Protein AF-A0AAI8BGS9-F1 (afdb_monomer_lite)

Organism: Francisella tularensis subsp. holarctica (strain LVS) (NCBI:txid376619)

Foldseek 3Di:
DADKDWDWDWPDDDAKIKIKIFIDGVPDDPVPRPGIDIDIDGDDCPVDVPDCPVVVVVVVVVQVVLLLVLLLVVVVCCQCPVLVHDDDPLLSVLLSVLLPLLFDADDDDAFDVVLQQVDDPVLLVVVCVLDVPRPSPDGRSVVVVVQLVPLVSLVSSLLSLLLLLLLLLLLVLLVCLVVVNDDPPRDFKDAPSSCVSVCVLCVVCVVVQQPDWDWDADPVRDIDIDRCDDPRMGRVNVVCNVVVVSSVVSNVVSPPDPSVLSPDDLCDDDCVVCVVLCVDPDDSSVSSNSSSSSSNNSVVSSCCSVPVHDHSVVSLVVLLCLLCDCPDPDPSSNVVSVCQVVCVSSNDHSVNVSVVSSVSSPDRSVVSCVVVVDCVVCVPDDPVVVVVVVPVD

InterPro domains:
  IPR013492 CRISPR system subtype II-B RNA-guided endonuclease Cas9/Csx12 [TIGR03031] (7-376)
  IPR049465 CRISPR-associated endonuclease Cas9, alpha-helical lobe [PF21069] (52-377)

Structure (mmCIF, N/CA/C/O backbone):
data_AF-A0AAI8BGS9-F1
#
_entry.id   AF-A0AAI8BGS9-F1
#
loop_
_atom_site.group_PDB
_atom_site.id
_atom_site.type_symbol
_atom_site.label_atom_id
_atom_site.label_alt_id
_atom_site.label_comp_id
_atom_site.label_asym_id
_atom_site.label_entity_id
_atom_site.label_seq_id
_atom_site.pdbx_PDB_ins_code
_atom_site.Cartn_x
_atom_site.Cartn_y
_atom_site.Cartn_z
_atom_site.occupancy
_atom_site.B_iso_or_equiv
_atom_site.auth_seq_id
_atom_site.auth_comp_id
_atom_site.auth_asym_id
_atom_site.auth_atom_id
_atom_site.pdbx_PDB_model_num
ATOM 1 N N . MET A 1 1 ? 33.879 -66.033 4.710 1.00 58.47 1 MET A N 1
ATOM 2 C CA . MET A 1 1 ? 33.145 -64.982 3.961 1.00 58.47 1 MET A CA 1
ATOM 3 C C . MET A 1 1 ? 34.106 -63.839 3.647 1.00 58.47 1 MET A C 1
ATOM 5 O O . MET A 1 1 ? 34.722 -63.334 4.578 1.00 58.47 1 MET A O 1
ATOM 9 N N . ASN A 1 2 ? 34.278 -63.455 2.375 1.00 82.69 2 ASN A N 1
ATOM 10 C CA . ASN A 1 2 ? 35.316 -62.503 1.944 1.00 82.69 2 ASN A CA 1
ATOM 11 C C . ASN A 1 2 ? 34.790 -61.064 1.728 1.00 82.69 2 ASN A C 1
ATOM 13 O O . ASN A 1 2 ? 34.991 -60.478 0.673 1.00 82.69 2 ASN A O 1
ATOM 17 N N . VAL A 1 3 ? 34.055 -60.515 2.698 1.00 94.00 3 VAL A N 1
ATOM 18 C CA . VAL A 1 3 ? 33.483 -59.158 2.614 1.00 94.00 3 VAL A CA 1
ATOM 19 C C . VAL A 1 3 ? 34.093 -58.290 3.711 1.00 94.00 3 VAL A C 1
ATOM 21 O O . VAL A 1 3 ? 34.062 -58.683 4.877 1.00 94.00 3 VAL A O 1
ATOM 24 N N . LYS A 1 4 ? 34.620 -57.117 3.354 1.00 94.75 4 LYS A N 1
ATOM 25 C CA . LYS A 1 4 ? 34.988 -56.059 4.306 1.00 94.75 4 LYS A CA 1
ATOM 26 C C . LYS A 1 4 ? 33.780 -55.154 4.552 1.00 94.75 4 LYS A C 1
ATOM 28 O O . LYS A 1 4 ? 33.075 -54.811 3.609 1.00 94.75 4 LYS A O 1
ATOM 33 N N . ILE A 1 5 ? 33.541 -54.792 5.806 1.00 95.81 5 ILE A N 1
ATOM 34 C CA . ILE A 1 5 ? 32.445 -53.927 6.244 1.00 95.81 5 ILE A CA 1
ATOM 35 C C . ILE A 1 5 ? 33.050 -52.620 6.749 1.00 95.81 5 ILE A C 1
ATOM 37 O O . ILE A 1 5 ? 33.975 -52.642 7.561 1.00 95.81 5 ILE A O 1
ATOM 41 N N . LEU A 1 6 ? 32.509 -51.500 6.273 1.00 97.19 6 LEU A N 1
ATOM 42 C CA . LEU A 1 6 ? 32.819 -50.161 6.758 1.00 97.19 6 LEU A CA 1
ATOM 43 C C . LEU A 1 6 ? 31.507 -49.494 7.187 1.00 97.19 6 LEU A C 1
ATOM 45 O O . LEU A 1 6 ? 30.851 -48.871 6.352 1.00 97.19 6 LEU A O 1
ATOM 49 N N . PRO A 1 7 ? 31.036 -49.690 8.433 1.00 96.75 7 PRO A N 1
ATOM 50 C CA . PRO A 1 7 ? 29.874 -48.955 8.898 1.00 96.75 7 PRO A CA 1
ATOM 51 C C . PRO A 1 7 ? 30.270 -47.510 9.204 1.00 96.75 7 PRO A C 1
ATOM 53 O O . PRO A 1 7 ? 31.354 -47.251 9.731 1.00 96.75 7 PRO A O 1
ATOM 56 N N . ILE A 1 8 ? 29.357 -46.589 8.910 1.00 98.06 8 ILE A N 1
ATOM 57 C CA . ILE A 1 8 ? 29.434 -45.187 9.315 1.00 98.06 8 ILE A CA 1
ATOM 58 C C . ILE A 1 8 ? 28.152 -44.894 10.090 1.00 98.06 8 ILE A C 1
ATOM 60 O O . ILE A 1 8 ? 27.064 -44.913 9.518 1.00 98.06 8 ILE A O 1
ATOM 64 N N . ALA A 1 9 ? 28.284 -44.677 11.393 1.00 98.06 9 ALA A N 1
ATOM 65 C CA . ALA A 1 9 ? 27.206 -44.236 12.263 1.00 98.06 9 ALA A CA 1
ATOM 66 C C . ALA A 1 9 ? 27.325 -42.722 12.456 1.00 98.06 9 ALA A C 1
ATOM 68 O O . ALA A 1 9 ? 28.408 -42.216 12.753 1.00 98.06 9 ALA A O 1
ATOM 69 N N . ILE A 1 10 ? 26.221 -42.009 12.248 1.00 98.19 10 ILE A N 1
ATOM 70 C CA . ILE A 1 10 ? 26.186 -40.547 12.239 1.00 98.19 10 ILE A CA 1
ATOM 71 C C . ILE A 1 10 ? 25.209 -40.086 13.317 1.00 98.19 10 ILE A C 1
ATOM 73 O O . ILE A 1 10 ? 24.028 -40.424 13.259 1.00 98.19 10 ILE A O 1
ATOM 77 N N . ASP A 1 11 ? 25.718 -39.312 14.269 1.00 97.75 11 ASP A N 1
ATOM 78 C CA . ASP A 1 11 ? 24.931 -38.492 15.184 1.00 97.75 11 ASP A CA 1
ATOM 79 C C . ASP A 1 11 ? 24.780 -37.107 14.545 1.00 97.75 11 ASP A C 1
ATOM 81 O O . ASP A 1 11 ? 25.697 -36.282 14.575 1.00 97.75 11 ASP A O 1
ATOM 85 N N . LEU A 1 12 ? 23.681 -36.925 13.813 1.00 97.38 12 LEU A N 1
ATOM 86 C CA . LEU A 1 12 ? 23.479 -35.778 12.935 1.00 97.38 12 LEU A CA 1
ATOM 87 C C . LEU A 1 12 ? 22.842 -34.616 13.699 1.00 97.38 12 LEU A C 1
ATOM 89 O O . LEU A 1 12 ? 21.647 -34.642 13.986 1.00 97.38 12 LEU A O 1
ATOM 93 N N . ASP A 1 13 ? 23.620 -33.561 13.922 1.00 95.00 13 ASP A N 1
ATOM 94 C CA . ASP A 1 13 ? 23.134 -32.274 14.419 1.00 95.00 13 ASP A CA 1
ATOM 95 C C . ASP A 1 13 ? 23.712 -31.114 13.587 1.00 95.00 13 ASP A C 1
ATOM 97 O O . ASP A 1 13 ? 24.730 -31.238 12.901 1.00 95.00 13 ASP A O 1
ATOM 101 N N . VAL A 1 14 ? 23.018 -29.977 13.609 1.00 93.00 14 VAL A N 1
ATOM 102 C CA . VAL A 1 14 ? 23.268 -28.806 12.761 1.00 93.00 14 VAL A CA 1
ATOM 103 C C . VAL A 1 14 ? 24.621 -28.169 13.061 1.00 93.00 14 VAL A C 1
ATOM 105 O O . VAL A 1 14 ? 25.329 -27.783 12.133 1.00 93.00 14 VAL A O 1
ATOM 108 N N . LYS A 1 15 ? 24.974 -28.026 14.344 1.00 95.56 15 LYS A N 1
ATOM 109 C CA . LYS A 1 15 ? 26.229 -27.374 14.747 1.00 95.56 15 LYS A CA 1
ATOM 110 C C . LYS A 1 15 ? 27.377 -28.357 14.853 1.00 95.56 15 LYS A C 1
ATOM 112 O O . LYS A 1 15 ? 28.476 -28.018 14.441 1.00 95.56 15 LYS A O 1
ATOM 117 N N . ASN A 1 16 ? 27.126 -29.538 15.410 1.00 97.12 16 ASN A N 1
ATOM 118 C CA . ASN A 1 16 ? 28.145 -30.550 15.650 1.00 97.12 16 ASN A CA 1
ATOM 119 C C . ASN A 1 16 ? 27.627 -31.908 15.191 1.00 97.12 16 ASN A C 1
ATOM 121 O O . ASN A 1 16 ? 26.730 -32.454 15.811 1.00 97.12 16 ASN A O 1
ATOM 125 N N . THR A 1 17 ? 28.199 -32.480 14.137 1.00 97.56 17 THR A N 1
ATOM 126 C CA . THR A 1 17 ? 27.844 -33.835 13.694 1.00 97.56 17 THR A CA 1
ATOM 127 C C . THR A 1 17 ? 28.911 -34.827 14.143 1.00 97.56 17 THR A C 1
ATOM 129 O O . THR A 1 17 ? 30.070 -34.732 13.724 1.00 97.56 17 THR A O 1
ATOM 132 N N . GLY A 1 18 ? 28.520 -35.793 14.972 1.00 97.94 18 GLY A N 1
ATOM 133 C CA . GLY A 1 18 ? 29.359 -36.919 15.366 1.00 97.94 18 GLY A CA 1
ATOM 134 C C . GLY A 1 18 ? 29.372 -38.002 14.287 1.00 97.94 18 GLY A C 1
ATOM 135 O O . GLY A 1 18 ? 28.334 -38.373 13.749 1.00 97.94 18 GLY A O 1
ATOM 136 N N . VAL A 1 19 ? 30.544 -38.538 13.961 1.00 98.31 19 VAL A N 1
ATOM 137 C CA . VAL A 1 19 ? 30.706 -39.630 12.995 1.00 98.31 19 VAL A CA 1
ATOM 138 C C . VAL A 1 19 ? 31.597 -40.704 13.596 1.00 98.31 19 VAL A C 1
ATOM 140 O O . VAL A 1 19 ? 32.795 -40.493 13.793 1.00 98.31 19 VAL A O 1
ATOM 143 N N . PHE A 1 20 ? 31.019 -41.873 13.848 1.00 98.25 20 PHE A N 1
ATOM 144 C CA . PHE A 1 20 ? 31.757 -43.089 14.157 1.00 98.25 20 PHE A CA 1
ATOM 145 C C . PHE A 1 20 ? 31.896 -43.929 12.890 1.00 98.25 20 PHE A C 1
ATOM 147 O O . PHE A 1 20 ? 30.920 -44.190 12.192 1.00 98.25 20 PHE A O 1
ATOM 154 N N . SER A 1 21 ? 33.104 -44.392 12.599 1.00 97.94 21 SER A N 1
ATOM 155 C CA . SER A 1 21 ? 33.360 -45.326 11.504 1.00 97.94 21 SER A CA 1
ATOM 156 C C . SER A 1 21 ? 34.224 -46.476 11.990 1.00 97.94 21 SER A C 1
ATOM 158 O O . SER A 1 21 ? 35.060 -46.295 12.873 1.00 97.94 21 SER A O 1
ATOM 160 N N . ALA A 1 22 ? 34.027 -47.662 11.427 1.00 97.88 22 ALA A N 1
ATOM 161 C CA . ALA A 1 22 ? 34.878 -48.813 11.702 1.00 97.88 22 ALA A CA 1
ATOM 162 C C . ALA A 1 22 ? 35.219 -49.554 10.411 1.00 97.88 22 ALA A C 1
ATOM 164 O O . ALA A 1 22 ? 34.604 -49.315 9.378 1.00 97.88 22 ALA A O 1
ATOM 165 N N . PHE A 1 23 ? 36.192 -50.457 10.451 1.00 97.75 23 PHE A N 1
ATOM 166 C CA . PHE A 1 23 ? 36.565 -51.267 9.298 1.00 97.75 23 PHE A CA 1
ATOM 167 C C . PHE A 1 23 ? 36.966 -52.679 9.718 1.00 97.75 23 PHE A C 1
ATOM 169 O O . PHE A 1 23 ? 37.942 -52.873 10.439 1.00 97.75 23 PHE A O 1
ATOM 176 N N . TYR A 1 24 ? 36.219 -53.689 9.274 1.00 96.31 24 TYR A N 1
ATOM 177 C CA . TYR A 1 24 ? 36.414 -55.073 9.722 1.00 96.31 24 TYR A CA 1
ATOM 178 C C . TYR A 1 24 ? 35.957 -56.106 8.685 1.00 96.31 24 TYR A C 1
ATOM 180 O O . TYR A 1 24 ? 35.348 -55.776 7.672 1.00 96.31 24 TYR A O 1
ATOM 188 N N . GLN A 1 25 ? 36.285 -57.382 8.902 1.00 96.12 25 GLN A N 1
ATOM 189 C CA . GLN A 1 25 ? 35.812 -58.484 8.059 1.00 96.12 25 GLN A CA 1
ATOM 190 C C . GLN A 1 25 ? 34.395 -58.899 8.482 1.00 96.12 25 GLN A C 1
ATOM 192 O O . GLN A 1 25 ? 34.083 -58.957 9.665 1.00 96.12 25 GLN A O 1
ATOM 197 N N . LYS A 1 26 ? 33.519 -59.254 7.541 1.00 95.00 26 LYS A N 1
ATOM 198 C CA . LYS A 1 26 ? 32.186 -59.777 7.864 1.00 95.00 26 LYS A CA 1
ATOM 199 C C . LYS A 1 26 ? 32.296 -60.998 8.790 1.00 95.00 26 LYS A C 1
ATOM 201 O O . LYS A 1 26 ? 32.939 -61.983 8.431 1.00 95.00 26 LYS A O 1
ATOM 206 N N . GLY A 1 27 ? 31.640 -60.922 9.949 1.00 93.25 27 GLY A N 1
ATOM 207 C CA . GLY A 1 27 ? 31.692 -61.943 11.003 1.00 93.25 27 GLY A CA 1
ATOM 208 C C . GLY A 1 27 ? 32.782 -61.728 12.064 1.00 93.25 27 GLY A C 1
ATOM 209 O O . GLY A 1 27 ? 32.939 -62.585 12.927 1.00 93.25 27 GLY A O 1
ATOM 210 N N . THR A 1 28 ? 33.536 -60.622 12.023 1.00 94.00 28 THR A N 1
ATOM 211 C CA . THR A 1 28 ? 34.477 -60.245 13.094 1.00 94.00 28 THR A CA 1
ATOM 212 C C . THR A 1 28 ? 33.745 -60.098 14.437 1.00 94.00 28 THR A C 1
ATOM 214 O O . THR A 1 28 ? 32.726 -59.418 14.513 1.00 94.00 28 THR A O 1
ATOM 217 N N . SER A 1 29 ? 34.279 -60.731 15.492 1.00 94.56 29 SER A N 1
ATOM 218 C CA . SER A 1 29 ? 33.807 -60.558 16.876 1.00 94.56 29 SER A CA 1
ATOM 219 C C . SER A 1 29 ? 34.004 -59.116 17.347 1.00 94.56 29 SER A C 1
ATOM 221 O O . SER A 1 29 ? 34.993 -58.479 16.984 1.00 94.56 29 SER A O 1
ATOM 223 N N . LEU A 1 30 ? 33.100 -58.628 18.198 1.00 94.56 30 LEU A N 1
ATOM 224 C CA . LEU A 1 30 ? 33.134 -57.269 18.739 1.00 94.56 30 LEU A CA 1
ATOM 225 C C . LEU A 1 30 ? 34.450 -56.949 19.468 1.00 94.56 30 LEU A C 1
ATOM 227 O O . LEU A 1 30 ? 34.979 -55.852 19.314 1.00 94.56 30 LEU A O 1
ATOM 231 N N . GLU A 1 31 ? 35.013 -57.918 20.191 1.00 94.81 31 GLU A N 1
ATOM 232 C CA . GLU A 1 31 ? 36.288 -57.774 20.914 1.00 94.81 31 GLU A CA 1
ATOM 233 C C . GLU A 1 31 ? 37.482 -57.487 19.989 1.00 94.81 31 GLU A C 1
ATOM 235 O O . GLU A 1 31 ? 38.501 -56.988 20.446 1.00 94.81 31 GLU A O 1
ATOM 240 N N . LYS A 1 32 ? 37.356 -57.790 18.688 1.00 93.25 32 LYS A N 1
ATOM 241 C CA . LYS A 1 32 ? 38.391 -57.588 17.657 1.00 93.25 32 LYS A CA 1
ATOM 242 C C . LYS A 1 32 ? 38.084 -56.402 16.736 1.00 93.25 32 LYS A C 1
ATOM 244 O O . LYS A 1 32 ? 38.609 -56.314 15.623 1.00 93.25 32 LYS A O 1
ATOM 249 N N . LEU A 1 33 ? 37.178 -55.513 17.147 1.00 93.12 33 LEU A N 1
ATOM 250 C CA . LEU A 1 33 ? 36.842 -54.294 16.413 1.00 93.12 33 LEU A CA 1
ATOM 251 C C . LEU A 1 33 ? 37.882 -53.198 16.695 1.00 93.12 33 LEU A C 1
ATOM 253 O O . LEU A 1 33 ? 37.591 -52.195 17.351 1.00 93.12 33 LEU A O 1
ATOM 257 N N . ASP A 1 34 ? 39.108 -53.397 16.216 1.00 92.38 34 ASP A N 1
ATOM 258 C CA . ASP A 1 34 ? 40.243 -52.526 16.552 1.00 92.38 34 ASP A CA 1
ATOM 259 C C . ASP A 1 34 ? 40.316 -51.282 15.662 1.00 92.38 34 ASP A C 1
ATOM 261 O O . ASP A 1 34 ? 40.570 -50.180 16.147 1.00 92.38 34 ASP A O 1
ATOM 265 N N . ASN A 1 35 ? 40.023 -51.433 14.368 1.00 95.56 35 ASN A N 1
ATOM 266 C CA . ASN A 1 35 ? 40.068 -50.340 13.400 1.00 95.56 35 ASN A CA 1
ATOM 267 C C . ASN A 1 35 ? 38.751 -49.545 13.419 1.00 95.56 35 ASN A C 1
ATOM 269 O O . ASN A 1 35 ? 37.800 -49.878 12.706 1.00 95.56 35 ASN A O 1
ATOM 273 N N . LYS A 1 36 ? 38.687 -48.534 14.292 1.00 96.00 36 LYS A N 1
ATOM 274 C CA . LYS A 1 36 ? 37.540 -47.635 14.473 1.00 96.00 36 LYS A CA 1
ATOM 275 C C . LYS A 1 36 ? 37.985 -46.202 14.771 1.00 96.00 36 LYS A C 1
ATOM 277 O O . LYS A 1 36 ? 38.982 -45.986 15.455 1.00 96.00 36 LYS A O 1
ATOM 282 N N . ASN A 1 37 ? 37.226 -45.221 14.291 1.00 96.75 37 ASN A N 1
ATOM 283 C CA . ASN A 1 37 ? 37.487 -43.795 14.469 1.00 96.75 37 ASN A CA 1
ATOM 284 C C . ASN A 1 37 ? 36.207 -43.048 14.847 1.00 96.75 37 ASN A C 1
ATOM 286 O O . ASN A 1 37 ? 35.133 -43.350 14.331 1.00 96.75 37 ASN A O 1
ATOM 290 N N . GLY A 1 38 ? 36.350 -42.029 15.695 1.00 97.44 38 GLY A N 1
ATOM 291 C CA . GLY A 1 38 ? 35.322 -41.030 15.972 1.00 97.44 38 GLY A CA 1
ATOM 292 C C . GLY A 1 38 ? 35.779 -39.652 15.499 1.00 97.44 38 GLY A C 1
ATOM 293 O O . GLY A 1 38 ? 36.945 -39.296 15.677 1.00 97.44 38 GLY A O 1
ATOM 294 N N . LYS A 1 39 ? 34.878 -38.885 14.886 1.00 97.56 39 LYS A N 1
ATOM 295 C CA . LYS A 1 39 ? 35.079 -37.476 14.529 1.00 97.56 39 LYS A CA 1
ATOM 296 C C . LYS A 1 39 ? 33.865 -36.659 14.945 1.00 97.56 39 LYS A C 1
ATOM 298 O O . LYS A 1 39 ? 32.754 -37.172 14.917 1.00 97.56 39 LYS A O 1
ATOM 303 N N . VAL A 1 40 ? 34.082 -35.391 15.274 1.00 97.31 40 VAL A N 1
ATOM 304 C CA . VAL A 1 40 ? 33.015 -34.396 15.422 1.00 97.31 40 VAL A CA 1
ATOM 305 C C . VAL A 1 40 ? 33.311 -33.276 14.436 1.00 97.31 40 VAL A C 1
ATOM 307 O O . VAL A 1 40 ? 34.405 -32.713 14.452 1.00 97.31 40 VAL A O 1
ATOM 310 N N . TYR A 1 41 ? 32.369 -33.012 13.537 1.00 97.25 41 TYR A N 1
ATOM 311 C CA . TYR A 1 41 ? 32.454 -31.929 12.565 1.00 97.25 41 TYR A CA 1
ATOM 312 C C . TYR A 1 41 ? 31.625 -30.751 13.056 1.00 97.25 41 TYR A C 1
ATOM 314 O O . TYR A 1 41 ? 30.410 -30.878 13.194 1.00 97.25 41 TYR A O 1
ATOM 322 N N . GLU A 1 42 ? 32.282 -29.619 13.292 1.00 96.56 42 GLU A N 1
ATOM 323 C CA . GLU A 1 42 ? 31.615 -28.373 13.654 1.00 96.56 42 GLU A CA 1
ATOM 324 C C . GLU A 1 42 ? 31.307 -27.544 12.398 1.00 96.56 42 GLU A C 1
ATOM 326 O O . GLU A 1 42 ? 32.180 -27.323 11.554 1.00 96.56 42 GLU A O 1
ATOM 331 N N . LEU A 1 43 ? 30.068 -27.064 12.279 1.00 96.88 43 LEU A N 1
ATOM 332 C CA . LEU A 1 43 ? 29.632 -26.142 11.235 1.00 96.88 43 LEU A CA 1
ATOM 333 C C . LEU A 1 43 ? 29.011 -24.893 11.869 1.00 96.88 43 LEU A C 1
ATOM 335 O O . LEU A 1 43 ? 27.870 -24.900 12.335 1.00 96.88 43 LEU A O 1
ATOM 339 N N . SER A 1 44 ? 29.752 -23.784 11.841 1.00 94.38 44 SER A N 1
ATOM 340 C CA . SER A 1 44 ? 29.203 -22.477 12.204 1.00 94.38 44 SER A CA 1
ATOM 341 C C . SER A 1 44 ? 28.337 -21.914 11.072 1.00 94.38 44 SER A C 1
ATOM 343 O O . SER A 1 44 ? 28.609 -22.118 9.886 1.00 94.38 44 SER A O 1
ATOM 345 N N . LYS A 1 45 ? 27.306 -21.142 11.439 1.00 92.81 45 LYS A N 1
ATOM 346 C CA . LYS A 1 45 ? 26.364 -20.486 10.510 1.00 92.81 45 LYS A CA 1
ATOM 347 C C . LYS A 1 45 ? 27.039 -19.548 9.499 1.00 92.81 45 LYS A C 1
ATOM 349 O O . LYS A 1 45 ? 26.453 -19.274 8.457 1.00 92.81 45 LYS A O 1
ATOM 354 N N . ASP A 1 46 ? 28.241 -19.067 9.815 1.00 93.06 46 ASP A N 1
ATOM 355 C CA . ASP A 1 46 ? 29.002 -18.118 8.996 1.00 93.06 46 ASP A CA 1
ATOM 356 C C . ASP A 1 46 ? 30.084 -18.808 8.145 1.00 93.06 46 ASP A C 1
ATOM 358 O O . ASP A 1 46 ? 30.640 -18.199 7.233 1.00 93.06 46 ASP A O 1
ATOM 362 N N . SER A 1 47 ? 30.366 -20.094 8.392 1.00 94.50 47 SER A N 1
ATOM 363 C CA . SER A 1 47 ? 31.346 -20.871 7.619 1.00 94.50 47 SER A CA 1
ATOM 364 C C . SER A 1 47 ? 30.867 -21.159 6.194 1.00 94.50 47 SER A C 1
ATOM 366 O O . SER A 1 47 ? 31.680 -2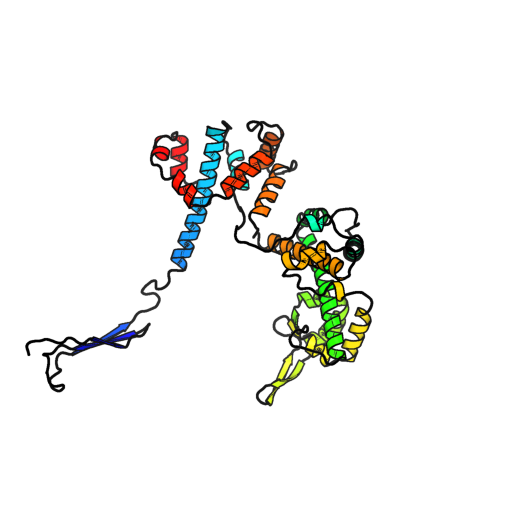1.296 5.283 1.00 94.50 47 SER A O 1
ATOM 368 N N . TYR A 1 48 ? 29.549 -21.238 5.997 1.00 94.81 48 TYR A N 1
ATOM 369 C CA . TYR A 1 48 ? 28.903 -21.401 4.699 1.00 94.81 48 TYR A CA 1
ATOM 370 C C . TYR A 1 48 ? 27.634 -20.557 4.633 1.00 94.81 48 TYR A C 1
ATOM 372 O O . TYR A 1 48 ? 26.924 -20.382 5.617 1.00 94.81 48 TYR A O 1
ATOM 380 N N . THR A 1 49 ? 27.284 -20.077 3.440 1.00 93.50 49 THR A N 1
ATOM 381 C CA . THR A 1 49 ? 25.977 -19.443 3.230 1.00 93.50 49 THR A CA 1
ATOM 382 C C . THR A 1 49 ? 24.888 -20.515 3.170 1.00 93.50 49 THR A C 1
ATOM 384 O O . THR A 1 49 ? 24.634 -21.089 2.113 1.00 93.50 49 THR A O 1
ATOM 387 N N . LEU A 1 50 ? 24.231 -20.773 4.303 1.00 94.50 50 LEU A N 1
ATOM 388 C CA . LEU A 1 50 ? 23.175 -21.790 4.415 1.00 94.50 50 LEU A CA 1
ATOM 389 C C . LEU A 1 50 ? 21.815 -21.314 3.873 1.00 94.50 50 LEU A C 1
ATOM 391 O O . LEU A 1 50 ? 20.969 -22.129 3.516 1.00 94.50 50 LEU A O 1
ATOM 395 N N . LEU A 1 51 ? 21.604 -19.995 3.773 1.00 92.38 51 LEU A N 1
ATOM 396 C CA . LEU A 1 51 ? 20.345 -19.394 3.322 1.00 92.38 51 LEU A CA 1
ATOM 397 C C . LEU A 1 51 ? 20.539 -18.489 2.102 1.00 92.38 51 LEU A C 1
ATOM 399 O O . LEU A 1 51 ? 21.418 -17.633 2.059 1.00 92.38 51 LEU A O 1
ATOM 403 N N . MET A 1 52 ? 19.654 -18.627 1.113 1.00 94.31 52 MET A N 1
ATOM 404 C CA . MET A 1 52 ? 19.744 -17.912 -0.169 1.00 94.31 52 MET A CA 1
ATOM 405 C C . MET A 1 52 ? 18.955 -16.594 -0.213 1.00 94.31 52 MET A C 1
ATOM 407 O O . MET A 1 52 ? 18.793 -16.030 -1.300 1.00 94.31 52 MET A O 1
ATOM 411 N N . ASN A 1 53 ? 18.460 -16.103 0.931 1.00 88.94 53 ASN A N 1
ATOM 412 C CA . ASN A 1 53 ? 17.607 -14.911 1.004 1.00 88.94 53 ASN A CA 1
ATOM 413 C C . ASN A 1 53 ? 18.300 -13.685 0.382 1.00 88.94 53 ASN A C 1
ATOM 415 O O . ASN A 1 53 ? 17.840 -13.144 -0.623 1.00 88.94 53 ASN A O 1
ATOM 419 N N . ASN A 1 54 ? 19.491 -13.341 0.883 1.00 89.69 54 ASN A N 1
ATOM 420 C CA . ASN A 1 54 ? 20.250 -12.174 0.420 1.00 89.69 54 ASN A CA 1
ATOM 421 C C . ASN A 1 54 ? 20.656 -12.297 -1.055 1.00 89.69 54 ASN A C 1
ATOM 423 O O . ASN A 1 54 ? 20.501 -11.355 -1.835 1.00 89.69 54 ASN A O 1
ATOM 427 N N . ARG A 1 55 ? 21.105 -13.488 -1.476 1.00 94.19 55 ARG A N 1
ATOM 428 C CA . ARG A 1 55 ? 21.455 -13.767 -2.878 1.00 94.19 55 ARG A CA 1
ATOM 429 C C . ARG A 1 55 ? 20.260 -13.553 -3.808 1.00 94.19 55 ARG A C 1
ATOM 431 O O . ARG A 1 55 ? 20.406 -12.992 -4.896 1.00 94.19 55 ARG A O 1
ATOM 438 N N . THR A 1 56 ? 19.087 -14.027 -3.401 1.00 88.69 56 THR A N 1
ATOM 439 C CA . THR A 1 56 ? 17.849 -13.894 -4.169 1.00 88.69 56 THR A CA 1
ATOM 440 C C . THR A 1 56 ? 17.395 -12.438 -4.217 1.00 88.69 56 THR A C 1
ATOM 442 O O . THR A 1 56 ? 17.186 -11.929 -5.319 1.00 88.69 56 THR A O 1
ATOM 445 N N . ALA A 1 57 ? 17.355 -11.736 -3.083 1.00 80.56 57 ALA A N 1
ATOM 446 C CA . ALA A 1 57 ? 16.993 -10.321 -3.012 1.00 80.56 57 ALA A CA 1
ATOM 447 C C . ALA A 1 57 ? 17.875 -9.449 -3.924 1.00 80.56 57 ALA A C 1
ATOM 449 O O . ALA A 1 57 ? 17.362 -8.756 -4.804 1.00 80.56 57 ALA A O 1
ATOM 450 N N . GLN A 1 58 ? 19.204 -9.575 -3.827 1.00 94.56 58 GLN A N 1
ATOM 451 C CA . GLN A 1 58 ? 20.137 -8.830 -4.682 1.00 94.56 58 GLN A CA 1
ATOM 452 C C . GLN A 1 58 ? 19.963 -9.150 -6.174 1.00 94.56 58 GLN A C 1
ATOM 454 O O . GLN A 1 58 ? 20.075 -8.272 -7.033 1.00 94.56 58 GLN A O 1
ATOM 459 N N . ARG A 1 59 ? 19.674 -10.414 -6.517 1.00 94.81 59 ARG A N 1
ATOM 460 C CA . ARG A 1 59 ? 19.380 -10.807 -7.902 1.00 94.81 59 ARG A CA 1
ATOM 461 C C . ARG A 1 59 ? 18.127 -10.100 -8.420 1.00 94.81 59 ARG A C 1
ATOM 463 O O . ARG A 1 59 ? 18.136 -9.644 -9.563 1.00 94.81 59 ARG A O 1
ATOM 470 N N . HIS A 1 60 ? 17.066 -10.017 -7.619 1.00 90.12 60 HIS A N 1
ATOM 471 C CA . HIS A 1 60 ? 15.836 -9.320 -8.002 1.00 90.12 60 HIS A CA 1
ATOM 472 C C . HIS A 1 60 ? 16.032 -7.802 -8.074 1.00 90.12 60 HIS A C 1
ATOM 474 O O . HIS A 1 60 ? 15.551 -7.193 -9.028 1.00 90.12 60 HIS A O 1
ATOM 480 N N . GLN A 1 61 ? 16.822 -7.215 -7.171 1.00 93.00 61 GLN A N 1
ATOM 481 C CA . GLN A 1 61 ? 17.201 -5.801 -7.224 1.00 93.00 61 GLN A CA 1
ATOM 482 C C . GLN A 1 61 ? 17.915 -5.456 -8.539 1.00 93.00 61 GLN A C 1
ATOM 484 O O . GLN A 1 61 ? 17.459 -4.573 -9.267 1.00 93.00 61 GLN A O 1
ATOM 489 N N . ARG A 1 62 ? 18.973 -6.199 -8.905 1.00 95.38 62 ARG A N 1
ATOM 490 C CA . ARG A 1 62 ? 19.692 -5.996 -10.181 1.00 95.38 62 ARG A CA 1
ATOM 491 C C . ARG A 1 62 ? 18.768 -6.137 -11.389 1.00 95.38 62 ARG A C 1
ATOM 493 O O . ARG A 1 62 ? 18.750 -5.281 -12.261 1.00 95.38 62 ARG A O 1
ATOM 500 N N . ARG A 1 63 ? 17.922 -7.170 -11.402 1.00 94.50 63 ARG A N 1
ATOM 501 C CA . ARG A 1 63 ? 16.914 -7.375 -12.457 1.00 94.50 63 ARG A CA 1
ATOM 502 C C . ARG A 1 63 ? 15.912 -6.219 -12.557 1.00 94.50 63 ARG A C 1
ATOM 504 O O . ARG A 1 63 ? 15.498 -5.870 -13.660 1.00 94.50 63 ARG A O 1
ATOM 511 N N . GLY A 1 64 ? 15.517 -5.629 -11.431 1.00 92.00 64 GLY A N 1
ATOM 512 C CA . GLY A 1 64 ? 14.659 -4.445 -11.399 1.00 92.00 64 GLY A CA 1
ATOM 513 C C . GLY A 1 64 ? 15.325 -3.228 -12.046 1.00 92.00 64 GLY A C 1
ATOM 514 O O . GLY A 1 64 ? 14.679 -2.532 -12.832 1.00 92.00 64 GLY A O 1
ATOM 515 N N . ILE A 1 65 ? 16.616 -3.017 -11.769 1.00 94.44 65 ILE A N 1
ATOM 516 C CA . ILE A 1 65 ? 17.436 -1.960 -12.382 1.00 94.44 65 ILE A CA 1
ATOM 517 C C . ILE A 1 65 ? 17.561 -2.192 -13.893 1.00 94.44 65 ILE A C 1
ATOM 519 O O . ILE A 1 65 ? 17.196 -1.304 -14.666 1.00 94.44 65 ILE A O 1
ATOM 523 N N . ASP A 1 66 ? 17.951 -3.402 -14.316 1.00 94.50 66 ASP A N 1
ATOM 524 C CA . ASP A 1 66 ? 18.046 -3.776 -15.735 1.00 94.50 66 ASP A CA 1
ATOM 525 C C . ASP A 1 66 ? 16.732 -3.485 -16.466 1.00 94.50 66 ASP A C 1
ATOM 527 O O . ASP A 1 66 ? 16.714 -2.891 -17.541 1.00 94.50 66 ASP A O 1
ATOM 531 N N . ARG A 1 67 ? 15.597 -3.875 -15.871 1.00 97.19 67 ARG A N 1
ATOM 532 C CA . ARG A 1 67 ? 14.273 -3.686 -16.474 1.00 97.19 67 ARG A CA 1
ATOM 533 C C . ARG A 1 67 ? 14.006 -2.211 -16.761 1.00 97.19 67 ARG A C 1
ATOM 535 O O . ARG A 1 67 ? 13.534 -1.889 -17.850 1.00 97.19 67 ARG A O 1
ATOM 542 N N . LYS A 1 68 ? 14.307 -1.325 -15.804 1.00 95.56 68 LYS A N 1
ATOM 543 C CA . LYS A 1 68 ? 14.137 0.128 -15.968 1.00 95.56 68 LYS A CA 1
ATOM 544 C C . LYS A 1 68 ? 15.010 0.680 -17.095 1.00 95.56 68 LYS A C 1
ATOM 546 O O . LYS A 1 68 ? 14.545 1.523 -17.851 1.00 95.56 68 LYS A O 1
ATOM 551 N N . GLN A 1 69 ? 16.250 0.215 -17.217 1.00 94.62 69 GLN A N 1
ATOM 552 C CA . GLN A 1 69 ? 17.149 0.668 -18.280 1.00 94.62 69 GLN A CA 1
ATOM 553 C C . GLN A 1 69 ? 16.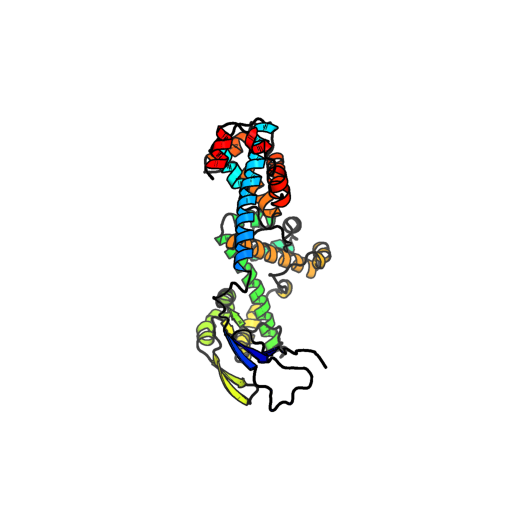690 0.173 -19.656 1.00 94.62 69 GLN A C 1
ATOM 555 O O . GLN A 1 69 ? 16.617 0.954 -20.602 1.00 94.62 69 GLN A O 1
ATOM 560 N N . LEU A 1 70 ? 16.333 -1.110 -19.770 1.00 95.06 70 LEU A N 1
ATOM 561 C CA . LEU A 1 70 ? 15.942 -1.707 -21.048 1.00 95.06 70 LEU A CA 1
ATOM 562 C C . LEU A 1 70 ? 14.651 -1.096 -21.606 1.00 95.06 70 LEU A C 1
ATOM 564 O O . LEU A 1 70 ? 14.592 -0.830 -22.801 1.00 95.06 70 LEU A O 1
ATOM 568 N N . VAL A 1 71 ? 13.644 -0.812 -20.771 1.00 97.50 71 VAL A N 1
ATOM 569 C CA . VAL A 1 71 ? 12.406 -0.178 -21.265 1.00 97.50 71 VAL A CA 1
ATOM 570 C C . VAL A 1 71 ? 12.648 1.245 -21.772 1.00 97.50 71 VAL A C 1
ATOM 572 O O . VAL A 1 71 ? 12.157 1.595 -22.839 1.00 97.50 71 VAL A O 1
ATOM 575 N N . LYS A 1 72 ? 13.474 2.043 -21.080 1.00 97.62 72 LYS A N 1
ATOM 576 C CA . LYS A 1 72 ? 13.829 3.401 -21.524 1.00 97.62 72 LYS A CA 1
ATOM 577 C C . LYS A 1 72 ? 14.630 3.383 -22.824 1.00 97.62 72 LYS A C 1
ATOM 579 O O . LYS A 1 72 ? 14.388 4.197 -23.708 1.00 97.62 72 LYS A O 1
ATOM 584 N N . ARG A 1 73 ? 15.549 2.420 -22.970 1.00 95.06 73 ARG A N 1
ATOM 585 C CA . ARG A 1 73 ? 16.289 2.200 -24.223 1.00 95.06 73 ARG A CA 1
ATOM 586 C C . ARG A 1 73 ? 15.359 1.815 -25.370 1.00 95.06 73 ARG A C 1
ATOM 588 O O . ARG A 1 73 ? 15.526 2.334 -26.466 1.00 95.06 73 ARG A O 1
ATOM 595 N N . LEU A 1 74 ? 14.390 0.934 -25.119 1.00 96.38 74 LEU A N 1
ATOM 596 C CA . LEU A 1 74 ? 13.401 0.542 -26.123 1.00 96.38 74 LEU A CA 1
ATOM 597 C C . LEU A 1 74 ? 12.540 1.738 -26.535 1.00 96.38 74 LEU A C 1
ATOM 599 O O . LEU A 1 74 ? 12.392 1.985 -27.725 1.00 96.38 74 LEU A O 1
ATOM 603 N N . PHE A 1 75 ? 12.039 2.513 -25.570 1.00 97.56 75 PHE A N 1
ATOM 604 C CA . PHE A 1 75 ? 11.261 3.713 -25.866 1.00 97.56 75 PHE A CA 1
ATOM 605 C C . PHE A 1 75 ? 12.062 4.726 -26.681 1.00 97.56 75 PHE A C 1
ATOM 607 O O . PHE A 1 75 ? 11.540 5.255 -27.651 1.00 97.56 75 PHE A O 1
ATOM 614 N N . LYS A 1 76 ? 13.336 4.960 -26.338 1.00 97.44 76 LYS A N 1
ATOM 615 C CA . LYS A 1 76 ? 14.205 5.847 -27.118 1.00 97.44 76 LYS A CA 1
ATOM 616 C C . LYS A 1 76 ? 14.300 5.408 -28.582 1.00 97.44 76 LYS A C 1
ATOM 618 O O . LYS A 1 76 ? 14.185 6.256 -29.451 1.00 97.44 76 LYS A O 1
ATOM 623 N N . LEU A 1 77 ? 14.462 4.109 -28.853 1.00 94.38 77 LEU A N 1
ATOM 624 C CA . LEU A 1 77 ? 14.484 3.591 -30.228 1.00 94.38 77 LEU A CA 1
ATOM 625 C C . LEU A 1 77 ? 13.146 3.810 -30.943 1.00 94.38 77 LEU A C 1
ATOM 627 O O . LEU A 1 77 ? 13.132 4.203 -32.102 1.00 94.38 77 LEU A O 1
ATOM 631 N N . VAL A 1 78 ? 12.019 3.603 -30.258 1.00 95.19 78 VAL A N 1
ATOM 632 C CA . VAL A 1 78 ? 10.697 3.918 -30.825 1.00 95.19 78 VAL A CA 1
ATOM 633 C C . VAL A 1 78 ? 10.585 5.420 -31.122 1.00 95.19 78 VAL A C 1
ATOM 635 O O . VAL A 1 78 ? 10.128 5.808 -32.189 1.00 95.19 78 VAL A O 1
ATOM 638 N N . TRP A 1 79 ? 11.048 6.273 -30.213 1.00 95.94 79 TRP A N 1
ATOM 639 C CA . TRP A 1 79 ? 11.003 7.724 -30.366 1.00 95.94 79 TRP A CA 1
ATOM 640 C C . TRP A 1 79 ? 11.853 8.226 -31.542 1.00 95.94 79 TRP A C 1
ATOM 642 O O . TRP A 1 79 ? 11.357 8.986 -32.370 1.00 95.94 79 TRP A O 1
ATOM 652 N N . THR A 1 80 ? 13.107 7.781 -31.651 1.00 94.62 80 THR A N 1
ATOM 653 C CA . THR A 1 80 ? 14.034 8.291 -32.673 1.00 94.62 80 THR A CA 1
ATOM 654 C C . THR A 1 80 ? 13.895 7.589 -34.015 1.00 94.62 80 THR A C 1
ATOM 656 O O . THR A 1 80 ? 13.936 8.258 -35.036 1.00 94.62 80 THR A O 1
ATOM 659 N N . GLU A 1 81 ? 13.702 6.269 -34.035 1.00 93.56 81 GLU A N 1
ATOM 660 C CA . GLU A 1 81 ? 13.738 5.489 -35.282 1.00 93.56 81 GLU A CA 1
ATOM 661 C C . GLU A 1 81 ? 12.346 5.250 -35.873 1.00 93.56 81 GLU A C 1
ATOM 663 O O . GLU A 1 81 ? 12.186 5.214 -37.088 1.00 93.56 81 GLU A O 1
ATOM 668 N N . GLN A 1 82 ? 11.325 5.064 -35.027 1.00 93.50 82 GLN A N 1
ATOM 669 C CA . GLN A 1 82 ? 9.964 4.785 -35.503 1.00 93.50 82 GLN A CA 1
ATOM 670 C C . GLN A 1 82 ? 9.138 6.064 -35.660 1.00 93.50 82 GLN A C 1
ATOM 672 O O . GLN A 1 82 ? 8.361 6.179 -36.606 1.00 93.50 82 GLN A O 1
ATOM 677 N N . LEU A 1 83 ? 9.279 7.014 -34.730 1.00 92.81 83 LEU A N 1
ATOM 678 C CA . LEU A 1 83 ? 8.546 8.283 -34.752 1.00 92.81 83 LEU A CA 1
ATOM 679 C C . LEU A 1 83 ? 9.344 9.430 -35.389 1.00 92.81 83 LEU A C 1
ATOM 681 O O . LEU A 1 83 ? 8.755 10.473 -35.660 1.00 92.81 83 LEU A O 1
ATOM 685 N N . ASN A 1 84 ? 10.641 9.230 -35.661 1.00 95.44 84 ASN A N 1
ATOM 686 C CA . ASN A 1 84 ? 11.549 10.230 -36.238 1.00 95.44 84 ASN A CA 1
ATOM 687 C C . ASN A 1 84 ? 11.583 11.549 -35.447 1.00 95.44 84 ASN A C 1
ATOM 689 O O . ASN A 1 84 ? 11.607 12.633 -36.029 1.00 95.44 84 ASN A O 1
ATOM 693 N N . LEU A 1 85 ? 11.554 11.460 -34.115 1.00 95.31 85 LEU A N 1
ATOM 694 C CA . LEU A 1 85 ? 11.567 12.614 -33.219 1.00 95.31 85 LEU A CA 1
ATOM 695 C C . LEU A 1 85 ? 12.964 12.862 -32.644 1.00 95.31 85 LEU A C 1
ATOM 697 O O . LEU A 1 85 ? 13.729 11.931 -32.377 1.00 95.31 85 LEU A O 1
ATOM 701 N N . GLU A 1 86 ? 13.284 14.135 -32.414 1.00 95.44 86 GLU A N 1
ATOM 702 C CA . GLU A 1 86 ? 14.564 14.538 -31.834 1.00 95.44 86 GLU A CA 1
ATOM 703 C C . GLU A 1 86 ? 14.723 14.052 -30.385 1.00 95.44 86 GLU A C 1
ATOM 705 O O . GLU A 1 86 ? 13.749 13.878 -29.646 1.00 95.44 86 GLU A O 1
ATOM 710 N N . TRP A 1 87 ? 15.974 13.817 -29.976 1.00 95.25 87 TRP A N 1
ATOM 711 C CA . TRP A 1 87 ? 16.317 13.340 -28.637 1.00 95.25 87 TRP A CA 1
ATOM 712 C C . TRP A 1 87 ? 17.404 14.201 -28.005 1.00 95.25 87 TRP A C 1
ATOM 714 O O . TRP A 1 87 ? 18.590 14.060 -28.317 1.00 95.25 87 TRP A O 1
ATOM 724 N N . ASP A 1 88 ? 17.002 15.037 -27.058 1.00 94.69 88 ASP A N 1
ATOM 725 C CA . ASP A 1 88 ? 17.887 15.864 -26.247 1.00 94.69 88 ASP A CA 1
ATOM 726 C C . ASP A 1 88 ? 17.854 15.450 -24.761 1.00 94.69 88 ASP A C 1
ATOM 728 O O . ASP A 1 88 ? 17.274 14.428 -24.372 1.00 94.69 88 ASP A O 1
ATOM 732 N N . LYS A 1 89 ? 18.561 16.215 -23.921 1.00 95.56 89 LYS A N 1
ATOM 733 C CA . LYS A 1 89 ? 18.658 15.941 -22.482 1.00 95.56 89 LYS A CA 1
ATOM 734 C C . LYS A 1 89 ? 17.329 16.163 -21.758 1.00 95.56 89 LYS A C 1
ATOM 736 O O . LYS A 1 89 ? 16.990 15.350 -20.900 1.00 95.56 89 LYS A O 1
ATOM 741 N N . ASP A 1 90 ? 16.581 17.197 -22.123 1.00 95.25 90 ASP A N 1
ATOM 742 C CA . ASP A 1 90 ? 15.321 17.555 -21.465 1.00 95.25 90 ASP A CA 1
ATOM 743 C C . ASP A 1 90 ? 14.229 16.533 -21.800 1.00 95.25 90 ASP A C 1
ATOM 745 O O . ASP A 1 90 ? 13.548 16.031 -20.905 1.00 95.25 90 ASP A O 1
ATOM 749 N N . THR A 1 91 ? 14.159 16.096 -23.059 1.00 96.06 91 THR A N 1
ATOM 750 C CA . THR A 1 91 ? 13.316 14.983 -23.512 1.00 96.06 91 THR A CA 1
ATOM 751 C C . THR A 1 91 ? 13.694 13.697 -22.787 1.00 96.06 91 THR A C 1
ATOM 753 O O . THR A 1 91 ? 12.828 13.002 -22.253 1.00 96.06 91 THR A O 1
ATOM 756 N N . GLN A 1 92 ? 14.990 13.376 -22.685 1.00 96.31 92 GLN A N 1
ATOM 757 C CA . GLN A 1 92 ? 15.438 12.210 -21.918 1.00 96.31 92 GLN A CA 1
ATOM 758 C C . GLN A 1 92 ? 14.998 12.282 -20.451 1.00 96.31 92 GLN A C 1
ATOM 760 O O . GLN A 1 92 ? 14.638 11.247 -19.874 1.00 96.31 92 GLN A O 1
ATOM 765 N N . GLN A 1 93 ? 15.060 13.466 -19.843 1.00 97.06 93 GLN A N 1
ATOM 766 C CA . GLN A 1 93 ? 14.665 13.696 -18.459 1.00 97.06 93 GLN A CA 1
ATOM 767 C C . GLN A 1 93 ? 13.150 13.541 -18.281 1.00 97.06 93 GLN A C 1
ATOM 769 O O . GLN A 1 93 ? 12.739 12.765 -17.415 1.00 97.06 93 GLN A O 1
ATOM 774 N N . ALA A 1 94 ? 12.339 14.159 -19.146 1.00 97.44 94 ALA A N 1
ATOM 775 C CA . ALA A 1 94 ? 10.878 14.042 -19.152 1.00 97.44 94 ALA A CA 1
ATOM 776 C C . ALA A 1 94 ? 10.438 12.584 -19.328 1.00 97.44 94 ALA A C 1
ATOM 778 O O . ALA A 1 94 ? 9.747 12.016 -18.485 1.00 97.44 94 ALA A O 1
ATOM 779 N N . ILE A 1 95 ? 10.944 11.907 -20.358 1.00 96.94 95 ILE A N 1
ATOM 780 C CA . ILE A 1 95 ? 10.643 10.492 -20.599 1.00 96.94 95 ILE A CA 1
ATOM 781 C C . ILE A 1 95 ? 11.107 9.621 -19.424 1.00 96.94 95 ILE A C 1
ATOM 783 O O . ILE A 1 95 ? 10.406 8.707 -18.986 1.00 96.94 95 ILE A O 1
ATOM 787 N N . SER A 1 96 ? 12.285 9.897 -18.859 1.00 96.62 96 SER A N 1
ATOM 788 C CA . SER A 1 96 ? 12.775 9.157 -17.694 1.00 96.62 96 SER A CA 1
ATOM 789 C C . SER A 1 96 ? 11.887 9.317 -16.471 1.00 96.62 96 SER A C 1
ATOM 791 O O . SER A 1 96 ? 11.735 8.331 -15.742 1.00 96.62 96 SER A O 1
ATOM 793 N N . PHE A 1 97 ? 11.351 10.518 -16.253 1.00 97.12 97 PHE A N 1
ATOM 794 C CA . PHE A 1 97 ? 10.379 10.818 -15.212 1.00 97.12 97 PHE A CA 1
ATOM 795 C C . PHE A 1 97 ? 9.117 9.970 -15.411 1.00 97.12 97 PHE A C 1
ATOM 797 O O . PHE A 1 97 ? 8.792 9.180 -14.525 1.00 97.12 97 PHE A O 1
ATOM 804 N N . LEU A 1 98 ? 8.534 9.980 -16.616 1.00 97.44 98 LEU A N 1
ATOM 805 C CA . LEU A 1 98 ? 7.332 9.203 -16.948 1.00 97.44 98 LEU A CA 1
ATOM 806 C C . LEU A 1 98 ? 7.515 7.684 -16.776 1.00 97.44 98 LEU A C 1
ATOM 808 O O . LEU A 1 98 ? 6.578 7.002 -16.388 1.00 97.44 98 LEU A O 1
ATOM 812 N N . PHE A 1 99 ? 8.699 7.112 -17.032 1.00 96.56 99 PHE A N 1
ATOM 813 C CA . PHE A 1 99 ? 8.947 5.661 -16.870 1.00 96.56 99 PHE A CA 1
ATOM 814 C C . PHE A 1 99 ? 9.308 5.221 -15.442 1.00 96.56 99 PHE A C 1
ATOM 816 O O . PHE A 1 99 ? 9.354 4.017 -15.136 1.00 96.56 99 PHE A O 1
ATOM 823 N N . ASN A 1 100 ? 9.672 6.161 -14.572 1.00 94.00 100 ASN A N 1
ATOM 824 C CA . ASN A 1 100 ? 10.050 5.855 -13.198 1.00 94.00 100 ASN A CA 1
ATOM 825 C C . ASN A 1 100 ? 8.801 5.605 -12.331 1.00 94.00 100 ASN A C 1
ATOM 827 O O . ASN A 1 100 ? 7.693 5.953 -12.699 1.00 94.00 100 ASN A O 1
ATOM 831 N N . ARG A 1 101 ? 8.989 4.938 -11.180 1.00 92.00 101 ARG A N 1
ATOM 832 C CA . ARG A 1 101 ? 7.933 4.690 -10.171 1.00 92.00 101 ARG A CA 1
ATOM 833 C C . ARG A 1 101 ? 6.601 4.153 -10.741 1.00 92.00 101 ARG A C 1
ATOM 835 O O . ARG A 1 101 ? 5.543 4.512 -10.257 1.00 92.00 101 ARG A O 1
ATOM 842 N N . ARG A 1 102 ? 6.664 3.205 -11.691 1.00 92.44 102 ARG A N 1
ATOM 843 C CA . ARG A 1 102 ? 5.492 2.622 -12.388 1.00 92.44 102 ARG A CA 1
ATOM 844 C C . ARG A 1 102 ? 4.431 1.904 -11.526 1.00 92.44 102 ARG A C 1
ATOM 846 O O . ARG A 1 102 ? 3.620 1.174 -12.078 1.00 92.44 102 ARG A O 1
ATOM 853 N N . GLY A 1 103 ? 4.497 1.965 -10.201 1.00 90.44 103 GLY A N 1
ATOM 854 C CA . GLY A 1 103 ? 3.622 1.195 -9.316 1.00 90.44 103 GLY A CA 1
ATOM 855 C C . GLY A 1 103 ? 3.816 -0.330 -9.370 1.00 90.44 103 GLY A C 1
ATOM 856 O O . GLY A 1 103 ? 4.517 -0.897 -10.231 1.00 90.44 103 GLY A O 1
ATOM 857 N N . PHE A 1 104 ? 3.191 -1.016 -8.418 1.00 89.31 104 PHE A N 1
ATOM 858 C CA . PHE A 1 104 ? 3.124 -2.475 -8.365 1.00 89.31 104 PHE A CA 1
ATOM 859 C C . PHE A 1 104 ? 1.985 -3.016 -9.243 1.00 89.31 104 PHE A C 1
ATOM 861 O O . PHE A 1 104 ? 1.168 -2.263 -9.756 1.00 89.31 104 PHE A O 1
ATOM 868 N N . SER A 1 105 ? 1.966 -4.329 -9.472 1.00 88.12 105 SER A N 1
ATOM 869 C CA . SER A 1 105 ? 0.948 -5.000 -10.300 1.00 88.12 105 SER A CA 1
ATOM 870 C C . SER A 1 105 ? 0.350 -6.239 -9.635 1.00 88.12 105 SER A C 1
ATOM 872 O O . SER A 1 105 ? -0.234 -7.070 -10.320 1.00 88.12 105 SER A O 1
ATOM 874 N N . PHE A 1 106 ? 0.566 -6.417 -8.328 1.00 80.00 106 PHE A N 1
ATOM 875 C CA . PHE A 1 106 ? -0.225 -7.377 -7.567 1.00 80.00 106 PHE A CA 1
ATOM 876 C C . PHE A 1 106 ? -1.607 -6.773 -7.304 1.00 80.00 106 PHE A C 1
ATOM 878 O O . PHE A 1 106 ? -1.745 -5.549 -7.248 1.00 80.00 106 PHE A O 1
ATOM 885 N N . ILE A 1 107 ? -2.609 -7.637 -7.166 1.00 79.50 107 ILE A N 1
ATOM 886 C CA . ILE A 1 107 ? -3.990 -7.236 -6.898 1.00 79.50 107 ILE A CA 1
ATOM 887 C C . ILE A 1 107 ? -4.039 -6.542 -5.535 1.00 79.50 107 ILE A C 1
ATOM 889 O O . ILE A 1 107 ? -3.525 -7.070 -4.549 1.00 79.50 107 ILE A O 1
ATOM 893 N N . THR A 1 108 ? -4.639 -5.359 -5.501 1.00 75.81 108 THR A N 1
ATOM 894 C CA . THR A 1 108 ? -4.962 -4.630 -4.276 1.00 75.81 108 THR A CA 1
ATOM 895 C C . THR A 1 108 ? -6.423 -4.235 -4.334 1.00 75.81 108 THR A C 1
ATOM 897 O O . THR A 1 108 ? -6.914 -3.872 -5.402 1.00 75.81 108 THR A O 1
ATOM 900 N N . ASP A 1 109 ? -7.079 -4.235 -3.180 1.00 76.31 109 ASP A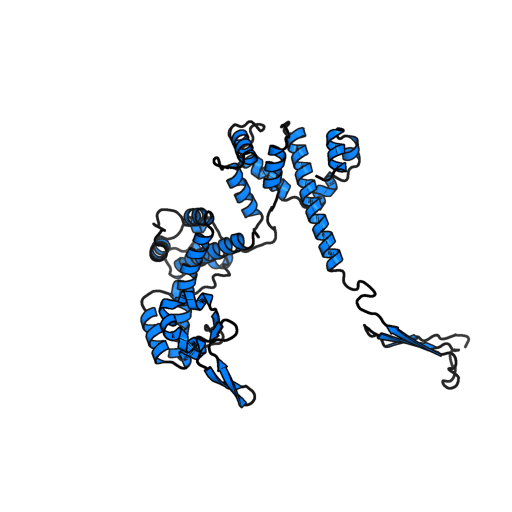 N 1
ATOM 901 C CA . ASP A 1 109 ? -8.393 -3.621 -3.036 1.00 76.31 109 ASP A CA 1
ATOM 902 C C . ASP A 1 109 ? -8.230 -2.118 -3.309 1.00 76.31 109 ASP A C 1
ATOM 904 O O . ASP A 1 109 ? -7.421 -1.447 -2.646 1.00 76.31 109 ASP A O 1
ATOM 908 N N . GLY A 1 110 ? -8.917 -1.633 -4.342 1.00 78.75 110 GLY A N 1
ATOM 909 C CA . GLY A 1 110 ? -8.993 -0.226 -4.741 1.00 78.75 110 GLY A CA 1
ATOM 910 C C . GLY A 1 110 ? -10.391 0.327 -4.487 1.00 78.75 110 GLY A C 1
ATOM 911 O O . GLY A 1 110 ? -11.279 -0.429 -4.114 1.00 78.75 110 GLY A O 1
ATOM 912 N N . TYR A 1 111 ? -10.583 1.630 -4.667 1.00 86.31 111 TYR A N 1
ATOM 913 C CA . TYR A 1 111 ? -11.893 2.281 -4.591 1.00 86.31 111 TYR A CA 1
ATOM 914 C C . TYR A 1 111 ? -12.412 2.599 -6.003 1.00 86.31 111 TYR A C 1
ATOM 916 O O . TYR A 1 111 ? -11.626 2.721 -6.942 1.00 86.31 111 TYR A O 1
ATOM 924 N N . SER A 1 112 ? -13.731 2.716 -6.159 1.00 85.81 112 SER A N 1
ATOM 925 C CA . SER A 1 112 ? -14.373 3.090 -7.423 1.00 85.81 112 SER A CA 1
ATOM 926 C C . SER A 1 112 ? -14.604 4.597 -7.493 1.00 85.81 112 SER A C 1
ATOM 928 O O . SER A 1 112 ? -15.259 5.146 -6.616 1.00 85.81 112 SER A O 1
ATOM 930 N N . THR A 1 113 ? -14.110 5.266 -8.533 1.00 85.25 113 THR A N 1
ATOM 931 C CA . THR A 1 113 ? -14.416 6.686 -8.779 1.00 85.25 113 THR A CA 1
ATOM 932 C C . THR A 1 113 ? -15.861 6.878 -9.237 1.00 85.25 113 THR A C 1
ATOM 934 O O . THR A 1 113 ? -16.456 7.911 -8.978 1.00 85.25 113 THR A O 1
ATOM 937 N N . GLU A 1 114 ? -16.462 5.871 -9.877 1.00 87.00 114 GLU A N 1
ATOM 938 C CA . GLU A 1 114 ? -17.856 5.928 -10.329 1.00 87.00 114 GLU A CA 1
ATOM 939 C C . GLU A 1 114 ? -18.804 6.147 -9.149 1.00 87.00 114 GLU A C 1
ATOM 941 O O . GLU A 1 114 ? -19.551 7.118 -9.149 1.00 87.00 114 GLU A O 1
ATOM 946 N N . TYR A 1 115 ? -18.696 5.332 -8.096 1.00 87.56 115 TYR A N 1
ATOM 947 C CA . TYR A 1 115 ? -19.534 5.482 -6.902 1.00 87.56 115 TYR A CA 1
ATOM 948 C C . TYR A 1 115 ? -19.204 6.739 -6.077 1.00 87.56 115 TYR A C 1
ATOM 950 O O . TYR A 1 115 ? -20.067 7.226 -5.357 1.00 87.56 115 TYR A O 1
ATOM 958 N N . LEU A 1 116 ? -18.005 7.319 -6.219 1.00 88.69 116 LEU A N 1
ATOM 959 C CA . LEU A 1 116 ? -17.702 8.646 -5.659 1.00 88.69 116 LEU A CA 1
ATOM 960 C C . LEU A 1 116 ? -18.375 9.784 -6.446 1.00 88.69 116 LEU A C 1
ATOM 962 O O . LEU A 1 116 ? -18.641 10.844 -5.881 1.00 88.69 116 LEU A O 1
ATOM 966 N N . ASN A 1 117 ? -18.700 9.556 -7.720 1.00 88.50 117 ASN A N 1
ATOM 967 C CA . ASN A 1 117 ? -19.349 10.549 -8.575 1.00 88.50 117 ASN A CA 1
ATOM 968 C C . ASN A 1 117 ? -20.875 10.569 -8.422 1.00 88.50 117 ASN A C 1
ATOM 970 O O . ASN A 1 117 ? -21.504 11.600 -8.646 1.00 88.50 117 ASN A O 1
ATOM 974 N N . ILE A 1 118 ? -21.480 9.438 -8.049 1.00 87.38 118 ILE A N 1
ATOM 975 C CA . ILE A 1 118 ? -22.941 9.269 -7.944 1.00 87.38 118 ILE A CA 1
ATOM 976 C C . ILE A 1 118 ? -23.405 9.108 -6.492 1.00 87.38 118 ILE A C 1
ATOM 978 O O . ILE A 1 118 ? -24.136 8.179 -6.147 1.00 87.38 118 ILE A O 1
ATOM 982 N N . VAL A 1 119 ? -22.937 9.997 -5.619 1.00 86.69 119 VAL A N 1
ATOM 983 C CA . VAL A 1 119 ? -23.201 9.931 -4.176 1.00 86.69 119 VAL A CA 1
ATOM 984 C C . VAL A 1 119 ? -24.633 10.392 -3.861 1.00 86.69 119 VAL A C 1
ATOM 986 O O . VAL A 1 119 ? -25.025 11.468 -4.319 1.00 86.69 119 VAL A O 1
ATOM 989 N N . PRO A 1 120 ? -25.406 9.636 -3.055 1.00 87.75 120 PRO A N 1
ATOM 990 C CA . PRO A 1 120 ? -26.752 10.023 -2.639 1.00 87.75 120 PRO A CA 1
ATOM 991 C C . PRO A 1 120 ? -26.783 11.339 -1.853 1.00 87.75 120 PRO A C 1
ATOM 993 O O . PRO A 1 120 ? -25.910 11.597 -1.025 1.00 87.75 120 PRO A O 1
ATOM 996 N N . GLU A 1 121 ? -27.844 12.130 -2.022 1.00 87.25 121 GLU A N 1
ATOM 997 C CA . GLU A 1 121 ? -28.002 13.430 -1.342 1.00 87.25 121 GLU A CA 1
ATOM 998 C C . GLU A 1 121 ? -27.972 13.324 0.190 1.00 87.25 121 GLU A C 1
ATOM 1000 O O . GLU A 1 121 ? -27.408 14.180 0.864 1.00 87.25 121 GLU A O 1
ATOM 1005 N N . GLN A 1 122 ? -28.489 12.229 0.757 1.00 87.00 122 GLN A N 1
ATOM 1006 C CA . GLN A 1 122 ? -28.404 11.971 2.201 1.00 87.00 122 GLN A CA 1
ATOM 1007 C C . GLN A 1 122 ? -26.952 11.834 2.685 1.00 87.00 122 GLN A C 1
ATOM 1009 O O . GLN A 1 122 ? -26.599 12.339 3.748 1.00 87.00 122 GLN A O 1
ATOM 1014 N N . VAL A 1 123 ? -26.099 11.168 1.897 1.00 87.81 123 VAL A N 1
ATOM 1015 C CA . VAL A 1 123 ? -24.670 11.013 2.205 1.00 87.81 123 VAL A CA 1
ATOM 1016 C C . VAL A 1 123 ? -23.973 12.365 2.090 1.00 87.81 123 VAL A C 1
ATOM 1018 O O . VAL A 1 123 ? -23.193 12.716 2.972 1.00 87.81 123 VAL A O 1
ATOM 1021 N N . LYS A 1 124 ? -24.286 13.151 1.051 1.00 88.56 124 LYS A N 1
ATOM 1022 C CA . LYS A 1 124 ? -23.737 14.504 0.894 1.00 88.56 124 LYS A CA 1
ATOM 1023 C C . LYS A 1 124 ? -24.088 15.399 2.077 1.00 88.56 124 LYS A C 1
ATOM 1025 O O . LYS A 1 124 ? -23.179 16.008 2.622 1.00 88.56 124 LYS A O 1
ATOM 1030 N N . ALA A 1 125 ? -25.351 15.427 2.504 1.00 88.56 125 ALA A N 1
ATOM 1031 C CA . ALA A 1 125 ? -25.801 16.253 3.624 1.00 88.56 125 ALA A CA 1
ATOM 1032 C C . ALA A 1 125 ? -25.003 15.969 4.908 1.00 88.56 125 ALA A C 1
ATOM 1034 O O . ALA A 1 125 ? -24.446 16.880 5.509 1.00 88.56 125 ALA A O 1
ATOM 1035 N N . ILE A 1 126 ? -24.845 14.693 5.265 1.00 88.75 126 ILE A N 1
ATOM 1036 C CA . ILE A 1 126 ? -24.043 14.291 6.430 1.00 88.75 126 ILE A CA 1
ATOM 1037 C C . ILE A 1 126 ? -22.561 14.666 6.247 1.00 88.75 126 ILE A C 1
ATOM 1039 O O . ILE A 1 126 ? -21.902 15.067 7.201 1.00 88.75 126 ILE A O 1
ATOM 1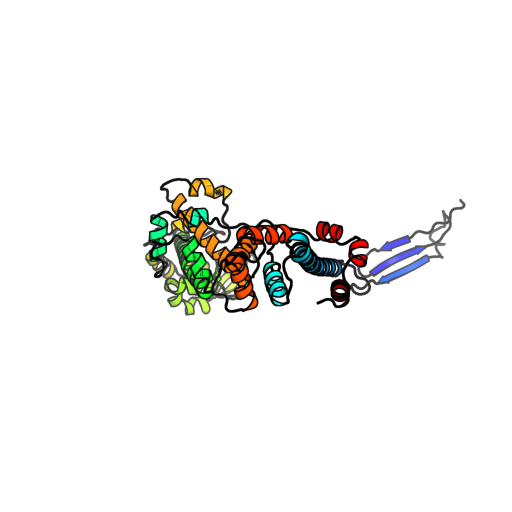043 N N . LEU A 1 127 ? -22.002 14.529 5.039 1.00 90.19 127 LEU A N 1
ATOM 1044 C CA . LEU A 1 127 ? -20.614 14.924 4.781 1.00 90.19 127 LEU A CA 1
ATOM 1045 C C . LEU A 1 127 ? -20.413 16.441 4.864 1.00 90.19 127 LEU A C 1
ATOM 1047 O O . LEU A 1 127 ? -19.358 16.861 5.327 1.00 90.19 127 LEU A O 1
ATOM 1051 N N . MET A 1 128 ? -21.402 17.245 4.470 1.00 90.25 128 MET A N 1
ATOM 1052 C CA . MET A 1 128 ? -21.382 18.704 4.637 1.00 90.25 128 MET A CA 1
ATOM 1053 C C . MET A 1 128 ? -21.378 19.097 6.120 1.00 90.25 128 MET A C 1
ATOM 1055 O O . MET A 1 128 ? -20.671 20.024 6.499 1.00 90.25 128 MET A O 1
ATOM 1059 N N . ASP A 1 129 ? -22.085 18.351 6.976 1.00 88.12 129 ASP A N 1
ATOM 1060 C CA . ASP A 1 129 ? -22.059 18.573 8.430 1.00 88.12 129 ASP A CA 1
ATOM 1061 C C . ASP A 1 129 ? -20.698 18.217 9.060 1.00 88.12 129 ASP A C 1
ATOM 1063 O O . ASP A 1 129 ? -20.325 18.744 10.107 1.00 88.12 129 ASP A O 1
ATOM 1067 N N . ILE A 1 130 ? -19.940 17.307 8.440 1.00 89.38 130 ILE A N 1
ATOM 1068 C CA . ILE A 1 130 ? -18.615 16.885 8.920 1.00 89.38 130 ILE A CA 1
ATOM 1069 C C . ILE A 1 130 ? -17.516 17.807 8.370 1.00 89.38 130 ILE A C 1
ATOM 1071 O O . ILE A 1 130 ? -16.548 18.137 9.069 1.00 89.38 130 ILE A O 1
ATOM 1075 N N . PHE A 1 131 ? -17.625 18.212 7.107 1.00 90.75 131 PHE A N 1
ATOM 1076 C CA . PHE A 1 131 ? -16.613 18.976 6.389 1.00 90.75 131 PHE A CA 1
ATOM 1077 C C . PHE A 1 131 ? -17.123 20.374 6.048 1.00 90.75 131 PHE A C 1
ATOM 1079 O O . PHE A 1 131 ? -17.806 20.568 5.049 1.00 90.75 131 PHE A O 1
ATOM 1086 N N . ASP A 1 132 ? -16.687 21.361 6.831 1.00 82.94 132 ASP A N 1
ATOM 1087 C CA . ASP A 1 132 ? -17.075 22.769 6.669 1.00 82.94 132 ASP A CA 1
ATOM 1088 C C . ASP A 1 132 ? -16.763 23.351 5.276 1.00 82.94 132 ASP A C 1
ATOM 1090 O O . ASP A 1 132 ? -17.362 24.340 4.861 1.00 82.94 132 ASP A O 1
ATOM 1094 N N . ASP A 1 133 ? -15.799 22.768 4.559 1.00 83.94 133 ASP A N 1
ATOM 1095 C CA . ASP A 1 133 ? -15.371 23.198 3.228 1.00 83.94 133 ASP A CA 1
ATOM 1096 C C . ASP A 1 133 ? -15.982 22.388 2.077 1.00 83.94 133 ASP A C 1
ATOM 1098 O O . ASP A 1 133 ? -15.739 22.708 0.913 1.00 83.94 133 ASP A O 1
ATOM 1102 N N . TYR A 1 134 ? -16.771 21.355 2.376 1.00 83.75 134 TYR A N 1
ATOM 1103 C CA . TYR A 1 134 ? -17.508 20.601 1.370 1.00 83.75 134 TYR A CA 1
ATOM 1104 C C . TYR A 1 134 ? -18.924 21.167 1.246 1.00 83.75 134 TYR A C 1
ATOM 1106 O O . TYR A 1 134 ? -19.730 21.070 2.167 1.00 83.75 134 TYR A O 1
ATOM 1114 N N . ASN A 1 135 ? -19.238 21.760 0.094 1.00 79.62 135 ASN A N 1
ATOM 1115 C CA . ASN A 1 135 ? -20.531 22.405 -0.158 1.00 79.62 135 ASN A CA 1
ATOM 1116 C C . ASN A 1 135 ? -21.580 21.476 -0.805 1.00 79.62 135 ASN A C 1
ATOM 1118 O O . ASN A 1 135 ? -22.707 21.911 -1.028 1.00 79.62 135 ASN A O 1
ATOM 1122 N N . GLY A 1 136 ? -21.221 20.228 -1.131 1.00 76.06 136 GLY A N 1
ATOM 1123 C CA . GLY A 1 136 ? -22.112 19.255 -1.775 1.00 76.06 136 GLY A CA 1
ATOM 1124 C C . GLY A 1 136 ? -22.396 19.490 -3.266 1.00 76.06 136 GLY A C 1
ATOM 1125 O O . GLY A 1 136 ? -23.121 18.688 -3.864 1.00 76.06 136 GLY A O 1
ATOM 1126 N N . GLU A 1 137 ? -21.848 20.555 -3.868 1.00 73.06 137 GLU A N 1
ATOM 1127 C CA . GLU A 1 137 ? -22.009 20.858 -5.299 1.00 73.06 137 GLU A CA 1
ATOM 1128 C C . GLU A 1 137 ? -21.056 20.026 -6.163 1.00 73.06 137 GLU A C 1
ATOM 1130 O O . GLU A 1 137 ? -21.472 19.487 -7.192 1.00 73.06 137 GLU A O 1
ATOM 1135 N N . ASP A 1 138 ? -19.804 19.890 -5.723 1.00 78.62 138 ASP A N 1
ATOM 1136 C CA . ASP A 1 138 ? -18.812 19.034 -6.370 1.00 78.62 138 ASP A CA 1
ATOM 1137 C C . ASP A 1 138 ? -19.040 17.560 -6.017 1.00 78.62 138 ASP A C 1
ATOM 1139 O O . ASP A 1 138 ? -19.480 17.209 -4.919 1.00 78.62 138 ASP A O 1
ATOM 1143 N N . ASP A 1 139 ? -18.703 16.668 -6.947 1.00 87.06 139 ASP A N 1
ATOM 1144 C CA . ASP A 1 139 ? -18.662 15.241 -6.656 1.00 87.06 139 ASP A CA 1
ATOM 1145 C C . ASP A 1 139 ? -17.500 14.883 -5.701 1.00 87.06 139 ASP A C 1
ATOM 1147 O O . ASP A 1 139 ? -16.499 15.603 -5.597 1.00 87.06 139 ASP A O 1
ATOM 1151 N N . LEU A 1 140 ? -17.613 13.755 -4.985 1.00 88.38 140 LEU A N 1
ATOM 1152 C CA . LEU A 1 140 ? -16.616 13.392 -3.971 1.00 88.38 140 LEU A CA 1
ATOM 1153 C C . LEU A 1 140 ? -15.258 13.011 -4.574 1.00 88.38 140 LEU A C 1
ATOM 1155 O O . LEU A 1 140 ? -14.245 13.162 -3.891 1.00 88.38 140 LEU A O 1
ATOM 1159 N N . ASP A 1 141 ? -15.197 12.526 -5.817 1.00 89.62 141 ASP A N 1
ATOM 1160 C CA . ASP A 1 141 ? -13.920 12.218 -6.475 1.00 89.62 141 ASP A CA 1
ATOM 1161 C C . ASP A 1 141 ? -13.144 13.508 -6.766 1.00 89.62 141 ASP A C 1
ATOM 1163 O O . ASP A 1 141 ? -11.950 13.598 -6.474 1.00 89.62 141 ASP A O 1
ATOM 1167 N N . SER A 1 142 ? -13.830 14.534 -7.269 1.00 88.19 142 SER A N 1
ATOM 1168 C CA . SER A 1 142 ? -13.294 15.877 -7.498 1.00 88.19 142 SER A CA 1
ATOM 1169 C C . SER A 1 142 ? -12.842 16.535 -6.192 1.00 88.19 142 SER A C 1
ATOM 1171 O O . SER A 1 142 ? -11.707 17.019 -6.117 1.00 88.19 142 SER A O 1
ATOM 1173 N N . TYR A 1 143 ? -13.659 16.463 -5.133 1.00 91.12 143 TYR A N 1
ATOM 1174 C CA . TYR A 1 143 ? -13.288 16.952 -3.799 1.00 91.12 143 TYR A CA 1
ATOM 1175 C C . TYR A 1 143 ? -12.020 16.264 -3.263 1.00 91.12 143 TYR A C 1
ATOM 1177 O O . TYR A 1 143 ? -11.080 16.928 -2.817 1.00 91.12 143 TYR A O 1
ATOM 1185 N N . LEU A 1 144 ? -11.937 14.930 -3.361 1.00 91.25 144 LEU A N 1
ATOM 1186 C CA . LEU A 1 144 ? -10.756 14.185 -2.915 1.00 91.25 144 LEU A CA 1
ATOM 1187 C C . LEU A 1 144 ? -9.520 14.479 -3.769 1.00 91.25 144 LEU A C 1
ATOM 1189 O O . LEU A 1 144 ? -8.428 14.594 -3.211 1.00 91.25 144 LEU A O 1
ATOM 1193 N N . LYS A 1 145 ? -9.662 14.636 -5.090 1.00 88.56 145 LYS A N 1
ATOM 1194 C CA . LYS A 1 145 ? -8.554 15.009 -5.985 1.00 88.56 145 LYS A CA 1
ATOM 1195 C C . LYS A 1 145 ? -7.936 16.342 -5.585 1.00 88.56 145 LYS A C 1
ATOM 1197 O O . LYS A 1 145 ? -6.720 16.393 -5.415 1.00 88.56 145 LYS A O 1
ATOM 1202 N N . LEU A 1 146 ? -8.755 17.367 -5.355 1.00 88.88 146 LEU A N 1
ATOM 1203 C CA . LEU A 1 146 ? -8.281 18.665 -4.865 1.00 88.88 146 LEU A CA 1
ATOM 1204 C C . LEU A 1 146 ? -7.600 18.529 -3.498 1.00 88.88 146 LEU A C 1
ATOM 1206 O O . LEU A 1 146 ? -6.512 19.061 -3.285 1.00 88.88 146 LEU A O 1
ATOM 1210 N N . ALA A 1 147 ? -8.175 17.738 -2.589 1.00 90.00 147 ALA A N 1
ATOM 1211 C CA . ALA A 1 147 ? -7.560 17.485 -1.290 1.00 90.00 147 ALA A CA 1
ATOM 1212 C C . ALA A 1 147 ? -6.188 16.789 -1.404 1.00 90.00 147 ALA A C 1
ATOM 1214 O O . ALA A 1 147 ? -5.310 17.053 -0.584 1.00 90.00 147 ALA A O 1
ATOM 1215 N N . THR A 1 148 ? -5.949 15.949 -2.423 1.00 89.44 148 THR A N 1
ATOM 1216 C CA . THR A 1 148 ? -4.634 15.302 -2.622 1.00 89.44 148 THR A CA 1
ATOM 1217 C C . THR A 1 148 ? -3.508 16.264 -3.003 1.00 89.44 148 THR A C 1
ATOM 1219 O O . THR A 1 148 ? -2.338 15.909 -2.846 1.00 89.44 148 THR A O 1
ATOM 1222 N N . GLU A 1 149 ? -3.827 17.486 -3.436 1.00 87.56 149 GLU A N 1
ATOM 1223 C CA . GLU A 1 149 ? -2.831 18.533 -3.694 1.00 87.56 149 GLU A CA 1
ATOM 1224 C C . GLU A 1 149 ? -2.207 19.072 -2.393 1.00 87.56 149 GLU A C 1
ATOM 1226 O O . GLU A 1 149 ? -1.115 19.645 -2.416 1.00 87.56 149 GLU A O 1
ATOM 1231 N N . GLN A 1 150 ? -2.863 18.852 -1.245 1.00 87.62 150 GLN A N 1
ATOM 1232 C CA . GLN A 1 150 ? -2.398 19.267 0.078 1.00 87.62 150 GLN A CA 1
ATOM 1233 C C . GLN A 1 150 ? -2.398 18.091 1.066 1.00 87.62 150 GLN A C 1
ATOM 1235 O O . GLN A 1 150 ? -3.432 17.678 1.583 1.00 87.62 150 GLN A O 1
ATOM 1240 N N . GLU A 1 151 ? -1.214 17.582 1.414 1.00 82.81 151 GLU A N 1
ATOM 1241 C CA . GLU A 1 151 ? -1.064 16.402 2.286 1.00 82.81 151 GLU A CA 1
ATOM 1242 C C . GLU A 1 151 ? -1.765 16.532 3.653 1.00 82.81 151 GLU A C 1
ATOM 1244 O O . GLU A 1 151 ? -2.351 15.570 4.163 1.00 82.81 151 GLU A O 1
ATOM 1249 N N . SER A 1 152 ? -1.762 17.733 4.236 1.00 90.06 152 SER A N 1
ATOM 1250 C CA . SER A 1 152 ? -2.463 18.010 5.493 1.00 90.06 152 SER A CA 1
ATOM 1251 C C . SER A 1 152 ? -3.978 17.860 5.365 1.00 90.06 152 SER A C 1
ATOM 1253 O O . SER A 1 152 ? -4.613 17.407 6.316 1.00 90.06 152 SER A O 1
ATOM 1255 N N . LYS A 1 153 ? -4.556 18.177 4.199 1.00 92.56 153 LYS A N 1
ATOM 1256 C CA . LYS A 1 153 ? -6.007 18.172 3.994 1.00 92.56 153 LYS A CA 1
ATOM 1257 C C . LYS A 1 153 ? -6.579 16.758 4.005 1.00 92.56 153 LYS A C 1
ATOM 1259 O O . LYS A 1 153 ? -7.550 16.498 4.707 1.00 92.56 153 LYS A O 1
ATOM 1264 N N . ILE A 1 154 ? -5.932 15.807 3.327 1.00 92.62 154 ILE A N 1
ATOM 1265 C CA . ILE A 1 154 ? -6.330 14.387 3.388 1.00 92.62 154 ILE A CA 1
ATOM 1266 C C . ILE A 1 154 ? -6.229 13.838 4.815 1.00 92.62 154 ILE A C 1
ATOM 1268 O O . ILE A 1 154 ? -7.070 13.043 5.236 1.00 92.62 154 ILE A O 1
ATOM 1272 N N . SER A 1 155 ? -5.223 14.269 5.578 1.00 92.44 155 SER A N 1
ATOM 1273 C CA . SER A 1 155 ? -5.079 13.860 6.979 1.00 92.44 155 SER A CA 1
ATOM 1274 C C . SER A 1 155 ? -6.192 14.428 7.863 1.00 92.44 155 SER A C 1
ATOM 1276 O O . SER A 1 155 ? -6.705 13.713 8.718 1.00 92.44 155 SER A O 1
ATOM 1278 N N . GLU A 1 156 ? -6.603 15.676 7.635 1.00 93.88 156 GLU A N 1
ATOM 1279 C CA . GLU A 1 156 ? -7.735 16.304 8.323 1.00 93.88 156 GLU A CA 1
ATOM 1280 C C . GLU A 1 156 ? -9.059 15.589 8.014 1.00 93.88 156 GLU A C 1
ATOM 1282 O O . GLU A 1 156 ? -9.767 15.188 8.939 1.00 93.88 156 GLU A O 1
ATOM 1287 N N . ILE A 1 157 ? -9.349 15.351 6.727 1.00 94.69 157 ILE A N 1
ATOM 1288 C CA . ILE A 1 157 ? -10.526 14.594 6.267 1.00 94.69 157 ILE A CA 1
ATOM 1289 C C . ILE A 1 157 ? -10.553 13.218 6.942 1.00 94.69 157 ILE A C 1
ATOM 1291 O O . ILE A 1 157 ? -11.564 12.816 7.516 1.00 94.69 157 ILE A O 1
ATOM 1295 N N . TYR A 1 158 ? -9.420 12.509 6.930 1.00 94.81 158 TYR A N 1
ATOM 1296 C CA . TYR A 1 158 ? -9.288 11.211 7.586 1.00 94.81 158 TYR A CA 1
ATOM 1297 C C . TYR A 1 158 ? -9.574 11.287 9.092 1.00 94.81 158 TYR A C 1
ATOM 1299 O O . TYR A 1 158 ? -10.314 10.453 9.606 1.00 94.81 158 TYR A O 1
ATOM 1307 N N . ASN A 1 159 ? -9.025 12.280 9.798 1.00 94.81 159 ASN A N 1
ATOM 1308 C CA . ASN A 1 159 ? -9.224 12.444 11.240 1.00 94.81 159 ASN A CA 1
ATOM 1309 C C . ASN A 1 159 ? -10.698 12.681 11.591 1.00 94.81 159 ASN A C 1
ATOM 1311 O O . ASN A 1 159 ? -11.213 12.011 12.483 1.00 94.81 159 ASN A O 1
ATOM 1315 N N . LYS A 1 160 ? -11.386 13.563 10.855 1.00 94.44 160 LYS A N 1
ATOM 1316 C CA . LYS A 1 160 ? -12.818 13.847 11.045 1.00 94.44 160 LYS A CA 1
ATOM 1317 C C . LYS A 1 160 ? -13.688 12.598 10.819 1.00 94.44 160 LYS A C 1
ATOM 1319 O O . LYS A 1 160 ? -14.581 12.308 11.612 1.00 94.44 160 LYS A O 1
ATOM 1324 N N . LEU A 1 161 ? -13.390 11.795 9.792 1.00 93.88 161 LEU A N 1
ATOM 1325 C CA . LEU A 1 161 ? -14.088 10.519 9.551 1.00 93.88 161 LEU A CA 1
ATOM 1326 C C . LEU A 1 161 ? -13.789 9.479 10.639 1.00 93.88 161 LEU A C 1
ATOM 1328 O O . LEU A 1 161 ? -14.686 8.777 11.108 1.00 93.88 161 LEU A O 1
ATOM 1332 N N . MET A 1 162 ? -12.526 9.377 11.054 1.00 94.00 162 MET A N 1
ATOM 1333 C CA . MET A 1 162 ? -12.112 8.453 12.108 1.00 94.00 162 MET A CA 1
ATOM 1334 C C . MET A 1 162 ? -12.730 8.803 13.455 1.00 94.00 162 MET A C 1
ATOM 1336 O O . MET A 1 162 ? -13.121 7.888 14.178 1.00 94.00 162 MET A O 1
ATOM 1340 N N . GLN A 1 163 ? -12.868 10.090 13.767 1.00 93.69 163 GLN A N 1
ATOM 1341 C CA . GLN A 1 163 ? -13.580 10.565 14.946 1.00 93.69 163 GLN A CA 1
ATOM 1342 C C . GLN A 1 163 ? -15.012 10.009 14.973 1.00 93.69 163 GLN A C 1
ATOM 1344 O O . GLN A 1 163 ? -15.366 9.332 15.935 1.00 93.69 163 GLN A O 1
ATOM 1349 N N . LYS A 1 164 ? -15.789 10.142 13.888 1.00 92.25 164 LYS A N 1
ATOM 1350 C CA . LYS A 1 164 ? -17.161 9.595 13.817 1.00 92.25 164 LYS A CA 1
ATOM 1351 C C . LYS A 1 164 ? -17.233 8.074 13.983 1.00 92.25 164 LYS A C 1
ATOM 1353 O O . LYS A 1 164 ? -18.103 7.554 14.685 1.00 92.25 164 LYS A O 1
ATOM 1358 N N . ILE A 1 165 ? -16.283 7.337 13.406 1.00 92.19 165 ILE A N 1
ATOM 1359 C CA . ILE A 1 165 ? -16.189 5.877 13.589 1.00 92.19 165 ILE A CA 1
ATOM 1360 C C . ILE A 1 165 ? -15.873 5.514 15.046 1.00 92.19 165 ILE A C 1
ATOM 1362 O O . ILE A 1 165 ? -16.405 4.534 15.579 1.00 92.19 165 ILE A O 1
ATOM 1366 N N . LEU A 1 166 ? -14.979 6.264 15.690 1.00 93.00 166 LEU A N 1
ATOM 1367 C CA . LEU A 1 166 ? -14.598 6.045 17.082 1.00 93.00 166 LEU A CA 1
ATOM 1368 C C . LEU A 1 166 ? -15.732 6.411 18.041 1.00 93.00 166 LEU A C 1
ATOM 1370 O O . LEU A 1 166 ? -15.969 5.650 18.975 1.00 93.00 166 LEU A O 1
ATOM 1374 N N . GLU A 1 167 ? -16.471 7.490 17.778 1.00 92.81 167 GLU A N 1
ATOM 1375 C CA . GLU A 1 167 ? -17.679 7.885 18.516 1.00 92.81 167 GLU A CA 1
ATOM 1376 C C . GLU A 1 167 ? -18.719 6.757 18.500 1.00 92.81 167 GLU A C 1
ATOM 1378 O O . GLU A 1 167 ? -19.185 6.328 19.559 1.00 92.81 167 GLU A O 1
ATOM 1383 N N . PHE A 1 168 ? -18.996 6.165 17.329 1.00 91.75 168 PHE A N 1
ATOM 1384 C CA . PHE A 1 168 ? -19.868 4.988 17.231 1.00 91.75 168 PHE A CA 1
ATOM 1385 C C . PHE A 1 168 ? -19.348 3.804 18.064 1.00 91.75 168 PHE A C 1
ATOM 1387 O O . PHE A 1 168 ? -20.110 3.166 18.799 1.00 91.75 168 PHE A O 1
ATOM 1394 N N . LYS A 1 169 ? -18.047 3.492 17.977 1.00 92.31 169 LYS A N 1
ATOM 1395 C CA . LYS A 1 169 ? -17.444 2.391 18.750 1.00 92.31 169 LYS A CA 1
ATOM 1396 C C . LYS A 1 169 ? -17.496 2.649 20.257 1.00 92.31 169 LYS A C 1
ATOM 1398 O O . LYS A 1 169 ? -17.715 1.697 21.009 1.00 92.31 169 LYS A O 1
ATOM 1403 N N . LEU A 1 170 ? -17.313 3.896 20.689 1.00 93.81 170 LEU A N 1
ATOM 1404 C CA . LEU A 1 170 ? -17.405 4.311 22.087 1.00 93.81 170 LEU A CA 1
ATOM 1405 C C . LEU A 1 170 ? -18.847 4.199 22.591 1.00 93.81 170 LEU A C 1
ATOM 1407 O O . LEU A 1 170 ? -19.077 3.551 23.607 1.00 93.81 170 LEU A O 1
ATOM 1411 N N . ARG A 1 171 ? -19.830 4.701 21.831 1.00 92.75 171 ARG A N 1
ATOM 1412 C CA . ARG A 1 171 ? -21.265 4.545 22.130 1.00 92.75 171 ARG A CA 1
ATOM 1413 C C . ARG A 1 171 ? -21.638 3.075 22.305 1.00 92.75 171 ARG A C 1
ATOM 1415 O O . ARG A 1 171 ? -22.301 2.700 23.275 1.00 92.75 171 ARG A O 1
ATOM 1422 N N . LYS A 1 172 ? -21.187 2.228 21.375 1.00 91.69 172 LYS A N 1
ATOM 1423 C CA . LYS A 1 172 ? -21.422 0.782 21.424 1.00 91.69 172 LYS A CA 1
ATOM 1424 C C . LYS A 1 172 ? -20.788 0.144 22.657 1.00 91.69 172 LYS A C 1
ATOM 1426 O O . LYS A 1 172 ? -21.438 -0.662 23.310 1.00 91.69 172 LYS A O 1
ATOM 1431 N N . LEU A 1 173 ? -19.558 0.526 23.004 1.00 94.12 173 LEU A N 1
ATOM 1432 C CA . LEU A 1 173 ? -18.900 0.082 24.232 1.00 94.12 173 LEU A CA 1
ATOM 1433 C C . LEU A 1 173 ? -19.703 0.482 25.478 1.00 94.12 173 LEU A C 1
ATOM 1435 O O . LEU A 1 173 ? -19.960 -0.378 26.317 1.00 94.12 173 LEU A O 1
ATOM 1439 N N . CYS A 1 174 ? -20.135 1.742 25.582 1.00 94.38 174 CYS A N 1
ATOM 1440 C CA . CYS A 1 174 ? -20.892 2.207 26.744 1.00 94.38 174 CYS A CA 1
ATOM 1441 C C . CYS A 1 174 ? -22.236 1.480 26.892 1.00 94.38 174 CYS A C 1
ATOM 1443 O O . CYS A 1 174 ? -22.634 1.128 28.004 1.00 94.38 174 CYS A O 1
ATOM 1445 N N . THR A 1 175 ? -22.903 1.208 25.765 1.00 92.44 175 THR A N 1
ATOM 1446 C CA . THR A 1 175 ? -24.152 0.431 25.716 1.00 92.44 175 THR A CA 1
ATOM 1447 C C . THR A 1 175 ? -23.913 -1.022 26.131 1.00 92.44 175 THR A C 1
ATOM 1449 O O . THR A 1 175 ? -24.614 -1.536 26.997 1.00 92.44 175 THR A O 1
ATOM 1452 N N . ASP A 1 176 ? -22.885 -1.675 25.576 1.00 93.12 176 ASP A N 1
ATOM 1453 C CA . ASP A 1 176 ? -22.523 -3.058 25.911 1.00 93.12 176 ASP A CA 1
ATOM 1454 C C . ASP A 1 176 ? -22.145 -3.207 27.396 1.00 93.12 176 ASP A C 1
ATOM 1456 O O . ASP A 1 176 ? -22.435 -4.241 27.994 1.00 93.12 176 ASP A O 1
ATOM 1460 N N . ILE A 1 177 ? -21.498 -2.204 28.004 1.00 94.12 177 ILE A N 1
ATOM 1461 C CA . ILE A 1 177 ? -21.197 -2.191 29.446 1.00 94.12 177 ILE A CA 1
ATOM 1462 C C . ILE A 1 177 ? -22.487 -2.090 30.263 1.00 94.12 177 ILE A C 1
ATOM 1464 O O . ILE A 1 177 ? -22.676 -2.880 31.187 1.00 94.12 177 ILE A O 1
ATOM 1468 N N . LYS A 1 178 ? -23.368 -1.143 29.920 1.00 93.19 178 LYS A N 1
ATOM 1469 C CA . LYS A 1 178 ? -24.629 -0.899 30.636 1.00 93.19 178 LYS A CA 1
ATOM 1470 C C . LYS A 1 178 ? -25.565 -2.110 30.595 1.00 93.19 178 LYS A C 1
ATOM 1472 O O . LYS A 1 178 ? -26.193 -2.436 31.598 1.00 93.19 178 LYS A O 1
ATOM 1477 N N . ASP A 1 179 ? -25.605 -2.794 29.455 1.00 92.88 179 ASP A N 1
ATOM 1478 C CA . ASP A 1 179 ? -26.432 -3.979 29.212 1.00 92.88 179 ASP A CA 1
ATOM 1479 C C . ASP A 1 179 ? -25.782 -5.305 29.660 1.00 92.88 179 ASP A C 1
ATOM 1481 O O . ASP A 1 179 ? -26.379 -6.366 29.468 1.00 92.88 179 ASP A O 1
ATOM 1485 N N . ASP A 1 180 ? -24.557 -5.274 30.197 1.00 90.31 180 ASP A N 1
ATOM 1486 C CA . ASP A 1 180 ? -23.739 -6.456 30.526 1.00 90.31 180 ASP A CA 1
ATOM 1487 C C . ASP A 1 180 ? -23.548 -7.430 29.336 1.00 90.31 180 ASP A C 1
ATOM 1489 O O . ASP A 1 180 ? -23.612 -8.656 29.448 1.00 90.31 180 ASP A O 1
ATOM 1493 N N . LYS A 1 181 ? -23.316 -6.866 28.143 1.00 90.25 181 LYS A N 1
ATOM 1494 C CA . LYS A 1 181 ? -23.093 -7.574 26.865 1.00 90.25 181 LYS A CA 1
ATOM 1495 C C . LYS A 1 181 ? -21.648 -7.491 26.363 1.00 90.25 181 LYS A C 1
ATOM 1497 O O . LYS A 1 181 ? -21.369 -7.853 25.216 1.00 90.25 181 LYS A O 1
ATOM 1502 N N . VAL A 1 182 ? -20.711 -7.033 27.198 1.00 85.12 182 VAL A N 1
ATOM 1503 C CA . VAL A 1 182 ? -19.295 -6.883 26.825 1.00 85.12 182 VAL A CA 1
ATOM 1504 C C . VAL A 1 182 ? -18.726 -8.212 26.327 1.00 85.12 182 VAL A C 1
ATOM 1506 O O . VAL A 1 182 ? -18.714 -9.224 27.029 1.00 85.12 182 VAL A O 1
ATOM 1509 N N . SER A 1 183 ? -18.204 -8.200 25.103 1.00 81.62 183 SER A N 1
ATOM 1510 C CA . SER A 1 183 ? -17.689 -9.391 24.431 1.00 81.62 183 SER A CA 1
ATOM 1511 C C . SER A 1 183 ? -16.226 -9.228 24.025 1.00 81.62 183 SER A C 1
ATOM 1513 O O . SER A 1 183 ? -15.622 -8.163 24.124 1.00 81.62 183 SER A O 1
ATOM 1515 N N . THR A 1 184 ? -15.629 -10.291 23.487 1.00 71.38 184 THR A N 1
ATOM 1516 C CA . THR A 1 184 ? -14.263 -10.227 22.946 1.00 71.38 184 THR A CA 1
ATOM 1517 C C . THR A 1 184 ? -14.120 -9.302 21.735 1.00 71.38 184 THR A C 1
ATOM 1519 O O . THR A 1 184 ? -12.987 -8.933 21.425 1.00 71.38 184 THR A O 1
ATOM 1522 N N . LYS A 1 185 ? -15.231 -8.948 21.073 1.00 75.25 185 LYS A N 1
ATOM 1523 C CA . LYS A 1 185 ? -15.290 -8.057 19.904 1.00 75.25 185 LYS A CA 1
ATOM 1524 C C . LYS A 1 185 ? -15.560 -6.594 20.268 1.00 75.25 185 LYS A C 1
ATOM 1526 O O . LYS A 1 185 ? -15.466 -5.741 19.390 1.00 75.25 185 LYS A O 1
ATOM 1531 N N . THR A 1 186 ? -15.923 -6.315 21.517 1.00 82.75 186 THR A N 1
ATOM 1532 C CA . THR A 1 186 ? -16.162 -4.954 22.005 1.00 82.75 186 THR A CA 1
ATOM 1533 C C . THR A 1 186 ? -14.824 -4.203 22.089 1.00 82.75 186 THR A C 1
ATOM 1535 O O . THR A 1 186 ? -13.770 -4.822 22.265 1.00 82.75 186 THR A O 1
ATOM 1538 N N . LEU A 1 187 ? -14.847 -2.881 21.888 1.00 87.31 187 LEU A N 1
ATOM 1539 C CA . LEU A 1 187 ? -13.663 -2.022 21.973 1.00 87.31 187 LEU A CA 1
ATOM 1540 C C . LEU A 1 187 ? -12.982 -2.209 23.337 1.00 87.31 187 LEU A C 1
ATOM 1542 O O . LEU A 1 187 ? -13.634 -2.055 24.360 1.00 87.31 187 LEU A O 1
ATOM 1546 N N . LYS A 1 188 ? -11.685 -2.541 23.349 1.00 90.94 188 LYS A N 1
ATOM 1547 C CA . LYS A 1 188 ? -10.928 -2.807 24.589 1.00 90.94 188 LYS A CA 1
ATOM 1548 C C . LYS A 1 188 ? -9.991 -1.670 24.953 1.00 90.94 188 LYS A C 1
ATOM 1550 O O . LYS A 1 188 ? -10.048 -1.124 26.050 1.00 90.94 188 LYS A O 1
ATOM 1555 N N . GLU A 1 189 ? -9.118 -1.356 24.009 1.00 93.62 189 GLU A N 1
ATOM 1556 C CA . GLU A 1 189 ? -8.063 -0.367 24.141 1.00 93.62 189 GLU A CA 1
ATOM 1557 C C . GLU A 1 189 ? -8.170 0.630 22.994 1.00 93.62 189 GLU A C 1
ATOM 1559 O O . GLU A 1 189 ? -8.581 0.255 21.893 1.00 93.62 189 GLU A O 1
ATOM 1564 N N . ILE A 1 190 ? -7.756 1.864 23.256 1.00 95.88 190 ILE A N 1
ATOM 1565 C CA . ILE A 1 190 ? -7.572 2.918 22.257 1.00 95.88 190 ILE A CA 1
ATOM 1566 C C . ILE A 1 190 ? -6.139 3.442 22.342 1.00 95.88 190 ILE A C 1
ATOM 1568 O O . ILE A 1 190 ? -5.548 3.490 23.419 1.00 95.88 190 ILE A O 1
ATOM 1572 N N . THR A 1 191 ? -5.557 3.798 21.208 1.00 96.06 191 THR A N 1
ATOM 1573 C CA . THR A 1 191 ? -4.241 4.450 21.118 1.00 96.06 191 THR A CA 1
ATOM 1574 C C . THR A 1 191 ? -4.305 5.907 21.577 1.00 96.06 191 THR A C 1
ATOM 1576 O O . THR A 1 191 ? -5.389 6.475 21.702 1.00 96.06 191 THR A O 1
ATOM 1579 N N . SER A 1 192 ? -3.151 6.546 21.790 1.00 94.56 192 SER A N 1
ATOM 1580 C CA . SER A 1 192 ? -3.098 7.989 22.079 1.00 94.56 192 SER A CA 1
ATOM 1581 C C . SER A 1 192 ? -3.703 8.852 20.968 1.00 94.56 192 SER A C 1
ATOM 1583 O O . SER A 1 192 ? -4.427 9.794 21.267 1.00 94.56 192 SER A O 1
ATOM 1585 N N . TYR A 1 193 ? -3.506 8.478 19.702 1.00 94.94 193 TYR A N 1
ATOM 1586 C CA . TYR A 1 193 ? -4.152 9.144 18.567 1.00 94.94 193 TYR A CA 1
ATOM 1587 C C . TYR A 1 193 ? -5.685 9.019 18.611 1.00 94.94 193 TYR A C 1
ATOM 1589 O O . TYR A 1 193 ? -6.396 10.006 18.464 1.00 94.94 193 TYR A O 1
ATOM 1597 N N . GLU A 1 194 ? -6.213 7.817 18.858 1.00 96.19 194 GLU A N 1
ATOM 1598 C CA . GLU A 1 194 ? -7.665 7.607 18.963 1.00 96.19 194 GLU A CA 1
ATOM 1599 C C . GLU A 1 194 ? -8.261 8.302 20.198 1.00 96.19 194 GLU A C 1
ATOM 1601 O O . GLU A 1 194 ? -9.402 8.752 20.155 1.00 96.19 194 GLU A O 1
ATOM 1606 N N . PHE A 1 195 ? -7.493 8.415 21.287 1.00 96.12 195 PHE A N 1
ATOM 1607 C CA . PHE A 1 195 ? -7.880 9.186 22.467 1.00 96.12 195 PHE A CA 1
ATOM 1608 C C . PHE A 1 195 ? -8.009 10.682 22.154 1.00 96.12 195 PHE A C 1
ATOM 1610 O O . PHE A 1 195 ? -8.980 11.301 22.578 1.00 96.12 195 PHE A O 1
ATOM 1617 N N . GLU A 1 196 ? -7.070 11.256 21.396 1.00 95.88 196 GLU A N 1
ATOM 1618 C CA . GLU A 1 196 ? -7.133 12.660 20.964 1.00 95.88 196 GLU A CA 1
ATOM 1619 C C . GLU A 1 196 ? -8.353 12.935 20.078 1.00 95.88 196 GLU A C 1
ATOM 1621 O O . GLU A 1 196 ? -9.011 13.956 20.252 1.00 95.88 196 GLU A O 1
ATOM 1626 N N . LEU A 1 197 ? -8.716 12.004 19.189 1.00 96.06 197 LEU A N 1
ATOM 1627 C CA . LEU A 1 197 ? -9.939 12.117 18.383 1.00 96.06 197 LEU A CA 1
ATOM 1628 C C . LEU A 1 197 ? -11.230 12.031 19.212 1.00 96.06 197 LEU A C 1
ATOM 1630 O O . LEU A 1 197 ? -12.275 12.477 18.757 1.00 96.06 197 LEU A O 1
ATOM 1634 N N . LEU A 1 198 ? -11.168 11.460 20.416 1.00 96.12 198 LEU A N 1
ATOM 1635 C CA . LEU A 1 198 ? -12.286 11.356 21.358 1.00 96.12 198 LEU A CA 1
ATOM 1636 C C . LEU A 1 198 ? -12.173 12.374 22.505 1.00 96.12 198 LEU A C 1
ATOM 1638 O O . LEU A 1 198 ? -12.786 12.186 23.561 1.00 96.12 198 LEU A O 1
ATOM 1642 N N . ALA A 1 199 ? -11.382 13.438 22.328 1.00 93.44 199 ALA A N 1
ATOM 1643 C CA . ALA A 1 199 ? -11.109 14.421 23.373 1.00 93.44 199 ALA A CA 1
ATOM 1644 C C . ALA A 1 199 ? -12.388 15.047 23.950 1.00 93.44 199 ALA A C 1
ATOM 1646 O O . ALA A 1 199 ? -12.474 15.199 25.168 1.00 93.44 199 ALA A O 1
ATOM 1647 N N . ASP A 1 200 ? -13.400 15.305 23.121 1.00 93.00 200 ASP A N 1
ATOM 1648 C CA . ASP A 1 200 ? -14.676 15.893 23.556 1.00 93.00 200 ASP A CA 1
ATOM 1649 C C . ASP A 1 200 ? -15.394 15.048 24.623 1.00 93.00 200 ASP A C 1
ATOM 1651 O O . ASP A 1 200 ? -16.104 15.583 25.473 1.00 93.00 200 ASP A O 1
ATOM 1655 N N . TYR A 1 201 ? -15.146 13.735 24.640 1.00 94.31 201 TYR A N 1
ATOM 1656 C CA . TYR A 1 201 ? -15.750 12.791 25.584 1.00 94.31 201 TYR A CA 1
ATOM 1657 C C . TYR A 1 201 ? -14.788 12.355 26.693 1.00 94.31 201 TYR A C 1
ATOM 1659 O O . TYR A 1 201 ? -15.217 12.026 27.799 1.00 94.31 201 TYR A O 1
ATOM 1667 N N . LEU A 1 202 ? -13.482 12.306 26.410 1.00 95.06 202 LEU A N 1
ATOM 1668 C CA . LEU A 1 202 ? -12.500 11.649 27.278 1.00 95.06 202 LEU A CA 1
ATOM 1669 C C . LEU A 1 202 ? -11.453 12.591 27.891 1.00 95.06 202 LEU A C 1
ATOM 1671 O O . LEU A 1 202 ? -10.823 12.215 28.885 1.00 95.06 202 LEU A O 1
ATOM 1675 N N . ALA A 1 203 ? -11.255 13.806 27.365 1.00 93.69 203 ALA A N 1
ATOM 1676 C CA . ALA A 1 203 ? -10.168 14.694 27.798 1.00 93.69 203 ALA A CA 1
ATOM 1677 C C . ALA A 1 203 ? -10.278 15.100 29.276 1.00 93.69 203 ALA A C 1
ATOM 1679 O O . ALA A 1 203 ? -9.263 15.129 29.981 1.00 93.69 203 ALA A O 1
ATOM 1680 N N . ASN A 1 204 ? -11.501 15.312 29.772 1.00 95.12 204 ASN A N 1
ATOM 1681 C CA . ASN A 1 204 ? -11.772 15.621 31.182 1.00 95.12 204 ASN A CA 1
ATOM 1682 C C . ASN A 1 204 ? -11.332 14.498 32.136 1.00 95.12 204 ASN A C 1
ATOM 1684 O O . ASN A 1 204 ? -11.058 14.745 33.310 1.00 95.12 204 ASN A O 1
ATOM 1688 N N . TYR A 1 205 ? -11.204 13.272 31.628 1.00 94.44 205 TYR A N 1
ATOM 1689 C CA . TYR A 1 205 ? -10.782 12.099 32.389 1.00 94.44 205 TYR A CA 1
ATOM 1690 C C . TYR A 1 205 ? -9.331 11.690 32.092 1.00 94.44 205 TYR A C 1
ATOM 1692 O O . TYR A 1 205 ? -8.874 10.664 32.598 1.00 94.44 205 TYR A O 1
ATOM 1700 N N . SER A 1 206 ? -8.586 12.487 31.316 1.00 92.25 206 SER A N 1
ATOM 1701 C CA . SER A 1 206 ? -7.211 12.188 30.888 1.00 92.25 206 SER A CA 1
ATOM 1702 C C . SER A 1 206 ? -6.266 11.879 32.053 1.00 92.25 206 SER A C 1
ATOM 1704 O O . SER A 1 206 ? -5.553 10.878 32.011 1.00 92.25 206 SER A O 1
ATOM 1706 N N . GLU A 1 207 ? -6.299 12.677 33.123 1.00 93.00 207 GLU A N 1
ATOM 1707 C CA . GLU A 1 207 ? -5.475 12.450 34.316 1.00 93.00 207 GLU A CA 1
ATOM 1708 C C . GLU A 1 207 ? -5.818 11.121 34.997 1.00 93.00 207 GLU A C 1
ATOM 1710 O O . GLU A 1 207 ? -4.926 10.351 35.358 1.00 93.00 207 GLU A O 1
ATOM 1715 N N . SER A 1 208 ? -7.107 10.793 35.103 1.00 92.62 208 SER A N 1
ATOM 1716 C CA . SER A 1 208 ? -7.556 9.524 35.687 1.00 92.62 208 SER A CA 1
ATOM 1717 C C . SER A 1 208 ? -7.133 8.334 34.827 1.00 92.62 208 SER A C 1
ATOM 1719 O O . SER A 1 208 ? -6.572 7.367 35.339 1.00 92.62 208 SER A O 1
ATOM 1721 N N . LEU A 1 209 ? -7.323 8.430 33.513 1.00 91.69 209 LEU A N 1
ATOM 1722 C CA . LEU A 1 209 ? -6.943 7.404 32.543 1.00 91.69 209 LEU A CA 1
ATOM 1723 C C . LEU A 1 209 ? -5.425 7.160 32.490 1.00 91.69 209 LEU A C 1
ATOM 1725 O O . LEU A 1 209 ? -5.002 6.025 32.267 1.00 91.69 209 LEU A O 1
ATOM 1729 N N . LYS A 1 210 ? -4.600 8.189 32.723 1.00 92.06 210 LYS A N 1
ATOM 1730 C CA . LYS A 1 210 ? -3.130 8.077 32.739 1.00 92.06 210 LYS A CA 1
ATOM 1731 C C . LYS A 1 210 ? -2.569 7.548 34.057 1.00 92.06 210 LYS A C 1
ATOM 1733 O O . LYS A 1 210 ? -1.560 6.845 34.042 1.00 92.06 210 LYS A O 1
ATOM 1738 N N . THR A 1 211 ? -3.175 7.907 35.188 1.00 90.31 211 THR A N 1
ATOM 1739 C CA . THR A 1 211 ? -2.574 7.684 36.517 1.00 90.31 211 THR A CA 1
ATOM 1740 C C . THR A 1 211 ? -3.188 6.524 37.288 1.00 90.31 211 THR A C 1
ATOM 1742 O O . THR A 1 211 ? -2.488 5.877 38.073 1.00 90.31 211 THR A O 1
ATOM 1745 N N . GLN A 1 212 ? -4.476 6.237 37.084 1.00 91.88 212 GLN A N 1
ATOM 1746 C CA . GLN A 1 212 ? -5.152 5.206 37.853 1.00 91.88 212 GLN A CA 1
ATOM 1747 C C . GLN A 1 212 ? -4.758 3.797 37.403 1.00 91.88 212 GLN A C 1
ATOM 1749 O O . GLN A 1 212 ? -4.431 3.513 36.243 1.00 91.88 212 GLN A O 1
ATOM 1754 N N . LYS A 1 213 ? -4.842 2.890 38.371 1.00 91.06 213 LYS A N 1
ATOM 1755 C CA . LYS A 1 213 ? -4.609 1.465 38.206 1.00 91.06 213 LYS A CA 1
ATOM 1756 C C . LYS A 1 213 ? -5.808 0.686 38.710 1.00 91.06 213 LYS A C 1
ATOM 1758 O O . LYS A 1 213 ? -6.595 1.179 39.516 1.00 91.06 213 LYS A O 1
ATOM 1763 N N . PHE A 1 214 ? -5.923 -0.552 38.258 1.00 85.56 214 PHE A N 1
ATOM 1764 C CA . PHE A 1 214 ? -6.930 -1.476 38.738 1.00 85.56 214 PHE A CA 1
ATOM 1765 C C . PHE A 1 214 ? -6.322 -2.830 39.066 1.00 85.56 214 PHE A C 1
ATOM 1767 O O . PHE A 1 214 ? -5.377 -3.292 38.423 1.00 85.56 214 PHE A O 1
ATOM 1774 N N . SER A 1 215 ? -6.925 -3.490 40.048 1.00 85.75 215 SER A N 1
ATOM 1775 C CA . SER A 1 215 ? -6.559 -4.848 40.423 1.00 85.75 215 SER A CA 1
ATOM 1776 C C . SER A 1 215 ? -7.458 -5.869 39.729 1.00 85.75 215 SER A C 1
ATOM 1778 O O . SER A 1 215 ? -8.675 -5.671 39.605 1.00 85.75 215 SER A O 1
ATOM 1780 N N . TYR A 1 216 ? -6.863 -6.975 39.291 1.00 83.00 216 TYR A N 1
ATOM 1781 C CA . TYR A 1 216 ? -7.552 -8.146 38.755 1.00 83.00 216 TYR A CA 1
ATOM 1782 C C . TYR A 1 216 ? -6.883 -9.431 39.244 1.00 83.00 216 TYR A C 1
ATOM 1784 O O . TYR A 1 216 ? -5.709 -9.438 39.609 1.00 83.00 216 TYR A O 1
ATOM 1792 N N . THR A 1 217 ? -7.628 -10.529 39.245 1.00 84.19 217 THR A N 1
ATOM 1793 C CA . THR A 1 217 ? -7.096 -11.851 39.581 1.00 84.19 217 THR A CA 1
ATOM 1794 C C . THR A 1 217 ? -6.724 -12.581 38.296 1.00 84.19 217 THR A C 1
ATOM 1796 O O . THR A 1 217 ? -7.548 -12.695 37.386 1.00 84.19 217 THR A O 1
ATOM 1799 N N . ASP A 1 218 ? -5.482 -13.051 38.186 1.00 84.00 218 ASP A N 1
ATOM 1800 C CA . ASP A 1 218 ? -5.053 -13.828 37.024 1.00 84.00 218 ASP A CA 1
ATOM 1801 C C . ASP A 1 218 ? -5.603 -15.265 37.038 1.00 84.00 218 ASP A C 1
ATOM 1803 O O . ASP A 1 218 ? -6.241 -15.715 37.990 1.00 84.00 218 ASP A O 1
ATOM 1807 N N . LYS A 1 219 ? -5.347 -16.017 35.959 1.00 83.38 219 LYS A N 1
ATOM 1808 C CA . LYS A 1 219 ? -5.812 -17.410 35.822 1.00 83.38 219 LYS A CA 1
ATOM 1809 C C . LYS A 1 219 ? -5.241 -18.352 36.889 1.00 83.38 219 LYS A C 1
ATOM 1811 O O . LYS A 1 219 ? -5.736 -19.464 37.029 1.00 83.38 219 LYS A O 1
ATOM 1816 N N . GLN A 1 220 ? -4.193 -17.936 37.594 1.00 86.81 220 GLN A N 1
ATOM 1817 C CA . GLN A 1 220 ? -3.542 -18.681 38.664 1.00 86.81 220 GLN A CA 1
ATOM 1818 C C . GLN A 1 220 ? -4.023 -18.236 40.056 1.00 86.81 220 GLN A C 1
ATOM 1820 O O . GLN A 1 220 ? -3.530 -18.754 41.054 1.00 86.81 220 GLN A O 1
ATOM 1825 N N . GLY A 1 221 ? -4.987 -17.311 40.139 1.00 86.56 221 GLY A N 1
ATOM 1826 C CA . GLY A 1 221 ? -5.534 -16.819 41.402 1.00 86.56 221 GLY A CA 1
ATOM 1827 C C . GLY A 1 221 ? -4.726 -15.686 42.039 1.00 86.56 221 GLY A C 1
ATOM 1828 O O . GLY A 1 221 ? -5.049 -15.270 43.150 1.00 86.56 221 GLY A O 1
ATOM 1829 N N . ASN A 1 222 ? -3.697 -15.160 41.367 1.00 88.81 222 ASN A N 1
ATOM 1830 C CA . ASN A 1 222 ? -2.860 -14.100 41.923 1.00 88.81 222 ASN A CA 1
ATOM 1831 C C . ASN A 1 222 ? -3.465 -12.725 41.643 1.00 88.81 222 ASN A C 1
ATOM 1833 O O . ASN A 1 222 ? -3.856 -12.429 40.511 1.00 88.81 222 ASN A O 1
ATOM 1837 N N . LEU A 1 223 ? -3.485 -11.864 42.662 1.00 88.00 223 LEU A N 1
ATOM 1838 C CA . LEU A 1 223 ? -3.844 -10.461 42.497 1.00 88.00 223 LEU A CA 1
ATOM 1839 C C . LEU A 1 223 ? -2.738 -9.743 41.715 1.00 88.00 223 LEU A C 1
ATOM 1841 O O . LEU A 1 223 ? -1.570 -9.760 42.107 1.00 88.00 223 LEU A O 1
ATOM 1845 N N . LYS A 1 224 ? -3.113 -9.109 40.610 1.00 88.38 224 LYS A N 1
ATOM 1846 C CA . LYS A 1 224 ? -2.245 -8.278 39.781 1.00 88.38 224 LYS A CA 1
ATOM 1847 C C . LYS A 1 224 ? -2.835 -6.890 39.660 1.00 88.38 224 LYS A C 1
ATOM 1849 O O . LYS A 1 224 ? -4.049 -6.729 39.633 1.00 88.38 224 LYS A O 1
ATOM 1854 N N . GLU A 1 225 ? -1.960 -5.904 39.557 1.00 87.94 225 GLU A N 1
ATOM 1855 C CA . GLU A 1 225 ? -2.323 -4.513 39.327 1.00 87.94 225 GLU A CA 1
ATOM 1856 C C . GLU A 1 225 ? -1.919 -4.127 37.899 1.00 87.94 225 GLU A C 1
ATOM 1858 O O . GLU A 1 225 ? -0.823 -4.465 37.443 1.00 87.94 225 GLU A O 1
ATOM 1863 N N . LEU A 1 226 ? -2.806 -3.443 37.182 1.00 86.62 226 LEU A N 1
ATOM 1864 C CA . LEU A 1 226 ? -2.566 -2.954 35.829 1.00 86.62 226 LEU A CA 1
ATOM 1865 C C . LEU A 1 226 ? -2.944 -1.477 35.742 1.00 86.62 226 LEU A C 1
ATOM 1867 O O . LEU A 1 226 ? -3.942 -1.052 36.316 1.00 86.62 226 LEU A O 1
ATOM 1871 N N . SER A 1 227 ? -2.147 -0.693 35.023 1.00 89.00 227 SER A N 1
ATOM 1872 C CA . SER A 1 227 ? -2.485 0.704 34.725 1.00 89.00 227 SER A CA 1
ATOM 1873 C C . SER A 1 227 ? -3.516 0.756 33.601 1.00 89.00 227 SER A C 1
ATOM 1875 O O . SER A 1 227 ? -3.457 -0.075 32.692 1.00 89.00 227 SER A O 1
ATOM 1877 N N . TYR A 1 228 ? -4.442 1.719 33.638 1.00 89.62 228 TYR A N 1
ATOM 1878 C CA . TYR A 1 228 ? -5.333 1.930 32.491 1.00 89.62 228 TYR A CA 1
ATOM 1879 C C . TYR A 1 228 ? -4.553 2.416 31.269 1.00 89.62 228 TYR A C 1
ATOM 1881 O O . TYR A 1 228 ? -4.902 2.042 30.158 1.00 89.62 228 TYR A O 1
ATOM 1889 N N . TYR A 1 229 ? -3.469 3.169 31.461 1.00 91.44 229 TYR A N 1
ATOM 1890 C CA . TYR A 1 229 ? -2.544 3.537 30.395 1.00 91.44 229 TYR A CA 1
ATOM 1891 C C . TYR A 1 229 ? -1.291 2.653 30.405 1.00 91.44 229 TYR A C 1
ATOM 1893 O O . TYR A 1 229 ? -0.560 2.599 31.396 1.00 91.44 229 TYR A O 1
ATOM 1901 N N . HIS A 1 230 ? -1.029 1.951 29.302 1.00 88.88 230 HIS A N 1
ATOM 1902 C CA . HIS A 1 230 ? 0.131 1.074 29.158 1.00 88.88 230 HIS A CA 1
ATOM 1903 C C . HIS A 1 230 ? 0.527 0.910 27.684 1.00 88.88 230 HIS A C 1
ATOM 1905 O O . HIS A 1 230 ? -0.330 0.706 26.830 1.00 88.88 230 HIS A O 1
ATOM 1911 N N . HIS A 1 231 ? 1.831 0.966 27.383 1.00 86.12 231 HIS A N 1
ATOM 1912 C CA . HIS A 1 231 ? 2.368 0.872 26.013 1.00 86.12 231 HIS A CA 1
ATOM 1913 C C . HIS A 1 231 ? 1.664 1.792 24.992 1.00 86.12 231 HIS A C 1
ATOM 1915 O O . HIS A 1 231 ? 1.325 1.344 23.900 1.00 86.12 231 HIS A O 1
ATOM 1921 N N . ASP A 1 232 ? 1.466 3.067 25.347 1.00 88.81 232 ASP A N 1
ATOM 1922 C CA . ASP A 1 232 ? 0.846 4.082 24.471 1.00 88.81 232 ASP A CA 1
ATOM 1923 C C . ASP A 1 232 ? -0.617 3.779 24.086 1.00 88.81 232 ASP A C 1
ATOM 1925 O O . ASP A 1 232 ? -1.115 4.135 23.015 1.00 88.81 232 ASP A O 1
ATOM 1929 N N . LYS A 1 233 ? -1.317 3.073 24.980 1.00 93.06 233 LYS A N 1
ATOM 1930 C CA . LYS A 1 233 ? -2.731 2.728 24.848 1.00 93.06 233 LYS A CA 1
ATOM 1931 C C . LYS A 1 233 ? -3.474 2.900 26.161 1.00 93.06 233 LYS A C 1
ATOM 1933 O O . LYS A 1 233 ? -2.925 2.634 27.228 1.00 93.06 233 LYS 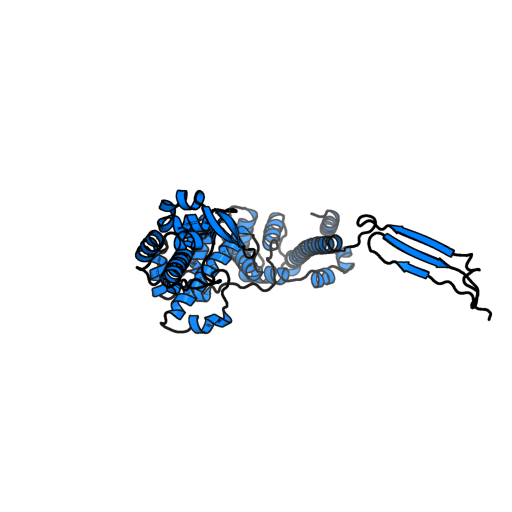A O 1
ATOM 1938 N N . TYR A 1 234 ? -4.741 3.275 26.059 1.00 94.38 234 TYR A N 1
ATOM 1939 C CA . TYR A 1 234 ? -5.694 3.388 27.154 1.00 94.38 234 TYR A CA 1
ATOM 1940 C C . TYR A 1 234 ? -6.663 2.208 27.126 1.00 94.38 234 TYR A C 1
ATOM 1942 O O . TYR A 1 234 ? -7.362 1.997 26.136 1.00 94.38 234 TYR A O 1
ATOM 1950 N N . ASN A 1 235 ? -6.757 1.460 28.221 1.00 94.25 235 ASN A N 1
ATOM 1951 C CA . ASN A 1 235 ? -7.750 0.413 28.440 1.00 94.25 235 ASN A CA 1
ATOM 1952 C C . ASN A 1 235 ? -9.098 1.040 28.817 1.00 94.25 235 ASN A C 1
ATOM 1954 O O . ASN A 1 235 ? -9.523 1.033 29.976 1.00 94.25 235 ASN A O 1
ATOM 1958 N N . ILE A 1 236 ? -9.743 1.626 27.808 1.00 95.25 236 ILE A N 1
ATOM 1959 C CA . ILE A 1 236 ? -10.992 2.369 27.957 1.00 95.25 236 ILE A CA 1
ATOM 1960 C C . ILE A 1 236 ? -12.138 1.475 28.446 1.00 95.25 236 ILE A C 1
ATOM 1962 O O . ILE A 1 236 ? -12.959 1.915 29.246 1.00 95.25 236 ILE A O 1
ATOM 1966 N N . GLN A 1 237 ? -12.156 0.196 28.056 1.00 94.62 237 GLN A N 1
ATOM 1967 C CA . GLN A 1 237 ? -13.190 -0.746 28.487 1.00 94.62 237 GLN A CA 1
ATOM 1968 C C . GLN A 1 237 ? -13.154 -0.981 29.998 1.00 94.62 237 GLN A C 1
ATOM 1970 O O . GLN A 1 237 ? -14.186 -0.890 30.659 1.00 94.62 237 GLN A O 1
ATOM 1975 N N . GLU A 1 238 ? -11.985 -1.302 30.562 1.00 92.62 238 GLU A N 1
ATOM 1976 C CA . GLU A 1 238 ? -11.879 -1.527 32.008 1.00 92.62 238 GLU A CA 1
ATOM 1977 C C . GLU A 1 238 ? -12.095 -0.241 32.804 1.00 92.62 238 GLU A C 1
ATOM 1979 O O . GLU A 1 238 ? -12.671 -0.302 33.891 1.00 92.62 238 GLU A O 1
ATOM 1984 N N . PHE A 1 239 ? -11.696 0.912 32.260 1.00 94.94 239 PHE A N 1
ATOM 1985 C CA . PHE A 1 239 ? -11.976 2.202 32.883 1.00 94.94 239 PHE A CA 1
ATOM 1986 C C . PHE A 1 239 ? -13.485 2.451 32.995 1.00 94.94 239 PHE A C 1
ATOM 1988 O O . PHE A 1 239 ? -13.982 2.651 34.102 1.00 94.94 239 PHE A O 1
ATOM 1995 N N . LEU A 1 240 ? -14.231 2.364 31.889 1.00 95.62 240 LEU A N 1
ATOM 1996 C CA . LEU A 1 240 ? -15.673 2.639 31.876 1.00 95.62 240 LEU A CA 1
ATOM 1997 C C . LEU A 1 240 ? -16.480 1.606 32.675 1.00 95.62 240 LEU A C 1
ATOM 1999 O O . LEU A 1 240 ? -17.389 1.980 33.411 1.00 95.62 240 LEU A O 1
ATOM 2003 N N . LYS A 1 241 ? -16.089 0.323 32.646 1.00 93.00 241 LYS A N 1
ATOM 2004 C CA . LYS A 1 241 ? -16.712 -0.725 33.482 1.00 93.00 241 LYS A CA 1
ATOM 2005 C C . LYS A 1 241 ? -16.644 -0.418 34.977 1.00 93.00 241 LYS A C 1
ATOM 2007 O O . LYS A 1 241 ? -17.513 -0.839 35.735 1.00 93.00 241 LYS A O 1
ATOM 2012 N N . ARG A 1 242 ? -15.581 0.257 35.416 1.00 92.75 242 ARG A N 1
ATOM 2013 C CA . ARG A 1 242 ? -15.339 0.589 36.828 1.00 92.75 242 ARG A CA 1
ATOM 2014 C C . ARG A 1 242 ? -15.887 1.961 37.217 1.00 92.75 242 ARG A C 1
ATOM 2016 O O . ARG A 1 242 ? -15.967 2.250 38.406 1.00 92.75 242 ARG A O 1
ATOM 2023 N N . HIS A 1 243 ? -16.309 2.762 36.240 1.00 94.81 243 HIS A N 1
ATOM 2024 C CA . HIS A 1 243 ? -16.853 4.102 36.430 1.00 94.81 243 HIS A CA 1
ATOM 2025 C C . HIS A 1 243 ? -18.219 4.233 35.739 1.00 94.81 243 HIS A C 1
ATOM 2027 O O . HIS A 1 243 ? -18.364 4.953 34.755 1.00 94.81 243 HIS A O 1
ATOM 2033 N N . ALA A 1 244 ? -19.231 3.543 36.276 1.00 93.69 244 ALA A N 1
ATOM 2034 C CA . ALA A 1 244 ? -20.572 3.481 35.684 1.00 93.69 244 ALA A CA 1
ATOM 2035 C C . ALA A 1 244 ? -21.215 4.864 35.452 1.00 93.69 244 ALA A C 1
ATOM 2037 O O . ALA A 1 244 ? -21.839 5.075 34.420 1.00 93.69 244 ALA A O 1
ATOM 2038 N N . THR A 1 245 ? -21.012 5.828 36.357 1.00 95.38 245 THR A N 1
ATOM 2039 C CA . THR A 1 245 ? -21.521 7.201 36.180 1.00 95.38 245 THR A CA 1
ATOM 2040 C C . THR A 1 245 ? -20.891 7.896 34.972 1.00 95.38 245 THR A C 1
ATOM 2042 O O . THR A 1 245 ? -21.610 8.475 34.170 1.00 95.38 245 THR A O 1
ATOM 2045 N N . ILE A 1 246 ? -19.570 7.769 34.789 1.00 95.81 246 ILE A N 1
ATOM 2046 C CA . ILE A 1 246 ? -18.861 8.328 33.624 1.00 95.81 246 ILE A CA 1
ATOM 2047 C C . ILE A 1 246 ? -19.338 7.643 32.335 1.00 95.81 246 ILE A C 1
ATOM 2049 O O . ILE A 1 246 ? -19.528 8.295 31.313 1.00 95.81 246 ILE A O 1
ATOM 2053 N N . ASN A 1 247 ? -19.557 6.324 32.381 1.00 95.69 247 ASN A N 1
ATOM 2054 C CA . ASN A 1 247 ? -20.098 5.564 31.255 1.00 95.69 247 ASN A CA 1
ATOM 2055 C C . ASN A 1 247 ? -21.471 6.087 30.808 1.00 95.69 247 ASN A C 1
ATOM 2057 O O . ASN A 1 247 ? -21.692 6.252 29.610 1.00 95.69 247 ASN A O 1
ATOM 2061 N N . ASP A 1 248 ? -22.370 6.343 31.759 1.00 94.56 248 ASP A N 1
ATOM 2062 C CA . ASP A 1 248 ? -23.707 6.869 31.480 1.00 94.56 248 ASP A CA 1
ATOM 2063 C C . ASP A 1 248 ? -23.662 8.317 30.964 1.00 94.56 248 ASP A C 1
ATOM 2065 O O . ASP A 1 248 ? -24.309 8.608 29.964 1.00 94.56 248 ASP A O 1
ATOM 2069 N N . GLU A 1 249 ? -22.834 9.192 31.549 1.00 94.00 249 GLU A N 1
ATOM 2070 C CA . GLU A 1 249 ? -22.645 10.580 31.081 1.00 94.00 249 GLU A CA 1
ATOM 2071 C C . GLU A 1 249 ? -22.148 10.647 29.625 1.00 94.00 249 GLU A C 1
ATOM 2073 O O . GLU A 1 249 ? -22.671 11.405 28.799 1.00 94.00 249 GLU A O 1
ATOM 2078 N N . ILE A 1 250 ? -21.149 9.826 29.288 1.00 94.31 250 ILE A N 1
ATOM 2079 C CA . ILE A 1 250 ? -20.628 9.728 27.919 1.00 94.31 250 ILE A CA 1
ATOM 2080 C C . ILE A 1 250 ? -21.703 9.175 26.979 1.00 94.31 250 ILE A C 1
ATOM 2082 O O . ILE A 1 250 ? -21.872 9.690 25.873 1.00 94.31 250 ILE A O 1
ATOM 2086 N N . LEU A 1 251 ? -22.433 8.135 27.401 1.00 93.25 251 LEU A N 1
ATOM 2087 C CA . LEU A 1 251 ? -23.484 7.532 26.585 1.00 93.25 251 LEU A CA 1
ATOM 2088 C C . LEU A 1 251 ? -24.602 8.533 26.282 1.00 93.25 251 LEU A C 1
ATOM 2090 O O . LEU A 1 251 ? -24.984 8.652 25.122 1.00 93.25 251 LEU A O 1
ATOM 2094 N N . ASP A 1 252 ? -25.076 9.275 27.281 1.00 91.56 252 ASP A N 1
ATOM 2095 C CA . ASP A 1 252 ? -26.150 10.259 27.121 1.00 91.56 252 ASP A CA 1
ATOM 2096 C C . ASP A 1 252 ? -25.765 11.371 26.132 1.00 91.56 252 ASP A C 1
ATOM 2098 O O . ASP A 1 252 ? -26.594 11.803 25.331 1.00 91.56 252 ASP A O 1
ATOM 2102 N N . THR A 1 253 ? -24.488 11.763 26.109 1.00 89.75 253 THR A N 1
ATOM 2103 C CA . THR A 1 253 ? -23.952 12.736 25.139 1.00 89.75 253 THR A CA 1
ATOM 2104 C C . THR A 1 253 ? -23.882 12.163 23.713 1.00 89.75 253 THR A C 1
ATOM 2106 O O . THR A 1 253 ? -23.996 12.904 22.743 1.00 89.75 253 THR A O 1
ATOM 2109 N N . LEU A 1 254 ? -23.715 10.844 23.563 1.00 87.50 254 LEU A N 1
ATOM 2110 C CA . LEU A 1 254 ? -23.596 10.145 22.273 1.00 87.50 254 LEU A CA 1
ATOM 2111 C C . LEU A 1 254 ? -24.939 9.657 21.693 1.00 87.50 254 LEU A C 1
ATOM 2113 O O . LEU A 1 254 ? -24.961 9.089 20.601 1.00 87.50 254 LEU A O 1
ATOM 2117 N N . LEU A 1 255 ? -26.064 9.803 22.399 1.00 71.75 255 LEU A N 1
ATOM 2118 C CA . LEU A 1 255 ? -27.365 9.261 21.969 1.00 71.75 255 LEU A CA 1
ATOM 2119 C C . LEU A 1 255 ? -28.101 10.111 20.914 1.00 71.75 255 LEU A C 1
ATOM 2121 O O . LEU A 1 255 ? -29.190 9.720 20.494 1.00 71.75 255 LEU A O 1
ATOM 2125 N N . THR A 1 256 ? -27.539 11.239 20.473 1.00 61.75 256 THR A N 1
ATOM 2126 C CA . THR A 1 256 ? -28.245 12.223 19.635 1.00 61.75 256 THR A CA 1
ATOM 2127 C C . THR A 1 256 ? -28.220 11.948 18.129 1.00 61.75 256 THR A C 1
ATOM 2129 O O . THR A 1 256 ? -29.111 12.444 17.442 1.00 61.75 256 THR A O 1
ATOM 2132 N N . ASP A 1 257 ? -27.294 11.125 17.617 1.00 61.78 257 ASP A N 1
ATOM 2133 C CA . ASP A 1 257 ? -27.113 10.933 16.166 1.00 61.78 257 ASP A CA 1
ATOM 2134 C C . ASP A 1 257 ? -27.360 9.471 15.728 1.00 61.78 257 ASP A C 1
ATOM 2136 O O . ASP A 1 257 ? -27.158 8.521 16.493 1.00 61.78 257 ASP A O 1
ATOM 2140 N N . ASP A 1 258 ? -27.771 9.257 14.469 1.00 66.62 258 ASP A N 1
ATOM 2141 C CA . ASP A 1 258 ? -27.988 7.924 13.870 1.00 66.62 258 ASP A CA 1
ATOM 2142 C C . ASP A 1 258 ? -26.641 7.248 13.519 1.00 66.62 258 ASP A C 1
ATOM 2144 O O . ASP A 1 258 ? -26.294 6.997 12.364 1.00 66.62 258 ASP A O 1
ATOM 2148 N N . PHE A 1 259 ? -25.831 6.978 14.551 1.00 70.00 259 PHE A N 1
ATOM 2149 C CA . PHE A 1 259 ? -24.441 6.517 14.438 1.00 70.00 259 PHE A CA 1
ATOM 2150 C C . PHE A 1 259 ? -24.271 5.124 13.811 1.00 70.00 259 PHE A C 1
ATOM 2152 O O . PHE A 1 259 ? -23.152 4.733 13.478 1.00 70.00 259 PHE A O 1
ATOM 2159 N N . ASP A 1 260 ? -25.343 4.349 13.648 1.00 80.56 260 ASP A N 1
ATOM 2160 C CA . ASP A 1 260 ? -25.257 2.971 13.151 1.00 80.56 260 ASP A CA 1
ATOM 2161 C C . ASP A 1 260 ? -24.710 2.886 11.718 1.00 80.56 260 ASP A C 1
ATOM 2163 O O . ASP A 1 260 ? -24.151 1.852 11.340 1.00 80.56 260 ASP A O 1
ATOM 2167 N N . ILE A 1 261 ? -24.818 3.968 10.934 1.00 86.06 261 ILE A N 1
ATOM 2168 C CA . ILE A 1 261 ? -24.225 4.053 9.593 1.00 86.06 261 ILE A CA 1
ATOM 2169 C C . ILE A 1 261 ? -22.703 3.856 9.630 1.00 86.06 261 ILE A C 1
ATOM 2171 O O . ILE A 1 261 ? -22.155 3.306 8.682 1.00 86.06 261 ILE A O 1
ATOM 2175 N N . TRP A 1 262 ? -22.034 4.168 10.747 1.00 88.75 262 TRP A N 1
ATOM 2176 C CA . TRP A 1 262 ? -20.582 4.029 10.944 1.00 88.75 262 TRP A CA 1
ATOM 2177 C C . TRP A 1 262 ? -20.129 2.623 11.373 1.00 88.75 262 TRP A C 1
ATOM 2179 O O . TRP A 1 262 ? -18.949 2.395 11.656 1.00 88.75 262 TRP A O 1
ATOM 2189 N N . ASN A 1 263 ? -21.045 1.651 11.428 1.00 88.50 263 ASN A N 1
ATOM 2190 C CA . ASN A 1 263 ? -20.755 0.276 11.834 1.00 88.50 263 ASN A CA 1
ATOM 2191 C C . ASN A 1 263 ? -20.067 -0.554 10.732 1.00 88.50 263 ASN A C 1
ATOM 2193 O O . ASN A 1 263 ? -20.623 -1.529 10.224 1.00 88.50 263 ASN A O 1
ATOM 2197 N N . PHE A 1 264 ? -18.834 -0.200 10.379 1.00 86.56 264 PHE A N 1
ATOM 2198 C CA . PHE A 1 264 ? -18.045 -0.917 9.377 1.00 86.56 264 PHE A CA 1
ATOM 2199 C C . PHE A 1 264 ? -16.544 -0.929 9.696 1.00 86.56 264 PHE A C 1
ATOM 2201 O O . PHE A 1 264 ? -16.060 -0.266 10.616 1.00 86.56 264 PHE A O 1
ATOM 2208 N N . ASN A 1 265 ? -15.786 -1.729 8.942 1.00 85.00 265 ASN A N 1
ATOM 2209 C CA . ASN A 1 265 ? -14.330 -1.778 9.041 1.00 85.00 265 ASN A CA 1
ATOM 2210 C C . ASN A 1 265 ? -13.686 -0.963 7.913 1.00 85.00 265 ASN A C 1
ATOM 2212 O O . ASN A 1 265 ? -13.434 -1.501 6.842 1.00 85.00 265 ASN A O 1
ATOM 2216 N N . PHE A 1 266 ? -13.330 0.288 8.203 1.00 84.69 266 PHE A N 1
ATOM 2217 C CA . PHE A 1 266 ? -12.751 1.230 7.238 1.00 84.69 266 PHE A CA 1
ATOM 2218 C C . PHE A 1 266 ? -11.460 0.762 6.535 1.00 84.69 266 PHE A C 1
ATOM 2220 O O . PHE A 1 266 ? -11.078 1.322 5.507 1.00 84.69 266 PHE A O 1
ATOM 2227 N N . GLU A 1 267 ? -10.763 -0.254 7.056 1.00 85.12 267 GLU A N 1
ATOM 2228 C CA . GLU A 1 267 ? -9.573 -0.815 6.406 1.00 85.12 267 GLU A CA 1
ATOM 2229 C C . GLU A 1 267 ? -9.909 -1.736 5.226 1.00 85.12 267 GLU A C 1
ATOM 2231 O O . GLU A 1 267 ? -9.026 -2.044 4.419 1.00 85.12 267 GLU A O 1
ATOM 2236 N N . LYS A 1 268 ? -11.154 -2.220 5.132 1.00 86.44 268 LYS A N 1
ATOM 2237 C CA . LYS A 1 268 ? -11.558 -3.254 4.175 1.00 86.44 268 LYS A CA 1
ATOM 2238 C C . LYS A 1 268 ? -12.920 -2.964 3.568 1.00 86.44 268 LYS A C 1
ATOM 2240 O O . LYS A 1 268 ? -13.938 -3.171 4.219 1.00 86.44 268 LYS A O 1
ATOM 2245 N N . PHE A 1 269 ? -12.923 -2.663 2.277 1.00 87.12 269 PHE A N 1
ATOM 2246 C CA . PHE A 1 269 ? -14.134 -2.591 1.476 1.00 87.12 269 PHE A CA 1
ATOM 2247 C C . PHE A 1 269 ? -14.146 -3.709 0.431 1.00 87.12 269 PHE A C 1
ATOM 2249 O O . PHE A 1 269 ? -13.178 -3.886 -0.304 1.00 87.12 269 PHE A O 1
ATOM 2256 N N . ASP A 1 270 ? -15.232 -4.476 0.393 1.00 84.12 270 ASP A N 1
ATOM 2257 C CA . ASP A 1 270 ? -15.420 -5.603 -0.523 1.00 84.12 270 ASP A CA 1
ATOM 2258 C C . ASP A 1 270 ? -16.512 -5.225 -1.524 1.00 84.12 270 ASP A C 1
ATOM 2260 O O . ASP A 1 270 ? -17.687 -5.170 -1.156 1.00 84.12 270 ASP A O 1
ATOM 2264 N N . PHE A 1 271 ? -16.119 -4.905 -2.757 1.00 82.12 271 PHE A N 1
ATOM 2265 C CA . PHE A 1 271 ? -17.059 -4.465 -3.787 1.00 82.12 271 PHE A CA 1
ATOM 2266 C C . PHE A 1 271 ? -18.079 -5.547 -4.120 1.00 82.12 271 PHE A C 1
ATOM 2268 O O . PHE A 1 271 ? -19.267 -5.251 -4.106 1.00 82.12 271 PHE A O 1
ATOM 2275 N N . ASP A 1 272 ? -17.649 -6.796 -4.294 1.00 80.75 272 ASP A N 1
ATOM 2276 C CA . ASP A 1 272 ? -18.535 -7.903 -4.667 1.00 80.75 272 ASP A CA 1
ATOM 2277 C C . ASP A 1 272 ? -19.655 -8.106 -3.631 1.00 80.75 272 ASP A C 1
ATOM 2279 O O . ASP A 1 272 ? -20.781 -8.459 -3.970 1.00 80.75 272 ASP A O 1
ATOM 2283 N N . LYS A 1 273 ? -19.369 -7.853 -2.345 1.00 82.38 273 LYS A N 1
ATOM 2284 C CA . LYS A 1 273 ? -20.372 -7.952 -1.268 1.00 82.38 273 LYS A CA 1
ATOM 2285 C C . LYS A 1 273 ? -21.255 -6.721 -1.096 1.00 82.38 273 LYS A C 1
ATOM 2287 O O . LYS A 1 273 ? -22.284 -6.821 -0.431 1.00 82.38 273 LYS A O 1
ATOM 2292 N N . ASN A 1 274 ? -20.827 -5.563 -1.591 1.00 83.50 274 ASN A N 1
ATOM 2293 C CA . ASN A 1 274 ? -21.529 -4.294 -1.391 1.00 83.50 274 ASN A CA 1
ATOM 2294 C C . ASN A 1 274 ? -22.139 -3.740 -2.684 1.00 83.50 274 ASN A C 1
ATOM 2296 O O . ASN A 1 274 ? -22.874 -2.765 -2.605 1.00 83.50 274 ASN A O 1
ATOM 2300 N N . GLU A 1 275 ? -21.892 -4.349 -3.846 1.00 81.56 275 GLU A N 1
ATOM 2301 C CA . GLU A 1 275 ? -22.397 -3.890 -5.144 1.00 81.56 275 GLU A CA 1
ATOM 2302 C C . GLU A 1 275 ? -23.927 -3.791 -5.163 1.00 81.56 275 GLU A C 1
ATOM 2304 O O . GLU A 1 275 ? -24.463 -2.734 -5.485 1.00 81.56 275 GLU A O 1
ATOM 2309 N N . GLU A 1 276 ? -24.634 -4.833 -4.712 1.00 79.69 276 GLU A N 1
ATOM 2310 C CA . GLU A 1 276 ? -26.102 -4.809 -4.616 1.00 79.69 276 GLU A CA 1
ATOM 2311 C C . GLU A 1 276 ? -26.600 -3.680 -3.699 1.00 79.69 276 GLU A C 1
ATOM 2313 O O . GLU A 1 276 ? -27.579 -3.009 -4.018 1.00 79.69 276 GLU A O 1
ATOM 2318 N N . LYS A 1 277 ? -25.891 -3.415 -2.591 1.00 82.62 277 LYS A N 1
ATOM 2319 C CA . LYS A 1 277 ? -26.224 -2.332 -1.649 1.00 82.62 277 LYS A CA 1
ATOM 2320 C C . LYS A 1 277 ? -25.940 -0.951 -2.230 1.00 82.62 277 LYS A C 1
ATOM 2322 O O . LYS A 1 277 ? -26.662 -0.008 -1.937 1.00 82.62 277 LYS A O 1
ATOM 2327 N N . LEU A 1 278 ? -24.898 -0.815 -3.049 1.00 80.50 278 LEU A N 1
ATOM 2328 C CA . LEU A 1 278 ? -24.578 0.428 -3.755 1.00 80.50 278 LEU A CA 1
ATOM 2329 C C . LEU A 1 278 ? -25.576 0.712 -4.889 1.00 80.50 278 LEU A C 1
ATOM 2331 O O . LEU A 1 278 ? -25.766 1.868 -5.246 1.00 80.50 278 LEU A O 1
ATOM 2335 N N . GLN A 1 279 ? -26.241 -0.314 -5.427 1.00 79.12 279 GLN A N 1
ATOM 2336 C CA . GLN A 1 279 ? -27.229 -0.185 -6.505 1.00 79.12 279 GLN A CA 1
ATOM 2337 C C . GLN A 1 279 ? -28.685 -0.075 -6.011 1.00 79.12 279 GLN A C 1
ATOM 2339 O O . GLN A 1 279 ? -29.544 0.400 -6.755 1.00 79.12 279 GLN A O 1
ATOM 2344 N N . SER A 1 280 ? -28.989 -0.500 -4.780 1.00 71.19 280 SER A N 1
ATOM 2345 C CA . SER A 1 280 ? -30.339 -0.421 -4.202 1.00 71.19 280 SER A CA 1
ATOM 2346 C C . SER A 1 280 ? -30.731 1.017 -3.849 1.00 71.19 280 SER A C 1
ATOM 2348 O O . SER A 1 280 ? -29.974 1.697 -3.166 1.00 71.19 280 SER A O 1
ATOM 2350 N N . GLN A 1 281 ? -31.921 1.476 -4.244 1.00 61.75 281 GLN A N 1
ATOM 2351 C CA . GLN A 1 281 ? -32.418 2.804 -3.865 1.00 61.75 281 GLN A CA 1
ATOM 2352 C C . GLN A 1 281 ? -33.069 2.787 -2.469 1.00 61.75 281 GLN A C 1
ATOM 2354 O O . GLN A 1 281 ? -33.983 2.006 -2.228 1.00 61.75 281 GLN A O 1
ATOM 2359 N N . GLU A 1 282 ? -32.606 3.700 -1.605 1.00 59.84 282 GLU A N 1
ATOM 2360 C CA . GLU A 1 282 ? -33.255 4.183 -0.367 1.00 59.84 282 GLU A CA 1
ATOM 2361 C C . GLU A 1 282 ? -33.396 3.216 0.830 1.00 59.84 282 GLU A C 1
ATOM 2363 O O . GLU A 1 282 ? -34.452 3.150 1.449 1.00 59.84 282 GLU A O 1
ATOM 2368 N N . ASP A 1 283 ? -32.308 2.562 1.254 1.00 70.31 283 ASP A N 1
ATOM 2369 C CA . ASP A 1 283 ? -32.246 1.871 2.557 1.00 70.31 283 ASP A CA 1
ATOM 2370 C C . ASP A 1 283 ? -31.037 2.317 3.407 1.00 70.31 283 ASP A C 1
ATOM 2372 O O . ASP A 1 283 ? -30.012 2.757 2.885 1.00 70.31 283 ASP A O 1
ATOM 2376 N N . LYS A 1 284 ? -31.109 2.155 4.741 1.00 73.38 284 LYS A N 1
ATOM 2377 C CA . LYS A 1 284 ? -30.002 2.457 5.688 1.00 73.38 284 LYS A CA 1
ATOM 2378 C C . LYS A 1 284 ? -28.686 1.766 5.292 1.00 73.38 284 LYS A C 1
ATOM 2380 O O . LYS A 1 284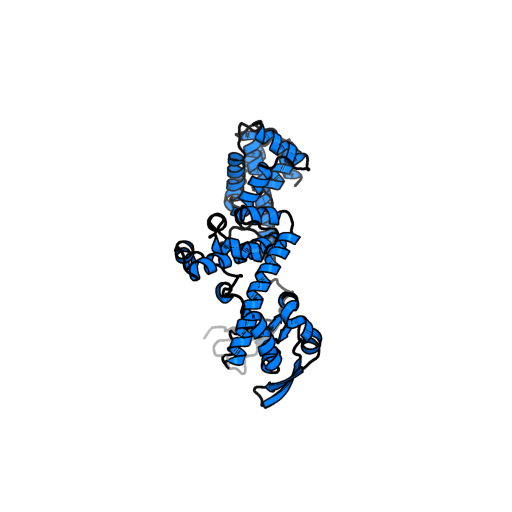 ? -27.602 2.330 5.447 1.00 73.38 284 LYS A O 1
ATOM 2385 N N . ASP A 1 285 ? -28.798 0.565 4.730 1.00 80.56 285 ASP A N 1
ATOM 2386 C CA . ASP A 1 285 ? -27.689 -0.244 4.222 1.00 80.56 285 ASP A CA 1
ATOM 2387 C C . ASP A 1 285 ? -26.993 0.382 3.001 1.00 80.56 285 ASP A C 1
ATOM 2389 O O . ASP A 1 285 ? -25.776 0.248 2.859 1.00 80.56 285 ASP A O 1
ATOM 2393 N N . HIS A 1 286 ? -27.742 1.087 2.148 1.00 84.50 286 HIS A N 1
ATOM 2394 C CA . HIS A 1 286 ? -27.211 1.799 0.985 1.00 84.50 286 HIS A CA 1
ATOM 2395 C C . HIS A 1 286 ? -26.347 2.983 1.426 1.00 84.50 286 HIS A C 1
ATOM 2397 O O . HIS A 1 286 ? -25.174 3.079 1.061 1.00 84.50 286 HIS A O 1
ATOM 2403 N N . THR A 1 287 ? -26.887 3.833 2.302 1.00 86.31 287 THR A N 1
ATOM 2404 C CA . THR A 1 287 ? -26.169 4.979 2.879 1.00 86.31 287 THR A CA 1
ATOM 2405 C C . THR A 1 287 ? -24.888 4.528 3.585 1.00 86.31 287 THR A C 1
ATOM 2407 O O . THR A 1 287 ? -23.812 5.075 3.337 1.00 86.31 287 THR A O 1
ATOM 2410 N N . GLN A 1 288 ? -24.964 3.470 4.399 1.00 89.06 288 GLN A N 1
ATOM 2411 C CA . GLN A 1 288 ? -23.791 2.878 5.044 1.00 89.06 288 GLN A CA 1
ATOM 2412 C C . GLN A 1 288 ? -22.739 2.383 4.037 1.00 89.06 288 GLN A C 1
ATOM 2414 O O . GLN A 1 288 ? -21.545 2.590 4.264 1.00 89.06 288 GLN A O 1
ATOM 2419 N N . ALA A 1 289 ? -23.144 1.735 2.940 1.00 89.69 289 ALA A N 1
ATOM 2420 C CA . ALA A 1 289 ? -22.212 1.244 1.927 1.00 89.69 289 ALA A CA 1
ATOM 2421 C C . ALA A 1 289 ? -21.432 2.390 1.260 1.00 89.69 289 ALA A C 1
ATOM 2423 O O . ALA A 1 289 ? -20.213 2.279 1.107 1.00 89.69 289 ALA A O 1
ATOM 2424 N N . TYR A 1 290 ? -22.098 3.508 0.950 1.00 90.50 290 TYR A N 1
ATOM 2425 C CA . TYR A 1 290 ? -21.451 4.708 0.406 1.00 90.50 290 TYR A CA 1
ATOM 2426 C C . TYR A 1 290 ? -20.471 5.346 1.396 1.00 90.50 290 TYR A C 1
ATOM 2428 O O . TYR A 1 290 ? -19.336 5.645 1.021 1.00 90.50 290 TYR A O 1
ATOM 2436 N N . PHE A 1 291 ? -20.850 5.490 2.672 1.00 90.06 291 PHE A N 1
ATOM 2437 C CA . PHE A 1 291 ? -19.922 5.976 3.701 1.00 90.06 291 PHE A CA 1
ATOM 2438 C C . PHE A 1 291 ? -18.707 5.074 3.838 1.00 90.06 291 PHE A C 1
ATOM 2440 O O . PHE A 1 291 ? -17.571 5.545 3.836 1.00 90.06 291 PHE A O 1
ATOM 2447 N N . HIS A 1 292 ? -18.935 3.767 3.919 1.00 91.81 292 HIS A N 1
ATOM 2448 C CA . HIS A 1 292 ? -17.858 2.807 4.053 1.00 91.81 292 HIS A CA 1
ATOM 2449 C C . HIS A 1 292 ? -16.894 2.875 2.859 1.00 91.81 292 HIS A C 1
ATOM 2451 O O . HIS A 1 292 ? -15.676 2.903 3.056 1.00 91.81 292 HIS A O 1
ATOM 2457 N N . HIS A 1 293 ? -17.423 2.968 1.637 1.00 93.00 293 HIS A N 1
ATOM 2458 C CA . HIS A 1 293 ? -16.625 3.132 0.423 1.00 93.00 293 HIS A CA 1
ATOM 2459 C C . HIS A 1 293 ? -15.818 4.437 0.437 1.00 93.00 293 HIS A C 1
ATOM 2461 O O . HIS A 1 293 ? -14.617 4.404 0.155 1.00 93.00 293 HIS A O 1
ATOM 2467 N N . PHE A 1 294 ? -16.427 5.554 0.839 1.00 93.25 294 PHE A N 1
ATOM 2468 C CA . PHE A 1 294 ? -15.755 6.850 0.933 1.00 93.25 294 PHE A CA 1
ATOM 2469 C C . PHE A 1 294 ? -14.622 6.856 1.971 1.00 93.25 294 PHE A C 1
ATOM 2471 O O . PHE A 1 294 ? -13.489 7.214 1.640 1.00 93.25 294 PHE A O 1
ATOM 2478 N N . VAL A 1 295 ? -14.864 6.383 3.202 1.00 93.50 295 VAL A N 1
ATOM 2479 C CA . VAL A 1 295 ? -13.804 6.303 4.228 1.00 93.50 295 VAL A CA 1
ATOM 2480 C C . VAL A 1 295 ? -12.677 5.376 3.771 1.00 93.50 295 VAL A C 1
ATOM 2482 O O . VAL A 1 295 ? -11.495 5.689 3.944 1.00 93.50 295 VAL A O 1
ATOM 2485 N N . PHE A 1 296 ? -13.021 4.248 3.147 1.00 93.81 296 PHE A N 1
ATOM 2486 C CA . PHE A 1 296 ? -12.031 3.337 2.587 1.00 93.81 296 PHE A CA 1
ATOM 2487 C C . PHE A 1 296 ? -11.183 4.010 1.496 1.00 93.81 296 PHE A C 1
ATOM 2489 O O . PHE A 1 296 ? -9.962 3.832 1.484 1.00 93.81 296 PHE A O 1
ATOM 2496 N N . ALA A 1 297 ? -11.790 4.820 0.621 1.00 93.06 297 ALA A N 1
ATOM 2497 C CA . ALA A 1 297 ? -11.074 5.599 -0.389 1.00 93.06 297 ALA A CA 1
ATOM 2498 C C . ALA A 1 297 ? -10.085 6.585 0.254 1.00 93.06 297 ALA A C 1
ATOM 2500 O O . ALA A 1 297 ? -8.899 6.559 -0.082 1.00 93.06 297 ALA A O 1
ATOM 2501 N N . VAL A 1 298 ? -10.522 7.369 1.247 1.00 94.06 298 VAL A N 1
ATOM 2502 C CA . VAL A 1 298 ? -9.656 8.307 1.990 1.00 94.06 298 VAL A CA 1
ATOM 2503 C C . VAL A 1 298 ? -8.489 7.577 2.659 1.00 94.06 298 VAL A C 1
ATOM 2505 O O . VAL A 1 298 ? -7.339 8.007 2.549 1.00 94.06 298 VAL A O 1
ATOM 2508 N N . ASN A 1 299 ? -8.746 6.433 3.299 1.00 93.69 299 ASN A N 1
ATOM 2509 C CA . ASN A 1 299 ? -7.703 5.611 3.917 1.00 93.69 299 ASN A CA 1
ATOM 2510 C C . ASN A 1 299 ? -6.672 5.112 2.884 1.00 93.69 299 ASN A C 1
ATOM 2512 O O . ASN A 1 299 ? -5.462 5.163 3.126 1.00 93.69 299 ASN A O 1
ATOM 2516 N N . LYS A 1 300 ? -7.130 4.669 1.705 1.00 90.62 300 LYS A N 1
ATOM 2517 C CA . LYS A 1 300 ? -6.247 4.239 0.609 1.00 90.62 300 LYS A CA 1
ATOM 2518 C C . LYS A 1 300 ? -5.405 5.389 0.071 1.00 90.62 300 LYS A C 1
ATOM 2520 O O . LYS A 1 300 ? -4.195 5.214 -0.052 1.00 90.62 300 LYS A O 1
ATOM 2525 N N . ILE A 1 301 ? -6.011 6.549 -0.177 1.00 90.62 301 ILE A N 1
ATOM 2526 C CA . ILE A 1 301 ? -5.313 7.755 -0.641 1.00 90.62 301 ILE A CA 1
ATOM 2527 C C . ILE A 1 301 ? -4.248 8.172 0.379 1.00 90.62 301 ILE A C 1
ATOM 2529 O O . ILE A 1 301 ? -3.077 8.307 0.027 1.00 90.62 301 ILE A O 1
ATOM 2533 N N . LYS A 1 302 ? -4.608 8.269 1.664 1.00 92.69 302 LYS A N 1
ATOM 2534 C CA . LYS A 1 302 ? -3.670 8.603 2.745 1.00 92.69 302 LYS A CA 1
ATOM 2535 C C . LYS A 1 302 ? -2.495 7.623 2.817 1.00 92.69 302 LYS A C 1
ATOM 2537 O O . LYS A 1 302 ? -1.343 8.033 2.968 1.00 92.69 302 LYS A O 1
ATOM 2542 N N . SER A 1 303 ? -2.765 6.321 2.705 1.00 90.56 303 SER A N 1
ATOM 2543 C CA . SER A 1 303 ? -1.728 5.279 2.710 1.00 90.56 303 SER A CA 1
ATOM 2544 C C . SER A 1 303 ? -0.811 5.360 1.483 1.00 90.56 303 SER A C 1
ATOM 2546 O O . SER A 1 303 ? 0.408 5.184 1.595 1.00 90.56 303 SER A O 1
ATOM 2548 N N . GLU A 1 304 ? -1.376 5.657 0.314 1.00 88.50 304 GLU A N 1
ATOM 2549 C CA . GLU A 1 304 ? -0.630 5.852 -0.926 1.00 88.50 304 GLU A CA 1
ATOM 2550 C C . GLU A 1 304 ? 0.288 7.077 -0.848 1.00 88.50 304 GLU A C 1
ATOM 2552 O O . GLU A 1 304 ? 1.471 6.963 -1.180 1.00 88.50 304 GLU A O 1
ATOM 2557 N N . MET A 1 305 ? -0.216 8.210 -0.349 1.00 86.81 305 MET A N 1
ATOM 2558 C CA . MET A 1 305 ? 0.567 9.435 -0.160 1.00 86.81 305 MET A CA 1
ATOM 2559 C C . MET A 1 305 ? 1.741 9.202 0.799 1.00 86.81 305 MET A C 1
ATOM 2561 O O . MET A 1 305 ? 2.877 9.544 0.473 1.00 86.81 305 MET A O 1
ATOM 2565 N N . ALA A 1 306 ? 1.501 8.516 1.923 1.00 89.12 306 ALA A N 1
ATOM 2566 C CA . ALA A 1 306 ? 2.532 8.247 2.926 1.00 89.12 306 ALA A CA 1
ATOM 2567 C C . ALA A 1 306 ? 3.593 7.227 2.466 1.00 89.12 306 ALA A C 1
ATOM 2569 O O . ALA A 1 306 ? 4.784 7.382 2.739 1.00 89.12 306 ALA A O 1
ATOM 2570 N N . SER A 1 307 ? 3.185 6.149 1.787 1.00 88.25 307 SER A N 1
ATOM 2571 C CA . SER A 1 307 ? 4.099 5.060 1.398 1.00 88.25 307 SER A CA 1
ATOM 2572 C C . SER A 1 307 ? 4.733 5.254 0.017 1.00 88.25 307 SER A C 1
ATOM 2574 O O . SER A 1 307 ? 5.738 4.616 -0.315 1.00 88.25 307 SER A O 1
ATOM 2576 N N . GLY A 1 308 ? 4.114 6.074 -0.835 1.00 86.00 308 GLY A N 1
ATOM 2577 C CA . GLY A 1 308 ? 4.392 6.159 -2.266 1.00 86.00 308 GLY A CA 1
ATOM 2578 C C . GLY A 1 308 ? 4.096 4.867 -3.041 1.00 86.00 308 GLY A C 1
ATOM 2579 O O . GLY A 1 308 ? 4.442 4.782 -4.228 1.00 86.00 308 GLY A O 1
ATOM 2580 N N . GLY A 1 309 ? 3.529 3.851 -2.384 1.00 85.31 309 GLY A N 1
ATOM 2581 C CA . GLY A 1 309 ? 3.185 2.556 -2.948 1.00 85.31 309 GLY A CA 1
ATOM 2582 C C . GLY A 1 309 ? 1.794 2.595 -3.561 1.00 85.31 309 GLY A C 1
ATOM 2583 O O . GLY A 1 309 ? 0.816 2.805 -2.861 1.00 85.31 309 GLY A O 1
ATOM 2584 N N . ARG A 1 310 ? 1.713 2.339 -4.868 1.00 85.75 310 ARG A N 1
ATOM 2585 C CA . ARG A 1 310 ? 0.464 2.436 -5.630 1.00 85.75 310 ARG A CA 1
ATOM 2586 C C . ARG A 1 310 ? 0.356 1.413 -6.741 1.00 85.75 310 ARG A C 1
ATOM 2588 O O . ARG A 1 310 ? 1.374 0.909 -7.241 1.00 85.75 310 ARG A O 1
ATOM 2595 N N . HIS A 1 311 ? -0.878 1.131 -7.140 1.00 89.75 311 HIS A N 1
ATOM 2596 C CA . HIS A 1 311 ? -1.157 0.206 -8.226 1.00 89.75 311 HIS A CA 1
ATOM 2597 C C . HIS A 1 311 ? -0.769 0.795 -9.594 1.00 89.75 311 HIS A C 1
ATOM 2599 O O . HIS A 1 311 ? -0.682 2.007 -9.791 1.00 89.75 311 HIS A O 1
ATOM 2605 N N . ARG A 1 312 ? -0.533 -0.087 -10.570 1.00 90.69 312 ARG A N 1
ATOM 2606 C CA . ARG A 1 312 ? -0.159 0.262 -11.947 1.00 90.69 312 ARG A CA 1
ATOM 2607 C C . ARG A 1 312 ? -1.167 1.193 -12.628 1.00 90.69 312 ARG A C 1
ATOM 2609 O O . ARG A 1 312 ? -0.743 2.043 -13.401 1.00 90.69 312 ARG A O 1
ATOM 2616 N N . SER A 1 313 ? -2.463 1.020 -12.367 1.00 86.81 313 SER A N 1
ATOM 2617 C CA . SER A 1 313 ? -3.519 1.875 -12.930 1.00 86.81 313 SER A CA 1
ATOM 2618 C C . SER A 1 313 ? -3.391 3.320 -12.455 1.00 86.81 313 SER A C 1
ATOM 2620 O O . SER A 1 313 ? -3.450 4.228 -13.275 1.00 86.81 313 SER A O 1
ATOM 2622 N N . GLN A 1 314 ? -3.107 3.524 -11.168 1.00 87.88 314 GLN A N 1
ATOM 2623 C CA . GLN A 1 314 ? -2.912 4.854 -10.598 1.00 87.88 314 GLN A CA 1
ATOM 2624 C C . GLN A 1 314 ? -1.693 5.558 -11.200 1.00 87.88 314 GLN A C 1
ATOM 2626 O O . GLN A 1 314 ? -1.761 6.727 -11.555 1.00 87.88 314 GLN A O 1
ATOM 2631 N N . TYR A 1 315 ? -0.607 4.820 -11.446 1.00 92.88 315 TYR A N 1
ATOM 2632 C CA . TYR A 1 315 ? 0.534 5.346 -12.202 1.00 92.88 315 TYR A CA 1
ATOM 2633 C C . TYR A 1 315 ? 0.152 5.841 -13.610 1.00 92.88 315 TYR A C 1
ATOM 2635 O O . TYR A 1 315 ? 0.712 6.830 -14.074 1.00 92.88 315 TYR A O 1
ATOM 2643 N N . PHE A 1 316 ? -0.787 5.183 -14.302 1.00 93.38 316 PHE A N 1
ATOM 2644 C CA . PHE A 1 316 ? -1.256 5.666 -15.605 1.00 93.38 316 PHE A CA 1
ATOM 2645 C C . PHE A 1 316 ? -2.037 6.975 -15.487 1.00 93.38 316 PHE A C 1
ATOM 2647 O O . PHE A 1 316 ? -1.891 7.840 -16.351 1.00 93.38 316 PHE A O 1
ATOM 2654 N N . GLN A 1 317 ? -2.806 7.147 -14.412 1.00 90.38 317 GLN A N 1
ATOM 2655 C CA . GLN A 1 317 ? -3.479 8.411 -14.134 1.00 90.38 317 GLN A CA 1
ATOM 2656 C C . GLN A 1 317 ? -2.469 9.523 -13.831 1.00 90.38 317 GLN A C 1
ATOM 2658 O O . GLN A 1 317 ? -2.557 10.596 -14.413 1.00 90.38 317 GLN A O 1
ATOM 2663 N N . GLU A 1 318 ? -1.449 9.256 -13.012 1.00 92.44 318 GLU A N 1
ATOM 2664 C CA . GLU A 1 318 ? -0.405 10.241 -12.693 1.00 92.44 318 GLU A CA 1
ATOM 2665 C C . GLU A 1 318 ? 0.324 10.753 -13.937 1.00 92.44 318 GLU A C 1
ATOM 2667 O O . GLU A 1 318 ? 0.492 11.957 -14.100 1.00 92.44 318 GLU A O 1
ATOM 2672 N N . ILE A 1 319 ? 0.753 9.859 -14.836 1.00 96.06 319 ILE A N 1
ATOM 2673 C CA . ILE A 1 319 ? 1.417 10.295 -16.074 1.00 96.06 319 ILE A CA 1
ATOM 2674 C C . ILE A 1 319 ? 0.454 11.023 -17.016 1.00 96.06 319 ILE A C 1
ATOM 2676 O O . ILE A 1 319 ? 0.915 11.832 -17.812 1.00 96.06 319 ILE A O 1
ATOM 2680 N N . THR A 1 320 ? -0.851 10.746 -16.936 1.00 96.06 320 THR A N 1
ATOM 2681 C CA . THR A 1 320 ? -1.876 11.488 -17.683 1.00 96.06 320 THR A CA 1
ATOM 2682 C C . THR A 1 320 ? -1.967 12.911 -17.145 1.00 96.06 320 THR A C 1
ATOM 2684 O O . THR A 1 320 ? -1.730 13.844 -17.901 1.00 96.06 320 THR A O 1
ATOM 2687 N N . ASN A 1 321 ? -2.140 13.070 -15.829 1.00 93.38 321 ASN A N 1
ATOM 2688 C CA . ASN A 1 321 ? -2.184 14.376 -15.164 1.00 93.38 321 ASN A CA 1
ATOM 2689 C C . ASN A 1 321 ? -0.917 15.201 -15.444 1.00 93.38 321 ASN A C 1
ATOM 2691 O O . ASN A 1 321 ? -1.000 16.381 -15.759 1.00 93.38 321 ASN A O 1
ATOM 2695 N N . VAL A 1 322 ? 0.264 14.570 -15.395 1.00 96.62 322 VAL A N 1
ATOM 2696 C CA . VAL A 1 322 ? 1.535 15.229 -15.739 1.00 96.62 322 VAL A CA 1
ATOM 2697 C C . VAL A 1 322 ? 1.523 15.746 -17.173 1.00 96.62 322 VAL A C 1
ATOM 2699 O O . VAL A 1 322 ? 2.042 16.823 -17.426 1.00 96.62 322 VAL A O 1
ATOM 2702 N N . LEU A 1 323 ? 0.995 14.977 -18.121 1.00 97.12 323 LEU A N 1
ATOM 2703 C CA . LEU A 1 323 ? 1.030 15.354 -19.530 1.00 97.12 323 LEU A CA 1
ATOM 2704 C C . LEU A 1 323 ? -0.071 16.346 -19.918 1.00 97.12 323 LEU A C 1
ATOM 2706 O O . LEU A 1 323 ? 0.136 17.054 -20.895 1.00 97.12 323 LEU A O 1
ATOM 2710 N N . ASP A 1 324 ? -1.186 16.395 -19.184 1.00 95.75 324 ASP A N 1
ATOM 2711 C CA . ASP A 1 324 ? -2.280 17.357 -19.392 1.00 95.75 324 ASP A CA 1
ATOM 2712 C C . ASP A 1 324 ? -2.012 18.727 -18.725 1.00 95.75 324 ASP A C 1
ATOM 2714 O O . ASP A 1 324 ? -2.559 19.747 -19.152 1.00 95.75 324 ASP A O 1
ATOM 2718 N N . GLU A 1 325 ? -1.161 18.774 -17.696 1.00 93.19 325 GLU A N 1
ATOM 2719 C CA . GLU A 1 325 ? -0.818 19.993 -16.952 1.00 93.19 325 GLU A CA 1
ATOM 2720 C C . GLU A 1 325 ? -0.043 21.018 -17.808 1.00 93.19 325 GLU A C 1
ATOM 2722 O O . GLU A 1 325 ? 0.931 20.703 -18.498 1.00 93.19 325 GLU A O 1
ATOM 2727 N N . ASN A 1 326 ? -0.456 22.286 -17.724 1.00 92.94 326 ASN A N 1
ATOM 2728 C CA . ASN A 1 326 ? 0.116 23.408 -18.477 1.00 92.94 326 ASN A CA 1
ATOM 2729 C C . ASN A 1 326 ? 0.975 24.348 -17.613 1.00 92.94 326 ASN A C 1
ATOM 2731 O O . ASN A 1 326 ? 1.669 25.215 -18.151 1.00 92.94 326 ASN A O 1
ATOM 2735 N N . ASN A 1 327 ? 0.953 24.187 -16.290 1.00 94.06 327 ASN A N 1
ATOM 2736 C CA . ASN A 1 327 ? 1.587 25.072 -15.317 1.00 94.06 327 ASN A CA 1
ATOM 2737 C C . ASN A 1 327 ? 2.795 24.440 -14.594 1.00 94.06 327 ASN A C 1
ATOM 2739 O O . ASN A 1 327 ? 3.158 24.848 -13.487 1.00 94.06 327 ASN A O 1
ATOM 2743 N N . HIS A 1 328 ? 3.455 23.462 -15.224 1.00 95.12 328 HIS A N 1
ATOM 2744 C CA . HIS A 1 328 ? 4.726 22.923 -14.726 1.00 95.12 328 HIS A CA 1
ATOM 2745 C C . HIS A 1 328 ? 5.764 24.031 -14.546 1.00 95.12 328 HIS A C 1
ATOM 2747 O O . HIS A 1 328 ? 5.983 24.853 -15.442 1.00 95.12 328 HIS A O 1
ATOM 2753 N N . GLN A 1 329 ? 6.451 24.017 -13.404 1.00 95.25 329 GLN A N 1
ATOM 2754 C CA . GLN A 1 329 ? 7.527 24.969 -13.119 1.00 95.25 329 GLN A CA 1
ATOM 2755 C C . GLN A 1 329 ? 8.852 24.508 -13.735 1.00 95.25 329 GLN A C 1
ATOM 2757 O O . GLN A 1 329 ? 9.699 25.316 -14.121 1.00 95.25 329 GLN A O 1
ATOM 2762 N N . GLU A 1 330 ? 9.041 23.197 -13.870 1.00 95.75 330 GLU A N 1
ATOM 2763 C CA . GLU A 1 330 ? 10.240 22.603 -14.429 1.00 95.75 330 GLU A CA 1
ATOM 2764 C C . GLU A 1 330 ? 10.253 22.702 -15.956 1.00 95.75 330 GLU A C 1
ATOM 2766 O O . GLU A 1 330 ? 9.426 22.103 -16.648 1.00 95.75 330 GLU A O 1
ATOM 2771 N N . GLY A 1 331 ? 11.261 23.393 -16.499 1.00 95.75 331 GLY A N 1
ATOM 2772 C CA . GLY A 1 331 ? 11.378 23.640 -17.941 1.00 95.75 331 GLY A CA 1
ATOM 2773 C C . GLY A 1 331 ? 11.306 22.376 -18.806 1.00 95.75 331 GLY A C 1
ATOM 2774 O O . GLY A 1 331 ? 10.652 22.390 -19.842 1.00 95.75 331 GLY A O 1
ATOM 2775 N N . TYR A 1 332 ? 11.898 21.260 -18.363 1.00 97.06 332 TYR A N 1
ATOM 2776 C CA . TYR A 1 332 ? 11.884 20.005 -19.125 1.00 97.06 332 TYR A CA 1
ATOM 2777 C C . TYR A 1 332 ? 10.481 19.380 -19.246 1.00 97.06 332 TYR A C 1
ATOM 2779 O O . TYR A 1 332 ? 10.190 18.766 -20.268 1.00 97.06 332 TYR A O 1
ATOM 2787 N N . LEU A 1 333 ? 9.606 19.540 -18.241 1.00 97.56 333 LEU A N 1
ATOM 2788 C CA . LEU A 1 333 ? 8.209 19.089 -18.314 1.00 97.56 333 LEU A CA 1
ATOM 2789 C C . LEU A 1 333 ? 7.361 20.095 -19.077 1.00 97.56 333 LEU A C 1
ATOM 2791 O O . LEU A 1 333 ? 6.645 19.701 -19.993 1.00 97.56 333 LEU A O 1
ATOM 2795 N N . LYS A 1 334 ? 7.493 21.386 -18.754 1.00 97.25 334 LYS A N 1
ATOM 2796 C CA . LYS A 1 334 ? 6.752 22.463 -19.414 1.00 97.25 334 LYS A CA 1
ATOM 2797 C C . LYS A 1 334 ? 6.949 22.440 -20.930 1.00 97.25 334 LYS A C 1
ATOM 2799 O O . LYS A 1 334 ? 5.977 22.352 -21.674 1.00 97.25 334 LYS A O 1
ATOM 2804 N N . ASN A 1 335 ? 8.202 22.434 -21.387 1.00 96.88 335 ASN A N 1
ATOM 2805 C CA . ASN A 1 335 ? 8.533 22.436 -22.813 1.00 96.88 335 ASN A CA 1
ATOM 2806 C C . ASN A 1 335 ? 8.066 21.146 -23.506 1.00 96.88 335 ASN A C 1
ATOM 2808 O O . ASN A 1 335 ? 7.605 21.182 -24.647 1.00 96.88 335 ASN A O 1
ATOM 2812 N N . PHE A 1 336 ? 8.171 19.998 -22.825 1.00 98.00 336 PHE A N 1
ATOM 2813 C CA . PHE A 1 336 ? 7.712 18.719 -23.363 1.00 98.00 336 PHE A CA 1
ATOM 2814 C C . PHE A 1 336 ? 6.185 18.699 -23.535 1.00 98.00 336 PHE A C 1
ATOM 2816 O O . PHE A 1 336 ? 5.699 18.342 -24.610 1.00 98.00 336 PHE A O 1
ATOM 2823 N N . CYS A 1 337 ? 5.428 19.131 -22.523 1.00 97.69 337 CYS A N 1
ATOM 2824 C CA . CYS A 1 337 ? 3.964 19.182 -22.578 1.00 97.69 337 CYS A CA 1
ATOM 2825 C C . CYS A 1 337 ? 3.484 20.209 -23.611 1.00 97.69 337 CYS A C 1
ATOM 2827 O O . CYS A 1 337 ? 2.641 19.886 -24.444 1.00 97.69 337 CYS A O 1
ATOM 2829 N N . GLU A 1 338 ? 4.101 21.393 -23.674 1.00 97.38 338 GLU A N 1
ATOM 2830 C CA . GLU A 1 338 ? 3.794 22.403 -24.695 1.00 97.38 338 GLU A CA 1
ATOM 2831 C C . GLU A 1 338 ? 4.005 21.860 -26.121 1.00 97.38 338 GLU A C 1
ATOM 2833 O O . GLU A 1 338 ? 3.160 22.039 -27.001 1.00 97.38 338 GLU A O 1
ATOM 2838 N N . ASN A 1 339 ? 5.109 21.151 -26.371 1.00 97.31 339 ASN A N 1
ATOM 2839 C CA . ASN A 1 339 ? 5.372 20.542 -27.676 1.00 97.31 339 ASN A CA 1
ATOM 2840 C C . ASN A 1 339 ? 4.373 19.421 -28.015 1.00 97.31 339 ASN A C 1
ATOM 2842 O O . ASN A 1 339 ? 3.981 19.284 -29.180 1.00 97.31 339 ASN A O 1
ATOM 2846 N N . LEU A 1 340 ? 3.933 18.648 -27.017 1.00 97.25 340 LEU A N 1
ATOM 2847 C CA . LEU A 1 340 ? 2.912 17.612 -27.172 1.00 97.25 340 LEU A CA 1
ATOM 2848 C C . LEU A 1 340 ? 1.528 18.211 -27.478 1.00 97.25 340 LEU A C 1
ATOM 2850 O O . LEU A 1 340 ? 0.862 17.769 -28.418 1.00 97.25 340 LEU A O 1
ATOM 2854 N N . HIS A 1 341 ? 1.115 19.247 -26.744 1.00 97.06 341 HIS A N 1
ATOM 2855 C CA . HIS A 1 341 ? -0.145 19.967 -26.958 1.00 97.06 341 HIS A CA 1
ATOM 2856 C C . HIS A 1 341 ? -0.187 20.624 -28.340 1.00 97.06 341 HIS A C 1
ATOM 2858 O O . HIS A 1 341 ? -1.170 20.471 -29.068 1.00 97.06 341 HIS A O 1
ATOM 2864 N N . ASN A 1 342 ? 0.934 21.209 -28.765 1.00 96.44 342 ASN A N 1
ATOM 2865 C CA . ASN A 1 342 ? 1.114 21.809 -30.089 1.00 96.44 342 ASN A CA 1
ATOM 2866 C C . ASN A 1 342 ? 1.392 20.792 -31.214 1.00 96.44 342 ASN A C 1
ATOM 2868 O O . ASN A 1 342 ? 1.788 21.185 -32.311 1.00 96.44 342 ASN A O 1
ATOM 2872 N N . LYS A 1 343 ? 1.207 19.487 -30.965 1.00 94.94 343 LYS A N 1
ATOM 2873 C CA . LYS A 1 343 ? 1.307 18.403 -31.965 1.00 94.94 343 LYS A CA 1
ATOM 2874 C C . LYS A 1 343 ? 2.669 18.255 -32.651 1.00 94.94 343 LYS A C 1
ATOM 2876 O O . LYS A 1 343 ? 2.777 17.566 -33.665 1.00 94.94 343 LYS A O 1
ATOM 2881 N N . LYS A 1 344 ? 3.737 18.799 -32.062 1.00 95.25 344 LYS A N 1
ATOM 2882 C CA . LYS A 1 344 ? 5.099 18.721 -32.619 1.00 95.25 344 LYS A CA 1
ATOM 2883 C C . LYS A 1 344 ? 5.694 17.311 -32.558 1.00 95.25 344 LYS A C 1
ATOM 2885 O O . LYS A 1 344 ? 6.611 16.999 -33.309 1.00 95.25 344 LYS A O 1
ATOM 2890 N N . TYR A 1 345 ? 5.154 16.435 -31.713 1.00 95.50 345 TYR A N 1
ATOM 2891 C CA . TYR A 1 345 ? 5.569 15.035 -31.616 1.00 95.50 345 TYR A CA 1
ATOM 2892 C C . TYR A 1 345 ? 4.741 14.128 -32.526 1.00 95.50 345 TYR A C 1
ATOM 2894 O O . TYR A 1 345 ? 3.954 13.321 -32.044 1.00 95.50 345 TYR A O 1
ATOM 2902 N N . SER A 1 346 ? 4.904 14.254 -33.847 1.00 91.00 346 SER A N 1
ATOM 2903 C CA . SER A 1 346 ? 4.262 13.367 -34.838 1.00 91.00 346 SER A CA 1
ATOM 2904 C C . SER A 1 346 ? 2.732 13.273 -34.677 1.00 91.00 346 SER A C 1
ATOM 2906 O O . SER A 1 346 ? 2.139 12.198 -34.750 1.00 91.00 346 SER A O 1
ATOM 2908 N N . ASN A 1 347 ? 2.078 14.406 -34.387 1.00 92.69 347 ASN A N 1
ATOM 2909 C CA . ASN A 1 347 ? 0.639 14.486 -34.101 1.00 92.69 347 ASN A CA 1
ATOM 2910 C C . ASN A 1 347 ? 0.140 13.593 -32.945 1.00 92.69 347 ASN A C 1
ATOM 2912 O O . ASN A 1 347 ? -1.062 13.340 -32.836 1.00 92.69 347 ASN A O 1
ATOM 2916 N N . LEU A 1 348 ? 1.022 13.145 -32.046 1.00 94.00 348 LEU A N 1
ATOM 2917 C CA . LEU A 1 348 ? 0.612 12.393 -30.864 1.00 94.00 348 LEU A CA 1
ATOM 2918 C C . LEU A 1 348 ? -0.267 13.254 -29.946 1.00 94.00 348 LEU A C 1
ATOM 2920 O O . LEU A 1 348 ? -0.017 14.436 -29.712 1.00 94.00 348 LEU A O 1
ATOM 2924 N N . SER A 1 349 ? -1.323 12.645 -29.410 1.00 96.62 349 SER A N 1
ATOM 2925 C CA . SER A 1 349 ? -2.066 13.186 -28.267 1.00 96.62 349 SER A CA 1
ATOM 2926 C C . SER A 1 349 ? -1.479 12.691 -26.944 1.00 96.62 349 SER A C 1
ATOM 2928 O O . SER A 1 349 ? -0.772 11.678 -26.922 1.00 96.62 349 SER A O 1
ATOM 2930 N N . VAL A 1 350 ? -1.848 13.348 -25.837 1.00 96.94 350 VAL A N 1
ATOM 2931 C CA . VAL A 1 350 ? -1.558 12.873 -24.473 1.00 96.94 350 VAL A CA 1
ATOM 2932 C C . VAL A 1 350 ? -1.969 11.410 -24.321 1.00 96.94 350 VAL A C 1
ATOM 2934 O O . VAL A 1 350 ? -1.136 10.564 -24.003 1.00 96.94 350 VAL A O 1
ATOM 2937 N N . LYS A 1 351 ? -3.204 11.069 -24.709 1.00 96.19 351 LYS A N 1
ATOM 2938 C CA . LYS A 1 351 ? -3.711 9.691 -24.692 1.00 96.19 351 LYS A CA 1
ATOM 2939 C C . LYS A 1 351 ? -2.834 8.714 -25.484 1.00 96.19 351 LYS A C 1
ATOM 2941 O O . LYS A 1 351 ? -2.592 7.600 -25.024 1.00 96.19 351 LYS A O 1
ATOM 2946 N N . ASN A 1 352 ? -2.340 9.093 -26.668 1.00 97.31 352 ASN A N 1
ATOM 2947 C CA . ASN A 1 352 ? -1.461 8.209 -27.446 1.00 97.31 352 ASN A CA 1
ATOM 2948 C C . ASN A 1 352 ? -0.130 7.961 -26.730 1.00 97.31 352 ASN A C 1
ATOM 2950 O O . ASN A 1 352 ? 0.337 6.820 -26.699 1.00 97.31 352 ASN A O 1
ATOM 2954 N N . LEU A 1 353 ? 0.459 9.007 -26.146 1.00 97.50 353 LEU A N 1
ATOM 2955 C CA . LEU A 1 353 ? 1.722 8.893 -25.427 1.00 97.50 353 LEU A CA 1
ATOM 2956 C C . LEU A 1 353 ? 1.567 8.088 -24.130 1.00 97.50 353 LEU A C 1
ATOM 2958 O O . LEU A 1 353 ? 2.366 7.183 -23.891 1.00 97.50 353 LEU A O 1
ATOM 2962 N N . VAL A 1 354 ? 0.514 8.342 -23.348 1.00 97.50 354 VAL A N 1
ATOM 2963 C CA . VAL A 1 354 ? 0.164 7.563 -22.147 1.00 97.50 354 VAL A CA 1
ATOM 2964 C C . VAL A 1 354 ? -0.016 6.091 -22.500 1.00 97.50 354 VAL A C 1
ATOM 2966 O O . VAL A 1 354 ? 0.562 5.231 -21.840 1.00 97.50 354 VAL A O 1
ATOM 2969 N N . ASN A 1 355 ? -0.734 5.777 -23.582 1.00 96.56 355 ASN A N 1
ATOM 2970 C CA . ASN A 1 355 ? -0.910 4.395 -24.030 1.00 96.56 355 ASN A CA 1
ATOM 2971 C C . ASN A 1 355 ? 0.425 3.736 -24.404 1.00 96.56 355 ASN A C 1
ATOM 2973 O O . ASN A 1 355 ? 0.673 2.586 -24.035 1.00 96.56 355 ASN A O 1
ATOM 2977 N N . LEU A 1 356 ? 1.302 4.441 -25.124 1.00 97.12 356 LEU A N 1
ATOM 2978 C CA . LEU A 1 356 ? 2.612 3.914 -25.508 1.00 97.12 356 LEU A CA 1
ATOM 2979 C C . LEU A 1 356 ? 3.504 3.675 -24.281 1.00 97.12 356 LEU A C 1
ATOM 2981 O O . LEU A 1 356 ? 4.028 2.572 -24.099 1.00 97.12 356 LEU A O 1
ATOM 2985 N N . VAL A 1 357 ? 3.653 4.688 -23.425 1.00 97.31 357 VAL A N 1
ATOM 2986 C CA . VAL A 1 357 ? 4.446 4.612 -22.191 1.00 97.31 357 VAL A CA 1
ATOM 2987 C C . VAL A 1 357 ? 3.876 3.546 -21.264 1.00 97.31 357 VAL A C 1
ATOM 2989 O O . VAL A 1 357 ? 4.630 2.711 -20.773 1.00 97.31 357 VAL A O 1
ATOM 2992 N N . GLY A 1 358 ? 2.559 3.510 -21.076 1.00 94.94 358 GLY A N 1
ATOM 2993 C CA . GLY A 1 358 ? 1.869 2.566 -20.204 1.00 94.94 358 GLY A CA 1
ATOM 2994 C C . GLY A 1 358 ? 2.048 1.112 -20.642 1.00 94.94 358 GLY A C 1
ATOM 2995 O O . GLY A 1 358 ? 2.454 0.268 -19.837 1.00 94.94 358 GLY A O 1
ATOM 2996 N N . ASN A 1 359 ? 1.857 0.825 -21.933 1.00 96.69 359 ASN A N 1
ATOM 2997 C CA . ASN A 1 359 ? 2.065 -0.514 -22.491 1.00 96.69 359 ASN A CA 1
ATOM 2998 C C . ASN A 1 359 ? 3.523 -0.975 -22.358 1.00 96.69 359 ASN A C 1
ATOM 3000 O O . ASN A 1 359 ? 3.785 -2.096 -21.912 1.00 96.69 359 ASN A O 1
ATOM 3004 N N . LEU A 1 360 ? 4.492 -0.107 -22.662 1.00 96.50 360 LEU A N 1
ATOM 3005 C CA . LEU A 1 360 ? 5.914 -0.423 -22.483 1.00 96.50 360 LEU A CA 1
ATOM 3006 C C . LEU A 1 360 ? 6.279 -0.580 -21.001 1.00 96.50 360 LEU A C 1
ATOM 3008 O O . LEU A 1 360 ? 7.026 -1.490 -20.630 1.00 96.50 360 LEU A O 1
ATOM 3012 N N . SER A 1 361 ? 5.700 0.245 -20.131 1.00 96.50 361 SER A N 1
ATOM 3013 C CA . SER A 1 361 ? 5.815 0.138 -18.679 1.00 96.50 361 SER A CA 1
ATOM 3014 C C . SER A 1 361 ? 5.193 -1.139 -18.129 1.00 96.50 361 SER A C 1
ATOM 3016 O O . SER A 1 361 ? 5.574 -1.531 -17.032 1.00 96.50 361 SER A O 1
ATOM 3018 N N . ASN A 1 362 ? 4.324 -1.850 -18.847 1.00 95.69 362 ASN A N 1
ATOM 3019 C CA . ASN A 1 362 ? 3.835 -3.167 -18.428 1.00 95.69 362 ASN A CA 1
ATOM 3020 C C . ASN A 1 362 ? 4.787 -4.316 -18.774 1.00 95.69 362 ASN A C 1
ATOM 3022 O O . ASN A 1 362 ? 4.682 -5.386 -18.175 1.00 95.69 362 ASN A O 1
ATOM 3026 N N . LEU A 1 363 ? 5.772 -4.102 -19.651 1.00 95.81 363 LEU A N 1
ATOM 3027 C CA . LEU A 1 363 ? 6.712 -5.155 -20.017 1.00 95.81 363 LEU A CA 1
ATOM 3028 C C . LEU A 1 363 ? 7.527 -5.634 -18.807 1.00 95.81 363 LEU A C 1
ATOM 3030 O O . LEU A 1 363 ? 8.114 -4.866 -18.026 1.00 95.81 363 LEU A O 1
ATOM 3034 N N . GLU A 1 364 ? 7.578 -6.952 -18.662 1.00 94.00 364 GLU A N 1
ATOM 3035 C CA . GLU A 1 364 ? 8.478 -7.622 -17.738 1.00 94.00 364 GLU A CA 1
ATOM 3036 C C . GLU A 1 364 ? 9.914 -7.627 -18.273 1.00 94.00 364 GLU A C 1
ATOM 3038 O O . GLU A 1 364 ? 10.190 -7.387 -19.449 1.00 94.00 364 GLU A O 1
ATOM 3043 N N . LEU A 1 365 ? 10.865 -7.989 -17.413 1.00 95.44 365 LEU A N 1
ATOM 3044 C CA . LEU A 1 365 ? 12.259 -8.127 -17.828 1.00 95.44 365 LEU A CA 1
ATOM 3045 C C . LEU A 1 365 ? 12.454 -9.210 -18.904 1.00 95.44 365 LEU A C 1
ATOM 3047 O O . LEU A 1 365 ? 13.364 -9.099 -19.720 1.00 95.44 365 LEU A O 1
ATOM 3051 N N . LYS A 1 366 ? 11.626 -10.263 -18.907 1.00 94.44 366 LYS A N 1
ATOM 3052 C CA . LYS A 1 366 ? 11.743 -11.400 -19.832 1.00 94.44 366 LYS A CA 1
ATOM 3053 C C . LYS A 1 366 ? 11.621 -10.978 -21.309 1.00 94.44 366 LYS A C 1
ATOM 3055 O O . LYS A 1 366 ? 12.567 -11.260 -22.045 1.00 94.44 366 LYS A O 1
ATOM 3060 N N . PRO A 1 367 ? 10.541 -10.313 -21.770 1.00 95.38 367 PRO A N 1
ATOM 3061 C CA . PRO A 1 367 ? 10.443 -9.840 -23.154 1.00 95.38 367 PRO A CA 1
ATOM 3062 C C . PRO A 1 367 ? 11.489 -8.769 -23.494 1.00 95.38 367 PRO A C 1
ATOM 3064 O O . PRO A 1 367 ? 12.091 -8.841 -24.560 1.00 95.38 367 PRO A O 1
ATOM 3067 N N . LEU A 1 368 ? 11.792 -7.844 -22.574 1.00 93.56 368 LEU A N 1
ATOM 3068 C CA . LEU A 1 368 ? 12.821 -6.818 -22.793 1.00 93.56 368 LEU A CA 1
ATOM 3069 C C . LEU A 1 368 ? 14.203 -7.435 -23.031 1.00 93.56 368 LEU A C 1
ATOM 3071 O O . LEU A 1 368 ? 14.902 -7.062 -23.968 1.00 93.56 368 LEU A O 1
ATOM 3075 N N . ARG A 1 369 ? 14.593 -8.426 -22.219 1.00 93.31 369 ARG A N 1
ATOM 3076 C CA . ARG A 1 369 ? 15.845 -9.158 -22.436 1.00 93.31 369 ARG A CA 1
ATOM 3077 C C . ARG A 1 369 ? 15.840 -9.897 -23.761 1.00 93.31 369 ARG A C 1
ATOM 3079 O O . ARG A 1 369 ? 16.859 -9.866 -24.425 1.00 93.31 369 ARG A O 1
ATOM 3086 N N . LYS A 1 370 ? 14.732 -10.531 -24.157 1.00 92.25 370 LYS A N 1
ATOM 3087 C CA . LYS A 1 370 ? 14.651 -11.206 -25.462 1.00 92.25 370 LYS A CA 1
ATOM 3088 C C . LYS A 1 370 ? 14.924 -10.241 -26.617 1.00 92.25 370 LYS A C 1
ATOM 3090 O O . LYS A 1 370 ? 15.703 -10.595 -27.488 1.00 92.25 370 LYS A O 1
ATOM 3095 N N . TYR A 1 371 ? 14.346 -9.039 -26.580 1.00 91.44 371 TYR A N 1
ATOM 3096 C CA . TYR A 1 371 ? 14.575 -8.014 -27.603 1.00 91.44 371 TYR A CA 1
ATOM 3097 C C . TYR A 1 371 ? 16.043 -7.562 -27.658 1.00 91.44 371 TYR A C 1
ATOM 3099 O O . TYR A 1 371 ? 16.631 -7.507 -28.728 1.00 91.44 371 TYR A O 1
ATOM 3107 N N . PHE A 1 372 ? 16.661 -7.285 -26.505 1.00 89.88 372 PHE A N 1
ATOM 3108 C CA . PHE A 1 372 ? 18.044 -6.791 -26.446 1.00 89.88 372 PHE A CA 1
ATOM 3109 C C . PHE A 1 372 ? 19.126 -7.881 -26.467 1.00 89.88 372 PHE A C 1
ATOM 3111 O O . PHE A 1 372 ? 20.311 -7.555 -26.498 1.00 89.88 372 PHE A O 1
ATOM 3118 N N . ASN A 1 373 ? 18.756 -9.162 -26.441 1.00 87.75 373 ASN A N 1
ATOM 3119 C CA . ASN A 1 373 ? 19.687 -10.292 -26.485 1.00 87.75 373 ASN A CA 1
ATOM 3120 C C . ASN A 1 373 ? 20.015 -10.697 -27.932 1.00 87.75 373 ASN A C 1
ATOM 3122 O O . ASN A 1 373 ? 20.049 -11.882 -28.259 1.00 87.75 373 ASN A O 1
ATOM 3126 N N . ASP A 1 374 ? 20.246 -9.704 -28.788 1.00 82.69 374 ASP A N 1
ATOM 3127 C CA . ASP A 1 374 ? 20.763 -9.878 -30.141 1.00 82.69 374 ASP A CA 1
ATOM 3128 C C . ASP A 1 374 ? 22.101 -9.134 -30.260 1.00 82.69 374 ASP A C 1
ATOM 3130 O O . ASP A 1 374 ? 22.209 -7.946 -29.948 1.00 82.69 374 ASP A O 1
ATOM 3134 N N . LYS A 1 375 ? 23.140 -9.841 -30.719 1.00 71.12 375 LYS A N 1
ATOM 3135 C CA . LYS A 1 375 ? 24.469 -9.263 -30.957 1.00 71.12 375 LYS A CA 1
ATOM 3136 C C . LYS A 1 375 ? 24.441 -8.213 -32.073 1.00 71.12 375 LYS A C 1
ATOM 3138 O O . LYS A 1 375 ? 25.275 -7.312 -32.063 1.00 71.12 375 LYS A O 1
ATOM 3143 N N . ASN A 1 376 ? 23.473 -8.270 -32.987 1.00 62.53 376 ASN A N 1
ATOM 3144 C CA . ASN A 1 376 ? 23.337 -7.309 -34.082 1.00 62.53 376 ASN A CA 1
ATOM 3145 C C . ASN A 1 376 ? 22.964 -5.899 -33.593 1.00 62.53 376 ASN A C 1
ATOM 3147 O O . ASN A 1 376 ? 23.423 -4.916 -34.173 1.00 62.53 376 ASN A O 1
ATOM 3151 N N . LEU A 1 377 ? 22.247 -5.778 -32.466 1.00 59.19 377 LEU A N 1
ATOM 3152 C CA . LEU A 1 377 ? 21.985 -4.487 -31.810 1.00 59.19 377 LEU A CA 1
ATOM 3153 C C . LEU A 1 377 ? 23.267 -3.816 -31.288 1.00 59.19 377 LEU A C 1
ATOM 3155 O O . LEU A 1 377 ? 23.288 -2.607 -31.099 1.00 59.19 377 LEU A O 1
ATOM 3159 N N . ILE A 1 378 ? 24.344 -4.571 -31.062 1.00 50.31 378 ILE A N 1
ATOM 3160 C CA . ILE A 1 378 ? 25.644 -4.031 -30.629 1.00 50.31 378 ILE A CA 1
ATOM 3161 C C . ILE A 1 378 ? 26.453 -3.528 -31.840 1.00 50.31 378 ILE A C 1
ATOM 3163 O O . ILE A 1 378 ? 27.211 -2.563 -31.731 1.00 50.31 378 ILE A O 1
ATOM 3167 N N . ILE A 1 379 ? 26.265 -4.154 -33.005 1.00 44.03 379 ILE A N 1
ATOM 3168 C CA . ILE A 1 379 ? 27.084 -3.946 -34.209 1.00 44.03 379 ILE A CA 1
ATOM 3169 C C . ILE A 1 379 ? 26.488 -2.868 -35.137 1.00 44.03 379 ILE A C 1
ATOM 3171 O O . ILE A 1 379 ? 27.248 -2.148 -35.778 1.00 44.03 379 ILE A O 1
ATOM 3175 N N . GLY A 1 380 ? 25.159 -2.699 -35.172 1.00 46.47 380 GLY A N 1
ATOM 3176 C CA . GLY A 1 380 ? 24.465 -1.737 -36.049 1.00 46.47 380 GLY A CA 1
ATOM 3177 C C . GLY A 1 380 ? 24.188 -0.344 -35.459 1.00 46.47 380 GLY A C 1
ATOM 3178 O O . GLY A 1 380 ? 23.661 0.517 -36.156 1.00 46.47 380 GLY A O 1
ATOM 3179 N N . MET A 1 381 ? 24.511 -0.097 -34.186 1.00 52.34 381 MET A N 1
ATOM 3180 C CA . MET A 1 381 ? 24.278 1.200 -33.537 1.00 52.34 381 MET A CA 1
ATOM 3181 C C . MET A 1 381 ? 25.373 2.217 -33.887 1.00 52.34 381 MET A C 1
ATOM 3183 O O . MET A 1 381 ? 26.561 1.895 -33.855 1.00 52.34 381 MET A O 1
ATOM 3187 N N . SER A 1 382 ? 24.990 3.470 -34.160 1.00 50.78 382 SER A N 1
ATOM 3188 C CA . SER A 1 382 ? 25.941 4.564 -34.394 1.00 50.78 382 SER A CA 1
ATOM 3189 C C . SER A 1 382 ? 26.933 4.713 -33.224 1.00 50.78 382 SER A C 1
ATOM 3191 O O . SER A 1 382 ? 26.620 4.405 -32.068 1.00 50.78 382 SER A O 1
ATOM 3193 N N . LYS A 1 383 ? 28.150 5.212 -33.500 1.00 49.66 383 LYS A N 1
ATOM 3194 C CA . LYS A 1 383 ? 29.224 5.373 -32.493 1.00 49.66 383 LYS A CA 1
ATOM 3195 C C . LYS A 1 383 ? 28.784 6.153 -31.237 1.00 49.66 383 LYS A C 1
ATOM 3197 O O . LYS A 1 383 ? 29.360 5.953 -30.169 1.00 49.66 383 LYS A O 1
ATOM 3202 N N . SER A 1 384 ? 27.764 7.012 -31.330 1.00 46.47 384 SER A N 1
ATOM 3203 C CA . SER A 1 384 ? 27.183 7.739 -30.190 1.00 46.47 384 SER A CA 1
ATOM 3204 C C . SER A 1 384 ? 26.352 6.844 -29.257 1.00 46.47 384 SER A C 1
ATOM 3206 O O . SER A 1 384 ? 26.415 7.015 -28.040 1.00 46.47 384 SER A O 1
ATOM 3208 N N . LEU A 1 385 ? 25.647 5.839 -29.786 1.00 48.56 385 LEU A N 1
ATOM 3209 C CA . LEU A 1 385 ? 24.888 4.851 -29.006 1.00 48.56 385 LEU A CA 1
ATOM 3210 C C . LEU A 1 385 ? 25.783 3.752 -28.415 1.00 48.56 385 LEU A C 1
ATOM 3212 O O . LEU A 1 385 ? 25.550 3.318 -27.287 1.00 48.56 385 LEU A O 1
ATOM 3216 N N . GLN A 1 386 ? 26.863 3.378 -29.110 1.00 50.91 386 GLN A N 1
ATOM 3217 C CA . GLN A 1 386 ? 27.903 2.498 -28.555 1.00 50.91 386 GLN A CA 1
ATOM 3218 C C . GLN A 1 386 ? 28.599 3.133 -27.338 1.00 50.91 386 GLN A C 1
ATOM 3220 O O . GLN A 1 386 ? 28.855 2.450 -26.346 1.00 50.91 386 GLN A O 1
ATOM 3225 N N . LYS A 1 387 ? 28.827 4.457 -27.361 1.00 47.62 387 LYS A N 1
ATOM 3226 C CA . LYS A 1 387 ? 29.367 5.214 -26.216 1.00 47.62 387 LYS A CA 1
ATOM 3227 C C . LYS A 1 387 ? 28.442 5.168 -24.993 1.00 47.62 387 LYS A C 1
ATOM 3229 O O . LYS A 1 387 ? 28.933 5.041 -23.880 1.00 47.62 387 LYS A O 1
ATOM 3234 N N . LEU A 1 388 ? 27.125 5.198 -25.202 1.00 47.56 388 LEU A N 1
ATOM 3235 C CA . LEU A 1 388 ? 26.103 5.158 -24.145 1.00 47.56 388 LEU A CA 1
ATOM 3236 C C . LEU A 1 388 ? 26.015 3.791 -23.440 1.00 47.56 388 LEU A C 1
ATOM 3238 O O . LEU A 1 388 ? 25.739 3.726 -22.246 1.00 47.56 388 LEU A O 1
ATOM 3242 N N . ILE A 1 389 ? 26.293 2.696 -24.158 1.00 48.41 389 ILE A N 1
ATOM 3243 C CA . ILE A 1 389 ? 26.391 1.347 -23.571 1.00 48.41 389 ILE A CA 1
ATOM 3244 C C . ILE A 1 389 ? 27.653 1.216 -22.701 1.00 48.41 389 ILE A C 1
ATOM 3246 O O . ILE A 1 389 ? 27.626 0.514 -21.692 1.00 48.41 389 ILE A O 1
ATOM 3250 N N . ALA A 1 390 ? 28.740 1.903 -23.062 1.00 46.25 390 ALA A N 1
ATOM 3251 C CA . ALA A 1 390 ? 30.008 1.846 -22.339 1.00 46.25 390 ALA A CA 1
ATOM 3252 C C . ALA A 1 390 ? 30.060 2.746 -21.091 1.00 46.25 390 ALA A C 1
ATOM 3254 O O . ALA A 1 390 ? 30.829 2.453 -20.179 1.00 46.25 390 ALA A O 1
ATOM 3255 N N . THR A 1 391 ? 29.274 3.828 -21.028 1.00 38.22 391 THR A N 1
ATOM 3256 C CA . THR A 1 391 ? 29.384 4.822 -19.944 1.00 38.22 391 THR A CA 1
ATOM 3257 C C . THR A 1 391 ? 28.353 4.697 -18.825 1.00 38.22 391 THR A C 1
ATOM 3259 O O . THR A 1 391 ? 28.545 5.336 -17.799 1.00 38.22 391 THR A O 1
ATOM 3262 N N . GLY A 1 392 ? 27.312 3.867 -18.951 1.00 36.47 392 GLY A N 1
ATOM 3263 C CA . GLY A 1 392 ? 26.424 3.552 -17.822 1.00 36.47 392 GLY A CA 1
ATOM 3264 C C . GLY A 1 392 ? 25.741 4.761 -17.160 1.00 36.47 392 GLY A C 1
ATOM 3265 O O . GLY A 1 392 ? 25.585 4.750 -15.940 1.00 36.47 392 GLY A O 1
ATOM 3266 N N . TYR A 1 393 ? 25.337 5.767 -17.945 1.00 37.03 393 TYR A N 1
ATOM 3267 C CA . TYR A 1 393 ? 24.525 6.907 -17.489 1.00 37.03 393 TYR A CA 1
ATOM 3268 C C . TYR A 1 393 ? 23.068 6.779 -17.933 1.00 37.03 393 TYR A C 1
ATOM 3270 O O . TYR A 1 393 ? 22.838 6.483 -19.131 1.00 37.03 393 TYR A O 1
#

Radius of gyration: 33.39 Å; chains: 1; bounding box: 74×90×79 Å

Secondary structure (DSSP, 8-state):
---EE--EEEE--SSEEEEEEE-EETT--GGG--SEEEEEEE--TTTTT---HHHHHHHHHHHHHHHHHHHHHHHHHIIIIIS-----HHHHHHHHHHHTT--B-S------HHHHHS--HHHHHHHHHH-TT--SSS-HHHHHHHHHTSHHHHHHHHHHHHHHHHHHHHHHHHHHHHTT---TTS---EEHHHHHHTHHHHGGGHHHHHH-EEEEE-TTS-EEEEESEETTEE-HHHHHHH-HHHHHHHHHHHTTS-GGGG-S-TT---HHHHHHHHHSSS-HHHHHHHHHHHHHHHHHHHHHHHH---BHHHHHHHHHHHHH-S--SSHHHHHHHHHHHTTTTTT--HHHHHHHHHHHHH--HHHHHHHH--THHHHSS-HHHHHHHHH--

pLDDT: mean 88.95, std 11.23, range [36.47, 98.31]

Sequence (393 aa):
MNVKILPIAIDLDVKNTGVFSAFYQKGTSLEKLDNKNGKVYELSKDSYTLLMNNRTAQRHQRRGIDRKQLVKRLFKLVWTEQLNLEWDKDTQQAISFLFNRRGFSFITDGYSTEYLNIVPEQVKAILMDIFDDYNGEDDLDSYLKLATEQESKISEIYNKLMQKILEFKLRKLCTDIKDDKVSTKTLKEITSYEFELLADYLANYSESLKTQKFSYTDKQGNLKELSYYHHDKYNIQEFLKRHATINDEILDTLLTDDFDIWNFNFEKFDFDKNEEKLQSQEDKDHTQAYFHHFVFAVNKIKSEMASGGRHRSQYFQEITNVLDENNHQEGYLKNFCENLHNKKYSNLSVKNLVNLVGNLSNLELKPLRKYFNDKNLIIGMSKSLQKLIATGY

=== Feature glossary ===
The record interleaves many kinds of information about one protein. Here is each kind framed as the question it answers.

Q: Are the domains correctly placed relative to each other?
A: Predicted aligned error is AlphaFold's pairwise confidence. Unlike pLDDT (per-residue), PAE is per-residue-pair and captures whether two parts of the structure are correctly placed relative to each other. Units are ångströms of expected positional error.

Q: Which residues are in helices, strands, or loops?
A: Eight-state secondary structure (DSSP): H is the canonical α-helix, G the tighter 3₁₀-helix, I the wider π-helix; E/B are β-structure, T and S are turns and bends, and '-' is everything else. DSSP derives these from the pattern of main-chain N–H···O=C hydrogen bonds, not from the sequence.

Q: What if only a Cα trace is available?
A: P-SEA three-state annotation labels each residue as helix, strand, or coil based purely on the geometry of the Cα trace. It serves as a fallback when the full backbone (and thus DSSP) is unavailable.

Q: What are the backbone torsion angles?
A: φ (phi) and ψ (psi) are the two rotatable backbone dihedrals per residue: φ is the C(i-1)–N–Cα–C torsion, ψ is the N–Cα–C–N(i+1) torsion, both in degrees on (−180°, 180°]. α-helical residues cluster near (−60°, −45°); β-strand residues near (−120°, +130°). A Ramachandran plot is simply a scatter of (φ, ψ) for every residue.

Q: What known structures does this most resemble?
A: Structural nearest neighbors (via Foldseek easy-search vs the PDB). Reported per hit: target PDB id, E-value, and alignment TM-score. A TM-score above ~0.5 is the conventional threshold for 'same fold'.

Q: What family and function is it annotated with?
A: Database cross-references. InterPro integrates a dozen domain/family signature databases into unified entries with residue-range hits. GO terms attach function/process/location labels with evidence codes. CATH codes position the fold in a four-level structural taxonomy. Organism is the NCBI-taxonomy species name.

Q: Which residues are buried vs exposed?
A: Solvent accessibility: the surface area of each residue that a 1.4 Å water probe can touch, in Å². When only backbone atoms are present the absolute values are lower than full-atom SASA (side chains contribute most of the area) and are flagged as backbone-only.

Q: What do the diagnostic plots show?
A: Three diagnostic plots accompany the record. The Cα contact map visualizes the tertiary structure as a 2D adjacency matrix (8 Å cutoff, sequence-local contacts suppressed). The Ramachandran plot shows the distribution of backbone (φ, ψ) torsions, with points in the α and β basins reflecting secondary structure content. The PAE plot shows AlphaFold's inter-residue confidence as a color matrix.

Q: What is the amino-acid chain?
A: The amino-acid sequence is the protein's primary structure: the linear order of residues from the N-terminus to the C-terminus, written in one-letter code. Everything else here — the 3D coordinates, the secondary structure, the domain annotations — is ultimately a consequence of this string.

Q: What do the rendered images show?
A: The six renders are orthographic views along the three Cartesian axes in both directions. Representation (cartoon, sticks, or surface) and color scheme (sequence-rainbow or by-chain) vary across proteins so the training set covers all the common visualization conventions.

Q: Where is each backbone atom in 3D?
A: The mmCIF table is the protein's shape written out atom by atom. For each backbone N, Cα, C, and carbonyl O, it records an (x, y, z) coordinate triple in Å plus the residue type, chain letter, and residue number.

Q: How mobile is each atom in the crystal?
A: For experimental (PDB) structures, the B-factor (temperature factor) quantifies the positional spread of each atom in the crystal — a combination of thermal vibration and static disorder — in units of Å². High B-factors mark flexible loops or poorly resolved regions; low B-factors mark the rigid, well-ordered core.

Q: How big and how compact is the whole molecule?
A: Three whole-structure scalars: the radius of gyration (RMS distance of Cα from centroid, in Å), the count of Cα–Cα contacts (pairs closer than 8 Å and separated by more than four residues in sequence — i.e. tertiary, not local, contacts), and the bounding-box dimensions. Together they distinguish compact globular folds from extended fibres or disordered chains.

Q: What does the local fold look like, residue by residue?
A: A 3Di character summarizes, for each residue, the relative orientation of the Cα frame of its nearest spatial neighbor. Because it encodes fold topology rather than chemistry, 3Di alignments detect remote structural similarity that sequence alignment misses.

Q: How confident is the AlphaFold model at each residue?
A: For AlphaFold models, the B-factor field carries pLDDT — the model's own estimate of local accuracy on a 0–100 scale. Regions with pLDDT<50 should be treated as essentially unmodeled; they often correspond to intrinsically disordered segments.